Protein AF-A0A7X7DKX7-F1 (afdb_monomer_lite)

Secondary structure (DSSP, 8-state):
---SSSS--SS--------TT---SHHHHHHHHTS-HHHHHHHHHHHHHHHHHHHH--B-TTT-PBPPEEHHHHHHHHHHHHH---TTS----HHHHHHHHHHHHHHHHHHT---EEEEEEEEEEGGG-----HHHHHHHHTSSSSSHHHHTTT-SEEEEEEEEEE---HHHHHHHHHHHHHHHHHHHHHTTS-GGG-HHHHHHHHHHHHHTTSHHHHHS-----PPPPHHHHH-HHHHHHHHHHHHHHHHHHHHHHHHHHHHHHHHHHHHHHHHHHHHHTS-EEEB--EEEEETTTTEEEESS-EEEEEPPP-SS--EEEEEEEEETTTTEEEETTEEEEGGGB-TT--GGG--TT-EEEEEEEEETTEEEEEEEEEPEEEEEEEETTEEEEEETTEEEEEEEETTEEEEEETT-S-EEEEE--HHHHHHHHHHHHHHHHSS---PPP-TTS--SPEEEEEEEEETTSSS-EEE-TTS-EEE-SS--EEEEEE-TTS-EEEEE-SS-SEEE--TTEEEEEHHHHH-TT----HHHHHHHHHHHHHHHHHHEEEEEEEEEE-TT--TTTTHHHHHHHHHH-SEEEEEEHHHHHHHHHHTSHHHHHHT--TT-EEEEEEEETTEEEEEEEEEEE-HHHHHH-GGGTTEEEEEPPPEEE--THHHHHHHHHHHHTT-S-HHHHHHHHHHHHHHHTTTT-EEEETTEEEEPPTTHHHHHHTT-------HHHHHHHHHHTTS--TT--EEEEE--

Structure (mmCIF, N/CA/C/O backbone):
data_AF-A0A7X7DKX7-F1
#
_entry.id   AF-A0A7X7DKX7-F1
#
loop_
_atom_site.group_PDB
_atom_site.id
_atom_site.type_symbol
_atom_site.label_atom_id
_atom_site.label_alt_id
_atom_site.label_comp_id
_atom_site.label_asym_id
_atom_site.label_entity_id
_atom_site.label_seq_id
_atom_site.pdbx_PDB_ins_code
_atom_site.Cartn_x
_atom_site.Cartn_y
_atom_site.Cartn_z
_atom_site.occupancy
_atom_site.B_iso_or_equiv
_atom_site.auth_seq_id
_atom_site.auth_comp_id
_atom_site.auth_asym_id
_atom_site.auth_atom_id
_atom_site.pdbx_PDB_model_num
ATOM 1 N N . MET A 1 1 ? 2.188 21.486 -42.329 1.00 32.78 1 MET A N 1
ATOM 2 C CA . MET A 1 1 ? 3.111 22.263 -41.474 1.00 32.78 1 MET A CA 1
ATOM 3 C C . MET A 1 1 ? 4.471 21.566 -41.444 1.00 32.78 1 MET A C 1
ATOM 5 O O . MET A 1 1 ? 4.837 20.976 -40.443 1.00 32.78 1 MET A O 1
ATOM 9 N N . LEU A 1 2 ? 5.170 21.542 -42.582 1.00 26.44 2 LEU A N 1
ATOM 10 C CA . LEU A 1 2 ? 6.405 20.768 -42.803 1.00 26.44 2 LEU A CA 1
ATOM 11 C C . LEU A 1 2 ? 7.343 21.534 -43.766 1.00 26.44 2 LEU A C 1
ATOM 13 O O . LEU A 1 2 ? 7.926 20.946 -44.668 1.00 26.44 2 LEU A O 1
ATOM 17 N N . SER A 1 3 ? 7.443 22.864 -43.628 1.00 24.61 3 SER A N 1
ATOM 18 C CA . SER A 1 3 ? 8.273 23.705 -44.516 1.00 24.61 3 SER A CA 1
ATOM 19 C C . SER A 1 3 ? 9.332 24.566 -43.825 1.00 24.61 3 SER A C 1
ATOM 21 O O . SER A 1 3 ? 10.130 25.169 -44.530 1.00 24.61 3 SER A O 1
ATOM 23 N N . ASP A 1 4 ? 9.419 24.592 -42.493 1.00 26.20 4 ASP A N 1
ATOM 24 C CA . ASP A 1 4 ? 10.318 25.538 -41.802 1.00 26.20 4 ASP A CA 1
ATOM 25 C C . ASP A 1 4 ? 11.638 24.921 -41.310 1.00 26.20 4 ASP A C 1
ATOM 27 O O . ASP A 1 4 ? 12.429 25.580 -40.640 1.00 26.20 4 ASP A O 1
ATOM 31 N N . TYR A 1 5 ? 11.932 23.670 -41.678 1.00 27.64 5 TYR A N 1
ATOM 32 C CA . TYR A 1 5 ? 13.112 22.955 -41.172 1.00 27.64 5 TYR A CA 1
ATOM 33 C C . TYR A 1 5 ? 14.395 23.146 -42.009 1.00 27.64 5 TYR A C 1
ATOM 35 O O . TYR A 1 5 ? 15.466 22.713 -41.596 1.00 27.64 5 TYR A O 1
ATOM 43 N N . HIS A 1 6 ? 14.331 23.814 -43.170 1.00 26.86 6 HIS A N 1
ATOM 44 C CA . HIS A 1 6 ? 15.460 23.881 -44.118 1.00 26.86 6 HIS A CA 1
ATOM 45 C C . HIS A 1 6 ? 16.080 25.269 -44.351 1.00 26.86 6 HIS A C 1
ATOM 47 O O . HIS A 1 6 ? 16.912 25.413 -45.244 1.00 26.86 6 HIS A O 1
ATOM 53 N N . GLN A 1 7 ? 15.766 26.283 -43.537 1.00 26.30 7 GLN A N 1
ATOM 54 C CA . GLN A 1 7 ? 16.256 27.656 -43.763 1.00 26.30 7 GLN A CA 1
ATOM 55 C C . GLN A 1 7 ? 17.005 28.303 -42.584 1.00 26.30 7 GLN A C 1
ATOM 57 O O . GLN A 1 7 ? 16.943 29.514 -42.386 1.00 26.30 7 GLN A O 1
ATOM 62 N N . ARG A 1 8 ? 17.773 27.517 -41.815 1.00 26.75 8 ARG A N 1
ATOM 63 C CA . ARG A 1 8 ? 18.743 28.046 -40.828 1.00 26.75 8 ARG A CA 1
ATOM 64 C C . ARG A 1 8 ? 20.090 27.313 -40.818 1.00 26.75 8 ARG A C 1
ATOM 66 O O . ARG A 1 8 ? 20.709 27.154 -39.774 1.00 26.75 8 ARG A O 1
ATOM 73 N N . GLN A 1 9 ? 20.572 26.889 -41.983 1.00 28.56 9 GLN A N 1
ATOM 74 C CA . GLN A 1 9 ? 21.987 26.561 -42.169 1.00 28.56 9 GLN A CA 1
ATOM 75 C C . GLN A 1 9 ? 22.590 27.599 -43.118 1.00 28.56 9 GLN A C 1
ATOM 77 O O . GLN A 1 9 ? 22.037 27.836 -44.186 1.00 28.56 9 GLN A O 1
ATOM 82 N N . HIS A 1 10 ? 23.705 28.201 -42.695 1.00 30.00 10 HIS A N 1
ATOM 83 C CA . HIS A 1 10 ? 24.468 29.295 -43.321 1.00 30.00 10 HIS A CA 1
ATOM 84 C C . HIS A 1 10 ? 24.160 30.720 -42.837 1.00 30.00 10 HIS A C 1
ATOM 86 O O . HIS A 1 10 ? 23.677 31.558 -43.588 1.00 30.00 10 HIS A O 1
ATOM 92 N N . ALA A 1 11 ? 24.580 31.029 -41.607 1.00 25.31 11 ALA A N 1
ATOM 93 C CA . ALA A 1 11 ? 25.280 32.280 -41.309 1.00 25.31 11 ALA A CA 1
ATOM 94 C C . ALA A 1 11 ? 26.064 32.149 -39.990 1.00 25.31 11 ALA A C 1
ATOM 96 O O . ALA A 1 1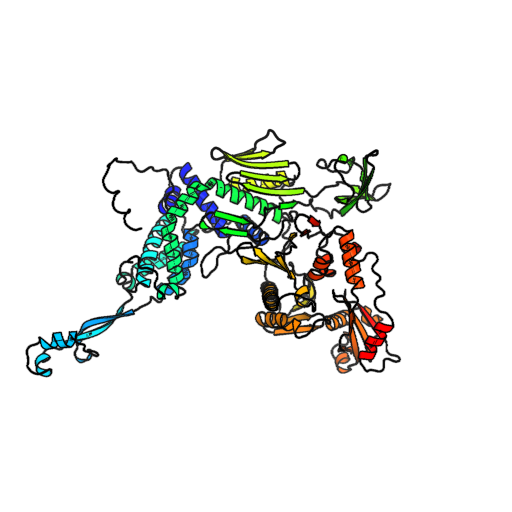1 ? 25.578 31.560 -39.030 1.00 25.31 11 ALA A O 1
ATOM 97 N N . THR A 1 12 ? 27.269 32.726 -39.981 1.00 25.97 12 THR A N 1
ATOM 98 C CA . THR A 1 12 ? 28.205 32.927 -38.854 1.00 25.97 12 THR A CA 1
ATOM 99 C C . THR A 1 12 ? 28.878 31.692 -38.249 1.00 25.97 12 THR A C 1
ATOM 101 O O . THR A 1 12 ? 28.465 31.141 -37.237 1.00 25.97 12 THR A O 1
ATOM 104 N N . ALA A 1 13 ? 30.024 31.346 -38.840 1.00 33.38 13 ALA A N 1
ATOM 105 C CA . ALA A 1 13 ? 31.126 30.716 -38.131 1.00 33.38 13 ALA A CA 1
ATOM 106 C C . ALA A 1 13 ? 31.691 31.713 -37.101 1.00 33.38 13 ALA A C 1
ATOM 108 O O . ALA A 1 13 ? 32.424 32.637 -37.450 1.00 33.38 13 ALA A O 1
ATOM 109 N N . GLN A 1 14 ? 31.326 31.529 -35.837 1.00 26.77 14 GLN A N 1
ATOM 110 C CA . GLN A 1 14 ? 32.131 31.944 -34.695 1.00 26.77 14 GLN A CA 1
ATOM 111 C C . GLN A 1 14 ? 32.554 30.660 -33.990 1.00 26.77 14 GLN A C 1
ATOM 113 O O . GLN A 1 14 ? 31.719 29.863 -33.573 1.00 26.77 14 GLN A O 1
ATOM 118 N N . THR A 1 15 ? 33.861 30.435 -33.922 1.00 28.42 15 THR A N 1
ATOM 119 C CA . THR A 1 15 ? 34.487 29.440 -33.054 1.00 28.42 15 THR A CA 1
ATOM 120 C C . THR A 1 15 ? 34.109 29.752 -31.610 1.00 28.42 15 THR A C 1
ATOM 122 O O . THR A 1 15 ? 34.718 30.608 -30.975 1.00 28.42 15 THR A O 1
ATOM 125 N N . VAL A 1 16 ? 33.064 29.089 -31.125 1.00 28.52 16 VAL A N 1
ATOM 126 C CA . VAL A 1 16 ? 32.713 29.018 -29.709 1.00 28.52 16 VAL A CA 1
ATOM 127 C C . VAL A 1 16 ? 33.502 27.835 -29.158 1.00 28.52 16 VAL A C 1
ATOM 129 O O . VAL A 1 16 ? 33.263 26.690 -29.542 1.00 28.52 16 VAL A O 1
ATOM 132 N N . GLU A 1 17 ? 34.498 28.119 -28.324 1.00 26.78 17 GLU A N 1
ATOM 133 C CA . GLU A 1 17 ? 35.121 27.105 -27.472 1.00 26.78 17 GLU A CA 1
ATOM 134 C C . GLU A 1 17 ? 34.019 26.373 -26.683 1.00 26.78 17 GLU A C 1
ATOM 136 O O . GLU A 1 17 ? 33.108 27.029 -26.169 1.00 26.78 17 GLU A O 1
ATOM 141 N N . PRO A 1 18 ? 34.050 25.033 -26.581 1.00 32.12 18 PRO A N 1
ATOM 142 C CA . PRO A 1 18 ? 33.020 24.296 -25.864 1.00 32.12 18 PRO A CA 1
ATOM 143 C C . PRO A 1 18 ? 33.065 24.690 -24.385 1.00 32.12 18 PRO A C 1
ATOM 145 O O . PRO A 1 18 ? 34.096 24.572 -23.724 1.00 32.12 18 PRO A O 1
ATOM 148 N N . SER A 1 19 ? 31.945 25.170 -23.852 1.00 31.89 19 SER A N 1
ATOM 149 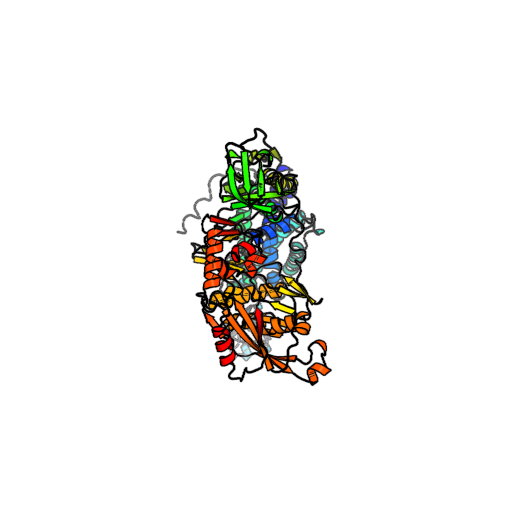C CA . SER A 1 19 ? 31.784 25.456 -22.429 1.00 31.89 19 SER A CA 1
ATOM 150 C C . SER A 1 19 ? 31.888 24.157 -21.622 1.00 31.89 19 SER A C 1
ATOM 152 O O . SER A 1 19 ? 30.937 23.384 -21.556 1.00 31.89 19 SER A O 1
ATOM 154 N N . ILE A 1 20 ? 33.036 23.924 -20.986 1.00 39.56 20 ILE A N 1
ATOM 155 C CA . ILE A 1 20 ? 33.364 22.756 -20.138 1.00 39.56 20 ILE A CA 1
ATOM 156 C C . ILE A 1 20 ? 32.593 22.780 -18.783 1.00 39.56 20 ILE A C 1
ATOM 158 O O . ILE A 1 20 ? 33.110 22.363 -17.752 1.00 39.56 20 ILE A O 1
ATOM 162 N N . SER A 1 21 ? 31.354 23.287 -18.722 1.00 53.28 21 SER A N 1
ATOM 163 C CA . SER A 1 21 ? 30.638 23.500 -17.443 1.00 53.28 21 SER A CA 1
ATOM 164 C C . SER A 1 21 ? 29.177 23.039 -17.362 1.00 53.28 21 SER A C 1
ATOM 166 O O . SER A 1 21 ? 28.609 23.099 -16.272 1.00 53.28 21 SER A O 1
ATOM 168 N N . ALA A 1 22 ? 28.555 22.558 -18.442 1.00 74.38 22 ALA A N 1
ATOM 169 C CA . ALA A 1 22 ? 27.157 22.118 -18.417 1.00 74.38 22 ALA A CA 1
ATOM 170 C C . ALA A 1 22 ? 27.040 20.583 -18.446 1.00 74.38 22 ALA A C 1
ATOM 172 O O . ALA A 1 22 ? 27.670 19.931 -19.270 1.00 74.38 22 ALA A O 1
ATOM 173 N N . ILE A 1 23 ? 26.232 20.017 -17.539 1.00 86.19 23 ILE A N 1
ATOM 174 C CA . ILE A 1 23 ? 25.766 18.622 -17.612 1.00 86.19 23 ILE A CA 1
ATOM 175 C C . ILE A 1 23 ? 24.491 18.638 -18.461 1.00 86.19 23 ILE A C 1
ATOM 177 O O . ILE A 1 23 ? 23.448 19.088 -17.974 1.00 86.19 23 ILE A O 1
ATOM 181 N N . ASP A 1 24 ? 24.607 18.227 -19.721 1.00 90.88 24 ASP A N 1
ATOM 182 C CA . ASP A 1 24 ? 23.582 18.346 -20.772 1.00 90.88 24 ASP A CA 1
ATOM 183 C C . ASP A 1 24 ? 23.261 17.023 -21.494 1.00 90.88 24 ASP A C 1
ATOM 185 O O . ASP A 1 24 ? 22.337 16.951 -22.298 1.00 90.88 24 ASP A O 1
ATOM 189 N N . SER A 1 25 ? 24.015 15.969 -21.191 1.00 92.50 25 SER A N 1
ATOM 190 C CA . SER A 1 25 ? 23.929 14.652 -21.827 1.00 92.50 25 SER A CA 1
ATOM 191 C C . SER A 1 25 ? 24.316 13.528 -20.869 1.00 92.50 25 SER A C 1
ATOM 193 O O . SER A 1 25 ? 24.997 13.759 -19.859 1.00 92.50 25 SER A O 1
ATOM 195 N N . VAL A 1 26 ? 23.930 12.295 -21.195 1.00 92.00 26 VAL A N 1
ATOM 196 C CA . VAL A 1 26 ? 24.275 11.112 -20.388 1.00 92.00 26 VAL A CA 1
ATOM 197 C C . VAL A 1 26 ? 25.779 10.840 -20.334 1.00 92.00 26 VAL A C 1
ATOM 199 O O . VAL A 1 26 ? 26.318 10.450 -19.301 1.00 92.00 26 VAL A O 1
ATOM 202 N N . GLU A 1 27 ? 26.516 11.139 -21.396 1.00 91.94 27 GLU A N 1
ATOM 203 C CA . GLU A 1 27 ? 27.973 11.047 -21.355 1.00 91.94 27 GLU A CA 1
ATOM 204 C C . GLU A 1 27 ? 28.582 12.164 -20.500 1.00 91.94 27 GLU A C 1
ATOM 206 O O . GLU A 1 27 ? 29.563 11.932 -19.791 1.00 91.94 27 GLU A O 1
ATOM 211 N N . SER A 1 28 ? 28.012 13.377 -20.531 1.00 91.06 28 SER A N 1
ATOM 212 C CA . SER A 1 28 ? 28.520 14.494 -19.724 1.00 91.06 28 SER A CA 1
ATOM 213 C C . SER A 1 28 ? 28.375 14.248 -18.219 1.00 91.06 28 SER A C 1
ATOM 215 O O . SER A 1 28 ? 29.280 14.620 -17.474 1.00 91.06 28 SER A O 1
ATOM 217 N N . ILE A 1 29 ? 27.298 13.586 -17.764 1.00 91.44 29 ILE A N 1
ATOM 218 C CA . ILE A 1 29 ? 27.099 13.289 -16.336 1.00 91.44 29 ILE A CA 1
ATOM 219 C C . ILE A 1 29 ? 28.137 12.284 -15.827 1.00 91.44 29 ILE A C 1
ATOM 221 O O . ILE A 1 29 ? 28.719 12.514 -14.769 1.00 91.44 29 ILE A O 1
ATOM 225 N N . TYR A 1 30 ? 28.454 11.232 -16.592 1.00 91.31 30 TYR A N 1
ATOM 226 C CA . TYR A 1 30 ? 29.495 10.276 -16.197 1.00 91.31 30 TYR A CA 1
ATOM 227 C C . TYR A 1 30 ? 30.896 10.890 -16.300 1.00 91.31 30 TYR A C 1
ATOM 229 O O . TYR A 1 30 ? 31.694 10.767 -15.372 1.00 91.31 30 TYR A O 1
ATOM 237 N N . LYS A 1 31 ? 31.188 11.663 -17.353 1.00 89.19 31 LYS A N 1
ATOM 238 C CA . LYS A 1 31 ? 32.468 12.390 -17.471 1.00 89.19 31 LYS A CA 1
ATOM 239 C C . LYS A 1 31 ? 32.671 13.408 -16.348 1.00 89.19 31 LYS A C 1
ATOM 241 O O . LYS A 1 31 ? 33.793 13.569 -15.867 1.00 89.19 31 LYS A O 1
ATOM 246 N N . ALA A 1 32 ? 31.601 14.064 -15.898 1.00 89.12 32 ALA A N 1
ATOM 247 C CA . ALA A 1 32 ? 31.630 15.026 -14.800 1.00 89.12 32 ALA A CA 1
ATOM 248 C C . ALA A 1 32 ? 32.101 14.419 -13.469 1.00 89.12 32 ALA A C 1
ATOM 250 O O . ALA A 1 32 ? 32.711 15.127 -12.667 1.00 89.12 32 ALA A O 1
ATOM 251 N N . LEU A 1 33 ? 31.896 13.119 -13.242 1.00 87.44 33 LEU A N 1
ATOM 252 C CA . LEU A 1 33 ? 32.353 12.432 -12.028 1.00 87.44 33 LEU A CA 1
ATOM 253 C C . LEU A 1 33 ? 33.888 12.348 -11.916 1.00 87.44 33 LEU A C 1
ATOM 255 O O . LEU A 1 33 ? 34.421 12.309 -10.804 1.00 87.44 33 LEU A O 1
ATOM 259 N N . ASN A 1 34 ? 34.592 12.402 -13.051 1.00 84.88 34 ASN A N 1
ATOM 260 C CA . ASN A 1 34 ? 36.054 12.505 -13.134 1.00 84.88 34 ASN A CA 1
ATOM 261 C C . ASN A 1 34 ? 36.553 13.967 -13.200 1.00 84.88 34 ASN A C 1
ATOM 263 O O . ASN A 1 34 ? 37.751 14.209 -13.346 1.00 84.88 34 ASN A O 1
ATOM 267 N N . GLY A 1 35 ? 35.641 14.944 -13.136 1.00 74.88 35 GLY A N 1
ATOM 268 C CA . GLY A 1 35 ? 35.919 16.372 -13.294 1.00 74.88 35 GLY A CA 1
ATOM 269 C C . GLY A 1 35 ? 36.347 17.100 -12.011 1.00 74.88 35 GLY A C 1
ATOM 270 O O . GLY A 1 35 ? 36.774 16.500 -11.028 1.00 74.88 35 GLY A O 1
ATOM 271 N N . ARG A 1 36 ? 36.232 18.438 -12.033 1.00 73.38 36 ARG A N 1
ATOM 272 C CA . ARG A 1 36 ? 36.520 19.338 -10.893 1.00 73.38 36 ARG A CA 1
ATOM 273 C C . ARG A 1 36 ? 35.498 19.164 -9.763 1.00 73.38 36 ARG A C 1
ATOM 275 O O . ARG A 1 36 ? 34.353 18.814 -10.040 1.00 73.38 36 ARG A O 1
ATOM 282 N N . ASP A 1 37 ? 35.873 19.528 -8.534 1.00 74.69 37 ASP A N 1
ATOM 283 C CA . ASP A 1 37 ? 35.063 19.315 -7.320 1.00 74.69 37 ASP A CA 1
ATOM 284 C C . ASP A 1 37 ? 33.607 19.807 -7.421 1.00 74.69 37 ASP A C 1
ATOM 286 O O . ASP A 1 37 ? 32.701 19.095 -6.999 1.00 74.69 37 ASP A O 1
ATOM 290 N N . GLU A 1 38 ? 33.344 20.978 -8.010 1.00 79.94 38 GLU A N 1
ATOM 291 C CA . GLU A 1 38 ? 31.980 21.535 -8.090 1.00 79.94 38 GLU A CA 1
ATOM 292 C C . GLU A 1 38 ? 31.078 20.795 -9.091 1.00 79.94 38 GLU A C 1
ATOM 294 O O . GLU A 1 38 ? 29.957 20.410 -8.759 1.00 79.94 38 GLU A O 1
ATOM 299 N N . ILE A 1 39 ? 31.568 20.553 -10.312 1.00 84.38 39 ILE A N 1
ATOM 300 C CA . ILE A 1 39 ? 30.805 19.847 -11.357 1.00 84.38 39 ILE A CA 1
ATOM 301 C C . ILE A 1 39 ? 30.612 18.380 -10.953 1.00 84.38 39 ILE A C 1
ATOM 303 O O . ILE A 1 39 ? 29.524 17.826 -11.117 1.00 84.38 39 ILE A O 1
ATOM 307 N N . LYS A 1 40 ? 31.641 17.780 -10.344 1.00 88.44 40 LYS A N 1
ATOM 308 C CA . LYS A 1 40 ? 31.577 16.444 -9.756 1.00 88.44 40 LYS A CA 1
ATOM 309 C C . LYS A 1 40 ? 30.525 16.365 -8.652 1.00 88.44 40 LYS A C 1
ATOM 311 O O . LYS A 1 40 ? 29.714 15.443 -8.661 1.00 88.44 40 LYS A O 1
ATOM 316 N N . ALA A 1 41 ? 30.498 17.331 -7.730 1.00 85.56 41 ALA A N 1
ATOM 317 C CA . ALA A 1 41 ? 29.492 17.379 -6.671 1.00 85.56 41 ALA A CA 1
ATOM 318 C C . ALA A 1 41 ? 28.072 17.476 -7.247 1.00 85.56 41 ALA A C 1
ATOM 320 O O . ALA A 1 41 ? 27.191 16.737 -6.812 1.00 85.56 41 ALA A O 1
ATOM 321 N N . LYS A 1 42 ? 27.859 18.314 -8.271 1.00 88.19 42 LYS A N 1
ATOM 322 C CA . LYS A 1 42 ? 26.561 18.417 -8.951 1.00 88.19 42 LYS A CA 1
ATOM 323 C C . LYS A 1 42 ? 26.143 17.097 -9.612 1.00 88.19 42 LYS A C 1
ATOM 325 O O . LYS A 1 42 ? 25.007 16.669 -9.423 1.00 88.19 42 LYS A O 1
ATOM 330 N N . ALA A 1 43 ? 27.044 16.436 -10.341 1.00 90.88 43 ALA A N 1
ATOM 331 C CA . ALA A 1 43 ? 26.765 15.145 -10.977 1.00 90.88 43 ALA A CA 1
ATOM 332 C C . ALA A 1 43 ? 26.422 14.053 -9.948 1.00 90.88 43 ALA A C 1
ATOM 334 O O . ALA A 1 43 ? 25.437 13.336 -10.118 1.00 90.88 43 ALA A O 1
ATOM 335 N N . LEU A 1 44 ? 27.175 13.978 -8.842 1.00 89.69 44 LEU A N 1
ATOM 336 C CA . LEU A 1 44 ? 26.896 13.052 -7.738 1.00 89.69 44 LEU A CA 1
ATOM 337 C C . LEU A 1 44 ? 25.518 13.301 -7.115 1.00 89.69 44 LEU A C 1
ATOM 339 O O . LEU A 1 44 ? 24.789 12.347 -6.851 1.00 89.69 44 LEU A O 1
ATOM 343 N N . LEU A 1 45 ? 25.137 14.567 -6.914 1.00 89.62 45 LEU A N 1
ATOM 344 C CA . LEU A 1 45 ? 23.807 14.917 -6.412 1.00 89.62 45 LEU A CA 1
ATOM 345 C C . LEU A 1 45 ? 22.710 14.475 -7.385 1.00 89.62 45 LEU A C 1
ATOM 347 O O . LEU A 1 45 ? 21.750 13.848 -6.954 1.00 89.62 45 LEU A O 1
ATOM 351 N N . MET A 1 46 ? 22.863 14.732 -8.687 1.00 93.12 46 MET A N 1
ATOM 352 C CA . MET A 1 46 ? 21.886 14.306 -9.699 1.00 93.12 46 MET A CA 1
ATOM 353 C C . MET A 1 46 ? 21.687 12.782 -9.711 1.00 93.12 46 MET A C 1
ATOM 355 O O . MET A 1 46 ? 20.546 12.317 -9.729 1.00 93.12 46 MET A O 1
ATOM 359 N N . LEU A 1 47 ? 22.776 12.006 -9.652 1.00 92.19 47 LEU A N 1
ATOM 360 C CA . LEU A 1 47 ? 22.703 10.542 -9.591 1.00 92.19 47 LEU A CA 1
ATOM 361 C C . LEU A 1 47 ? 22.054 10.053 -8.295 1.00 92.19 47 LEU A C 1
ATOM 363 O O . LEU A 1 47 ? 21.198 9.175 -8.338 1.00 92.19 47 LEU A O 1
ATOM 367 N N . MET A 1 48 ? 22.405 10.652 -7.157 1.00 91.00 48 MET A N 1
ATOM 368 C CA . MET A 1 48 ? 21.840 10.292 -5.856 1.00 91.00 48 MET A CA 1
ATOM 369 C C . MET A 1 48 ? 20.334 10.585 -5.775 1.00 91.00 48 MET A C 1
ATOM 371 O O . MET A 1 48 ? 19.582 9.747 -5.281 1.00 91.00 48 MET A O 1
ATOM 375 N N . LEU A 1 49 ? 19.879 11.738 -6.279 1.00 93.62 49 LEU A N 1
ATOM 376 C CA . LEU A 1 49 ? 18.450 12.074 -6.337 1.00 93.62 49 LEU A CA 1
ATOM 377 C C . LEU A 1 49 ? 17.692 11.060 -7.195 1.00 93.62 49 LEU A C 1
ATOM 379 O O . LEU A 1 49 ? 16.629 10.579 -6.806 1.00 93.62 49 LEU A O 1
ATOM 383 N N . ARG A 1 50 ? 18.253 10.709 -8.358 1.00 94.19 50 ARG A N 1
ATOM 384 C CA . ARG A 1 50 ? 17.624 9.754 -9.267 1.00 94.19 50 ARG A CA 1
ATOM 385 C C . ARG A 1 50 ? 17.605 8.339 -8.693 1.00 94.19 50 ARG A C 1
ATOM 387 O O . ARG A 1 50 ? 16.583 7.676 -8.826 1.00 94.19 50 ARG A O 1
ATOM 394 N N . ASN A 1 51 ? 18.679 7.922 -8.022 1.00 93.31 51 ASN A N 1
ATOM 395 C CA . ASN A 1 51 ? 18.734 6.668 -7.274 1.00 93.31 51 ASN A CA 1
ATOM 396 C C . ASN A 1 51 ? 17.616 6.600 -6.232 1.00 93.31 51 ASN A C 1
ATOM 398 O O . ASN A 1 51 ? 16.833 5.655 -6.244 1.00 93.31 51 ASN A O 1
ATOM 402 N N . TRP A 1 52 ? 17.499 7.639 -5.398 1.00 93.56 52 TRP A N 1
ATOM 403 C CA . TRP A 1 52 ? 16.447 7.727 -4.386 1.00 93.56 52 TRP A CA 1
ATOM 404 C C . TRP A 1 52 ? 15.058 7.592 -5.015 1.00 93.56 52 TRP A C 1
ATOM 406 O O . TRP A 1 52 ? 14.273 6.767 -4.563 1.00 93.56 52 TRP A O 1
ATOM 416 N N . LEU A 1 53 ? 14.771 8.315 -6.108 1.00 95.31 53 LEU A N 1
ATOM 417 C CA . LEU A 1 53 ? 13.459 8.225 -6.756 1.00 95.31 53 LEU A CA 1
ATOM 418 C C . LEU A 1 53 ? 13.177 6.816 -7.295 1.00 95.31 53 LEU A C 1
ATOM 420 O O . LEU A 1 53 ? 12.053 6.336 -7.172 1.00 95.31 53 LEU A O 1
ATOM 424 N N . THR A 1 54 ? 14.170 6.152 -7.891 1.00 94.25 54 THR A N 1
ATOM 425 C CA . THR A 1 54 ? 14.010 4.780 -8.394 1.00 94.25 54 THR A CA 1
ATOM 426 C C . THR A 1 54 ? 13.773 3.779 -7.262 1.00 94.25 54 THR A C 1
ATOM 428 O O . THR A 1 54 ? 12.974 2.868 -7.440 1.00 94.25 54 THR A O 1
ATOM 431 N N . GLU A 1 55 ? 14.423 3.941 -6.105 1.00 92.12 55 GLU A N 1
ATOM 432 C CA . GLU A 1 55 ? 14.242 3.057 -4.943 1.00 92.12 55 GLU A CA 1
ATOM 433 C C . GLU A 1 55 ? 12.856 3.169 -4.304 1.00 92.12 55 GLU A C 1
ATOM 435 O O . GLU A 1 55 ? 12.315 2.164 -3.851 1.00 92.12 55 GLU A O 1
ATOM 440 N N . VAL A 1 56 ? 12.282 4.374 -4.273 1.00 93.31 56 VAL A N 1
ATOM 441 C CA . VAL A 1 56 ? 10.978 4.625 -3.633 1.00 93.31 56 VAL A CA 1
ATOM 442 C C . VAL A 1 56 ? 9.791 4.472 -4.592 1.00 93.31 56 VAL A C 1
ATOM 444 O O . VAL A 1 56 ? 8.644 4.628 -4.180 1.00 93.31 56 VAL A O 1
ATOM 447 N N . SER A 1 57 ? 10.048 4.179 -5.871 1.00 93.94 57 SER A N 1
ATOM 448 C CA . SER A 1 57 ? 9.019 4.038 -6.908 1.00 93.94 57 SER A CA 1
ATOM 449 C C . SER A 1 57 ? 8.788 2.578 -7.293 1.00 93.94 57 SER A C 1
ATOM 451 O O . SER A 1 57 ? 9.732 1.822 -7.510 1.00 93.94 57 SER A O 1
ATOM 453 N N . ASN A 1 58 ? 7.522 2.217 -7.503 1.00 91.75 58 ASN A N 1
ATOM 454 C CA . ASN A 1 58 ? 7.138 0.957 -8.140 1.00 91.75 58 ASN A CA 1
ATOM 455 C C . ASN A 1 58 ? 6.847 1.187 -9.625 1.00 91.75 58 ASN A C 1
ATOM 457 O O . ASN A 1 58 ? 6.250 2.198 -9.994 1.00 91.75 58 ASN A O 1
ATOM 461 N N . PHE A 1 59 ? 7.231 0.239 -10.478 1.00 92.56 59 PHE A N 1
ATOM 462 C CA . PHE A 1 59 ? 7.049 0.338 -11.926 1.00 92.56 59 PHE A CA 1
ATOM 463 C C . PHE A 1 59 ? 6.210 -0.820 -12.454 1.00 92.56 59 PHE A C 1
ATOM 465 O O . PHE A 1 59 ? 6.364 -1.960 -12.016 1.00 92.56 59 PHE A O 1
ATOM 472 N N . ASP A 1 60 ? 5.351 -0.538 -13.432 1.00 90.94 60 ASP A N 1
ATOM 473 C CA . ASP A 1 60 ? 4.614 -1.577 -14.143 1.00 90.94 60 ASP A CA 1
ATOM 474 C C . ASP A 1 60 ? 5.599 -2.483 -14.912 1.00 90.94 60 ASP A C 1
ATOM 476 O O . ASP A 1 60 ? 6.343 -1.988 -15.764 1.00 90.94 60 ASP A O 1
ATOM 480 N N . PRO A 1 61 ? 5.622 -3.809 -14.679 1.00 88.56 61 PRO A N 1
ATOM 481 C CA . PRO A 1 61 ? 6.530 -4.715 -15.381 1.00 88.56 61 PRO A CA 1
ATOM 482 C C . PRO A 1 61 ? 6.306 -4.762 -16.900 1.00 88.56 61 PRO A C 1
ATOM 484 O O . PRO A 1 61 ? 7.211 -5.196 -17.627 1.00 88.56 61 PRO A O 1
ATOM 487 N N . VAL A 1 62 ? 5.123 -4.357 -17.384 1.00 88.19 62 VAL A N 1
ATOM 488 C CA . VAL A 1 62 ? 4.784 -4.353 -18.814 1.00 88.19 62 VAL A CA 1
ATOM 489 C C . VAL A 1 62 ? 5.198 -3.045 -19.479 1.00 88.19 62 VAL A C 1
ATOM 491 O O . VAL A 1 62 ? 6.005 -3.089 -20.403 1.00 88.19 62 VAL A O 1
ATOM 494 N N . SER A 1 63 ? 4.672 -1.905 -19.025 1.00 87.19 63 SER A N 1
ATOM 495 C CA . SER A 1 63 ? 4.932 -0.595 -19.645 1.00 87.19 63 SER A CA 1
ATOM 496 C C . SER A 1 63 ? 6.168 0.129 -19.103 1.00 87.19 63 SER A C 1
ATOM 498 O O . SER A 1 63 ? 6.678 1.048 -19.736 1.00 87.19 63 SER A O 1
ATOM 500 N N . GLY A 1 64 ? 6.647 -0.252 -17.917 1.00 86.94 64 GLY A N 1
ATOM 501 C CA . GLY A 1 64 ? 7.745 0.410 -17.217 1.00 86.94 64 GLY A CA 1
ATOM 502 C C . GLY A 1 64 ? 7.401 1.783 -16.639 1.00 86.94 64 GLY A C 1
ATOM 503 O O . GLY A 1 64 ? 8.294 2.433 -16.095 1.00 86.94 64 GLY A O 1
ATOM 504 N N . HIS A 1 65 ? 6.151 2.249 -16.732 1.00 89.56 65 HIS A N 1
ATOM 505 C CA . HIS A 1 65 ? 5.720 3.505 -16.115 1.00 89.56 65 HIS A CA 1
ATOM 506 C C . HIS A 1 65 ? 5.630 3.385 -14.590 1.00 89.56 65 HIS A C 1
ATOM 508 O O . HIS A 1 65 ? 5.369 2.306 -14.058 1.00 89.56 65 HIS A O 1
ATOM 514 N N . ALA A 1 66 ? 5.867 4.498 -13.894 1.00 91.44 66 ALA A N 1
ATOM 515 C CA . ALA A 1 66 ? 5.717 4.557 -12.445 1.00 91.44 66 ALA A CA 1
ATOM 516 C C . ALA A 1 66 ? 4.240 4.377 -12.063 1.00 91.44 66 ALA A C 1
ATOM 518 O O . ALA A 1 66 ? 3.349 4.958 -12.686 1.00 91.44 66 ALA A O 1
ATOM 519 N N . LEU A 1 67 ? 3.991 3.540 -11.061 1.00 90.50 67 LEU A N 1
ATOM 520 C CA . LEU A 1 67 ? 2.657 3.249 -10.556 1.00 90.50 67 LEU A CA 1
ATOM 521 C C . LEU A 1 67 ? 2.250 4.275 -9.499 1.00 90.50 67 LEU A C 1
ATOM 523 O O . LEU A 1 67 ? 3.075 4.742 -8.718 1.00 90.50 67 LEU A O 1
ATOM 527 N N . HIS A 1 68 ? 0.957 4.586 -9.456 1.00 89.31 68 HIS A N 1
ATOM 528 C CA . HIS A 1 68 ? 0.383 5.318 -8.330 1.00 89.31 68 HIS A CA 1
ATOM 529 C C . HIS A 1 68 ? 0.411 4.425 -7.089 1.00 89.31 68 HIS A C 1
ATOM 531 O O . HIS A 1 68 ? 0.295 3.202 -7.195 1.00 89.31 68 HIS A O 1
ATOM 537 N N . THR A 1 69 ? 0.545 5.037 -5.920 1.00 92.44 69 THR A N 1
ATOM 538 C CA . THR A 1 69 ? 0.629 4.323 -4.642 1.00 92.44 69 THR A CA 1
ATOM 539 C C . THR A 1 69 ? -0.130 5.078 -3.554 1.00 92.44 69 THR A C 1
ATOM 541 O O . THR A 1 69 ? -0.437 6.258 -3.723 1.00 92.44 69 THR A O 1
ATOM 544 N N . GLY A 1 70 ? -0.439 4.421 -2.435 1.00 94.56 70 GLY A N 1
ATOM 545 C CA . GLY A 1 70 ? -0.906 5.110 -1.235 1.00 94.56 70 GLY A CA 1
ATOM 546 C C . GLY A 1 70 ? 0.216 5.920 -0.588 1.00 94.56 70 GLY A C 1
ATOM 547 O O . GLY A 1 70 ? 1.380 5.517 -0.641 1.00 94.56 70 GLY A O 1
ATOM 548 N N . ILE A 1 71 ? -0.121 7.051 0.040 1.00 96.12 71 ILE A N 1
ATOM 549 C CA . ILE A 1 71 ? 0.865 7.887 0.739 1.00 96.12 71 ILE A CA 1
ATOM 550 C C . ILE A 1 71 ? 1.603 7.099 1.825 1.00 96.12 71 ILE A C 1
ATOM 552 O O . ILE A 1 71 ? 2.817 7.220 1.919 1.00 96.12 71 ILE A O 1
ATOM 556 N N . ILE A 1 72 ? 0.919 6.245 2.597 1.00 93.88 72 ILE A N 1
ATOM 557 C CA . ILE A 1 72 ? 1.575 5.432 3.631 1.00 93.88 72 ILE A CA 1
ATOM 558 C C . ILE A 1 72 ? 2.551 4.426 3.006 1.00 93.88 72 ILE A C 1
ATOM 560 O O . ILE A 1 72 ? 3.702 4.372 3.428 1.00 93.88 72 ILE A O 1
ATOM 564 N N . ASP A 1 73 ? 2.151 3.723 1.942 1.00 92.75 73 ASP A N 1
ATOM 565 C CA . ASP A 1 73 ? 3.031 2.784 1.230 1.00 92.75 73 ASP A CA 1
ATOM 566 C C . ASP A 1 73 ? 4.261 3.493 0.637 1.00 92.75 73 ASP A C 1
ATOM 568 O O . ASP A 1 73 ? 5.376 2.968 0.672 1.00 92.75 73 ASP A O 1
ATOM 572 N N . PHE A 1 74 ? 4.076 4.718 0.129 1.00 95.44 74 PHE A N 1
ATOM 573 C CA . PHE A 1 74 ? 5.170 5.551 -0.365 1.00 95.44 74 PHE A CA 1
ATOM 574 C C . PHE A 1 74 ? 6.132 5.948 0.761 1.00 95.44 74 PHE A C 1
ATOM 576 O O . PHE A 1 74 ? 7.345 5.812 0.616 1.00 95.44 74 PHE A O 1
ATOM 583 N N . LEU A 1 75 ? 5.611 6.401 1.906 1.00 94.75 75 LEU A N 1
ATOM 584 C CA . LEU A 1 75 ? 6.427 6.758 3.069 1.00 94.75 75 LEU A CA 1
ATOM 585 C C . LEU A 1 75 ? 7.173 5.546 3.644 1.00 94.75 75 LEU A C 1
ATOM 587 O O . LEU A 1 75 ? 8.313 5.690 4.092 1.00 94.75 75 LEU A O 1
ATOM 591 N N . ASP A 1 76 ? 6.580 4.355 3.593 1.00 91.44 76 ASP A N 1
ATOM 592 C CA . ASP A 1 76 ? 7.240 3.108 3.980 1.00 91.44 76 ASP A CA 1
ATOM 593 C C . ASP A 1 76 ? 8.373 2.750 3.003 1.00 91.44 76 ASP A C 1
ATOM 595 O O . ASP A 1 76 ? 9.460 2.364 3.440 1.00 91.44 76 ASP A O 1
ATOM 599 N N . ALA A 1 77 ? 8.178 2.945 1.692 1.00 92.31 77 ALA A N 1
ATOM 600 C CA . ALA A 1 77 ? 9.235 2.775 0.690 1.00 92.31 77 ALA A CA 1
ATOM 601 C C . ALA A 1 77 ? 10.397 3.769 0.895 1.00 92.31 77 ALA A C 1
ATOM 603 O O . ALA A 1 77 ? 11.564 3.372 0.862 1.00 92.31 77 ALA A O 1
ATOM 604 N N . VAL A 1 78 ? 10.092 5.038 1.199 1.00 93.69 78 VAL A N 1
ATOM 605 C CA . VAL A 1 78 ? 11.093 6.057 1.574 1.00 93.69 78 VAL A CA 1
ATOM 606 C C . VAL A 1 78 ? 11.851 5.638 2.836 1.00 93.69 78 VAL A C 1
ATOM 608 O O . VAL A 1 78 ? 13.078 5.725 2.879 1.00 93.69 78 VAL A O 1
ATOM 611 N N . THR A 1 79 ? 11.145 5.124 3.845 1.00 90.31 79 THR A N 1
ATOM 612 C CA . THR A 1 79 ? 11.756 4.654 5.099 1.00 90.31 79 THR A CA 1
ATOM 613 C C . THR A 1 79 ? 12.732 3.506 4.846 1.00 90.31 79 THR A C 1
ATOM 615 O O . THR A 1 79 ? 13.854 3.541 5.353 1.00 90.31 79 THR A O 1
ATOM 618 N N . LYS A 1 80 ? 12.343 2.523 4.022 1.00 87.62 80 LYS A N 1
ATOM 619 C CA . LYS A 1 80 ? 13.215 1.407 3.623 1.00 87.62 80 LYS A CA 1
ATOM 620 C C . LYS A 1 80 ? 14.462 1.900 2.892 1.00 87.62 80 LYS A C 1
ATOM 622 O O . LYS A 1 80 ? 15.559 1.537 3.290 1.00 87.62 80 LYS A O 1
ATOM 627 N N . SER A 1 81 ? 14.327 2.814 1.926 1.00 87.06 81 SER A N 1
ATOM 628 C CA . SER A 1 81 ? 15.481 3.436 1.241 1.00 87.06 81 SER A CA 1
ATOM 629 C C . SER A 1 81 ? 16.431 4.164 2.213 1.00 87.06 81 SER A C 1
ATOM 631 O O . SER A 1 81 ? 17.647 4.179 2.019 1.00 87.06 81 SER A O 1
ATOM 633 N N . LEU A 1 82 ? 15.914 4.748 3.303 1.00 82.56 82 LEU A N 1
ATOM 634 C CA . LEU A 1 82 ? 16.744 5.387 4.331 1.00 82.56 82 LEU A CA 1
ATOM 635 C C . LEU A 1 82 ? 17.467 4.390 5.253 1.00 82.56 82 LEU A C 1
ATOM 637 O O . LEU A 1 82 ? 18.563 4.712 5.721 1.00 82.56 82 LEU A O 1
ATOM 641 N N . GLN A 1 83 ? 16.868 3.226 5.523 1.00 78.12 83 GLN A N 1
ATOM 642 C CA . GLN A 1 83 ? 17.409 2.181 6.403 1.00 78.12 83 GLN A CA 1
ATOM 643 C C . GLN A 1 83 ? 18.360 1.226 5.669 1.00 78.12 83 GLN A C 1
ATOM 645 O O . GLN A 1 83 ? 19.454 0.958 6.162 1.00 78.12 83 GLN A O 1
ATOM 650 N N . ASP A 1 84 ? 17.990 0.792 4.465 1.00 67.00 84 ASP A N 1
ATOM 651 C CA . ASP A 1 84 ? 18.710 -0.189 3.644 1.00 67.00 84 ASP A CA 1
ATOM 652 C C . ASP A 1 84 ? 19.887 0.427 2.869 1.00 67.00 84 ASP A C 1
ATOM 654 O O . ASP A 1 84 ? 20.333 -0.120 1.859 1.00 67.00 84 ASP A O 1
ATOM 658 N N . LYS A 1 85 ? 20.428 1.565 3.335 1.00 62.22 85 LYS A N 1
ATOM 659 C CA . LYS A 1 85 ? 21.595 2.215 2.725 1.00 62.22 85 LYS A CA 1
ATOM 660 C C . LYS A 1 85 ? 22.834 1.345 2.886 1.00 62.22 85 LYS A C 1
ATOM 662 O O . LYS A 1 85 ? 23.666 1.577 3.760 1.00 62.22 85 LYS A O 1
ATOM 667 N N . SER A 1 86 ? 22.983 0.372 1.998 1.00 52.75 86 SER A N 1
ATOM 668 C CA . SER A 1 86 ? 24.272 -0.230 1.710 1.00 52.75 86 SER A CA 1
ATOM 669 C C . SER A 1 86 ? 25.080 0.799 0.918 1.00 52.75 86 SER A C 1
ATOM 671 O O . SER A 1 86 ? 24.702 1.125 -0.207 1.00 52.75 86 SER A O 1
ATOM 673 N N . PRO A 1 87 ? 26.182 1.337 1.471 1.00 51.50 87 PRO A N 1
ATOM 674 C CA . PRO A 1 87 ? 27.033 2.290 0.758 1.00 51.50 87 PRO A CA 1
ATOM 675 C C . PRO A 1 87 ? 27.693 1.688 -0.501 1.00 51.50 87 PRO A C 1
ATOM 677 O O . PRO A 1 87 ? 28.316 2.420 -1.261 1.00 51.50 87 PRO A O 1
ATOM 680 N N . GLU A 1 88 ? 27.541 0.378 -0.718 1.00 55.03 88 GLU A N 1
ATOM 681 C CA . GLU A 1 88 ? 28.098 -0.418 -1.819 1.00 55.03 88 GLU A CA 1
ATOM 682 C C . GLU A 1 88 ? 27.027 -0.896 -2.825 1.00 55.03 88 GLU A C 1
ATOM 684 O O . GLU A 1 88 ? 27.315 -1.733 -3.675 1.00 55.03 88 GLU A O 1
ATOM 689 N N . GLY A 1 89 ? 25.786 -0.403 -2.728 1.00 67.19 89 GLY A N 1
ATOM 690 C CA . GLY A 1 89 ? 24.711 -0.769 -3.656 1.00 67.19 89 GLY A CA 1
ATOM 691 C C . GLY A 1 89 ? 24.866 -0.158 -5.055 1.00 67.19 89 GLY A C 1
ATOM 692 O O . GLY A 1 89 ? 25.465 0.905 -5.222 1.00 67.19 89 GLY A O 1
ATOM 693 N N . GLU A 1 90 ? 24.272 -0.817 -6.053 1.00 83.12 90 GLU A N 1
ATOM 694 C CA . GLU A 1 90 ? 24.158 -0.311 -7.428 1.00 83.12 90 GLU A CA 1
ATOM 695 C C . GLU A 1 90 ? 23.509 1.076 -7.492 1.00 83.12 90 GLU A C 1
ATOM 697 O O . GLU A 1 90 ? 22.495 1.322 -6.835 1.00 83.12 90 GLU A O 1
ATOM 702 N N . ILE A 1 91 ? 24.025 1.967 -8.349 1.00 87.81 91 ILE A N 1
ATOM 703 C CA . ILE A 1 91 ? 23.404 3.282 -8.556 1.00 87.81 91 ILE A CA 1
ATOM 704 C C . ILE A 1 91 ? 22.195 3.135 -9.488 1.00 87.81 91 ILE A C 1
ATOM 706 O O . ILE A 1 91 ? 22.324 3.039 -10.707 1.00 87.81 91 ILE A O 1
ATOM 710 N N . LYS A 1 92 ? 20.983 3.211 -8.945 1.00 90.94 92 LYS A N 1
ATOM 711 C CA . LYS A 1 92 ? 19.720 3.051 -9.682 1.00 90.94 92 LYS A CA 1
ATOM 712 C C . LYS A 1 92 ? 19.278 4.326 -10.413 1.00 90.94 92 LYS A C 1
ATOM 714 O O . LYS A 1 92 ? 18.192 4.860 -10.187 1.00 90.94 92 LYS A O 1
ATOM 719 N N . ASP A 1 93 ? 20.129 4.849 -11.289 1.00 92.31 93 ASP A N 1
ATOM 720 C CA . ASP A 1 93 ? 19.825 6.017 -12.124 1.00 92.31 93 ASP A CA 1
ATOM 721 C C . ASP A 1 93 ? 18.907 5.690 -13.332 1.00 92.31 93 ASP A C 1
ATOM 723 O O . ASP A 1 93 ? 18.336 4.603 -13.449 1.00 92.31 93 ASP A O 1
ATOM 727 N N . ARG A 1 94 ? 18.746 6.647 -14.263 1.00 93.25 94 ARG A N 1
ATOM 728 C CA . ARG A 1 94 ? 17.913 6.465 -15.469 1.00 93.25 94 ARG A CA 1
ATOM 729 C C . ARG A 1 94 ? 18.395 5.301 -16.340 1.00 93.25 94 ARG A C 1
ATOM 731 O O . ARG A 1 94 ? 17.562 4.576 -16.877 1.00 93.25 94 ARG A O 1
ATOM 738 N N . ILE A 1 95 ? 19.710 5.112 -16.477 1.00 95.06 95 ILE A N 1
ATOM 739 C CA . ILE A 1 95 ? 20.274 4.023 -17.285 1.00 95.06 95 ILE A CA 1
ATOM 740 C C . ILE A 1 95 ? 19.997 2.681 -16.629 1.00 95.06 95 ILE A C 1
ATOM 742 O O . ILE A 1 95 ? 19.513 1.779 -17.312 1.00 95.06 95 ILE A O 1
ATOM 746 N N . TYR A 1 96 ? 20.189 2.580 -15.313 1.00 94.12 96 TYR A N 1
ATOM 747 C CA . TYR A 1 96 ? 19.810 1.383 -14.569 1.00 94.12 96 TYR A CA 1
ATOM 748 C C . TYR A 1 96 ? 18.335 1.021 -14.795 1.00 94.12 96 TYR A C 1
ATOM 750 O O . TYR A 1 96 ? 18.024 -0.134 -15.067 1.00 94.12 96 TYR A O 1
ATOM 758 N N . ARG A 1 97 ? 17.414 1.996 -14.771 1.00 93.75 97 ARG A N 1
ATOM 759 C CA . ARG A 1 97 ? 15.985 1.743 -15.035 1.00 93.75 97 ARG A CA 1
ATOM 760 C C . ARG A 1 97 ? 15.732 1.205 -16.449 1.00 93.75 97 ARG A C 1
ATOM 762 O O . ARG A 1 97 ? 14.964 0.256 -16.608 1.00 93.75 97 ARG A O 1
ATOM 769 N N . ILE A 1 98 ? 16.374 1.784 -17.468 1.00 95.19 98 ILE A N 1
ATOM 770 C CA . ILE A 1 98 ? 16.261 1.303 -18.857 1.00 95.19 98 ILE A CA 1
ATOM 771 C C . ILE A 1 98 ? 16.772 -0.141 -18.952 1.00 95.19 98 ILE A C 1
ATOM 773 O O . ILE A 1 98 ? 16.107 -0.994 -19.545 1.00 95.19 98 ILE A O 1
ATOM 777 N N . VAL A 1 99 ? 17.918 -0.431 -18.332 1.00 95.12 99 VAL A N 1
ATOM 778 C CA . VAL A 1 99 ? 18.501 -1.777 -18.275 1.00 95.12 99 VAL A CA 1
ATOM 779 C C . VAL A 1 99 ? 17.567 -2.741 -17.546 1.00 95.12 99 VAL A C 1
ATOM 781 O O . VAL A 1 99 ? 17.193 -3.755 -18.121 1.00 95.12 99 VAL A O 1
ATOM 784 N N . SER A 1 100 ? 17.114 -2.409 -16.339 1.00 93.62 100 SER A N 1
ATOM 785 C CA . SER A 1 100 ? 16.217 -3.236 -15.522 1.00 93.62 100 SER A CA 1
ATOM 786 C C . SER A 1 100 ? 14.924 -3.599 -16.265 1.00 93.62 100 SER A C 1
ATOM 788 O O . SER A 1 100 ? 14.502 -4.755 -16.261 1.00 93.62 100 SER A O 1
ATOM 790 N N . HIS A 1 101 ? 14.331 -2.648 -16.996 1.00 94.62 101 HIS A N 1
ATOM 791 C CA . HIS A 1 101 ? 13.125 -2.903 -17.784 1.00 94.62 101 HIS A CA 1
ATOM 792 C C . HIS A 1 101 ? 13.373 -3.814 -19.000 1.00 94.62 101 HIS A C 1
ATOM 794 O O . HIS A 1 101 ? 12.512 -4.631 -19.348 1.00 94.62 101 HIS A O 1
ATOM 800 N N . THR A 1 102 ? 14.526 -3.668 -19.663 1.00 95.56 102 THR A N 1
ATOM 801 C CA . THR A 1 102 ? 14.800 -4.292 -20.971 1.00 95.56 102 THR A CA 1
ATOM 802 C C . THR A 1 102 ? 15.636 -5.567 -20.909 1.00 95.56 102 THR A C 1
ATOM 804 O O . THR A 1 102 ? 15.515 -6.380 -21.824 1.00 95.56 102 THR A O 1
ATOM 807 N N . LYS A 1 103 ? 16.430 -5.782 -19.852 1.00 94.62 103 LYS A N 1
ATOM 808 C CA . LYS A 1 103 ? 17.429 -6.860 -19.722 1.00 94.62 103 LYS A CA 1
ATOM 809 C C . LYS A 1 103 ? 16.870 -8.228 -20.107 1.00 94.62 103 LYS A C 1
ATOM 811 O O . LYS A 1 103 ? 17.338 -8.816 -21.077 1.00 94.62 103 LYS A O 1
ATOM 816 N N . GLU A 1 104 ? 15.819 -8.686 -19.431 1.00 94.38 104 GLU A N 1
ATOM 817 C CA . GLU A 1 104 ? 15.218 -10.007 -19.683 1.00 94.38 104 GLU A CA 1
ATOM 818 C C . GLU A 1 104 ? 14.693 -10.156 -21.117 1.00 94.38 104 GLU A C 1
ATOM 820 O O . GLU A 1 104 ? 14.866 -11.189 -21.765 1.00 94.38 104 GLU A O 1
ATOM 825 N N . ALA A 1 105 ? 14.074 -9.101 -21.656 1.00 93.81 105 ALA A N 1
ATOM 826 C CA . ALA A 1 105 ? 13.571 -9.115 -23.024 1.00 93.81 105 ALA A CA 1
ATOM 827 C C . ALA A 1 105 ? 14.713 -9.166 -24.045 1.00 93.81 105 ALA A C 1
ATOM 829 O O . ALA A 1 105 ? 14.626 -9.914 -25.016 1.00 93.81 105 ALA A O 1
ATOM 830 N N . VAL A 1 106 ? 15.780 -8.398 -23.814 1.00 95.19 106 VAL A N 1
ATOM 831 C CA . VAL A 1 106 ? 16.972 -8.364 -24.664 1.00 95.19 106 VAL A CA 1
ATOM 832 C C . VAL A 1 106 ? 17.670 -9.717 -24.659 1.00 95.19 106 VAL A C 1
ATOM 834 O O . VAL A 1 106 ? 17.911 -10.251 -25.737 1.00 95.19 106 VAL A O 1
ATOM 837 N N . LEU A 1 107 ? 17.932 -10.300 -23.486 1.00 94.81 107 LEU A N 1
ATOM 838 C CA . LEU A 1 107 ? 18.578 -11.611 -23.369 1.00 94.81 107 LEU A CA 1
ATOM 839 C C . LEU A 1 107 ? 17.767 -12.694 -24.097 1.00 94.81 107 LEU A C 1
ATOM 841 O O . LEU A 1 107 ? 18.315 -13.430 -24.917 1.00 94.81 107 LEU A O 1
ATOM 845 N N . ALA A 1 108 ? 16.444 -12.710 -23.909 1.00 93.69 108 ALA A N 1
ATOM 846 C CA . ALA A 1 108 ? 15.562 -13.657 -24.590 1.00 93.69 108 ALA A CA 1
ATOM 847 C C . ALA A 1 108 ? 15.491 -13.452 -26.117 1.00 93.69 108 ALA A C 1
ATOM 849 O O . ALA A 1 108 ? 15.248 -14.409 -26.855 1.00 93.69 108 ALA A O 1
ATOM 850 N N . ILE A 1 109 ? 15.648 -12.218 -26.615 1.00 92.62 109 ILE A N 1
ATOM 851 C CA . ILE A 1 109 ? 15.727 -11.951 -28.061 1.00 92.62 109 ILE A CA 1
ATOM 852 C C . ILE A 1 109 ? 17.107 -12.344 -28.605 1.00 92.62 109 ILE A C 1
ATOM 854 O O . ILE A 1 109 ? 17.188 -12.890 -29.700 1.00 92.62 109 ILE A O 1
ATOM 858 N N . MET A 1 110 ? 18.187 -12.104 -27.859 1.00 92.00 110 MET A N 1
ATOM 859 C CA . MET A 1 110 ? 19.541 -12.493 -28.262 1.00 92.00 110 MET A CA 1
ATOM 860 C C . MET A 1 110 ? 19.683 -14.007 -28.405 1.00 92.00 110 MET A C 1
ATOM 862 O O . MET A 1 110 ? 20.273 -14.466 -29.380 1.00 92.00 110 MET A O 1
ATOM 866 N N . GLU A 1 111 ? 19.111 -14.772 -27.473 1.00 90.19 111 GLU A N 1
ATOM 867 C CA . GLU A 1 111 ? 19.109 -16.237 -27.522 1.00 90.19 111 GLU A CA 1
ATOM 868 C C . GLU A 1 111 ? 18.272 -16.775 -28.695 1.00 90.19 111 GLU A C 1
ATOM 870 O O . GLU A 1 111 ? 18.631 -17.761 -29.343 1.00 90.19 111 GLU A O 1
ATOM 875 N N . HIS A 1 112 ? 17.157 -16.106 -29.003 1.00 89.38 112 HIS A N 1
ATOM 876 C CA . HIS A 1 112 ? 16.211 -16.515 -30.039 1.00 89.38 112 HIS A CA 1
ATOM 877 C C . HIS A 1 112 ? 15.874 -15.346 -30.966 1.00 89.38 112 HIS A C 1
ATOM 879 O O . HIS A 1 112 ? 14.754 -14.821 -30.964 1.00 89.38 112 HIS A O 1
ATOM 885 N N . THR A 1 113 ? 16.864 -14.943 -31.768 1.00 88.75 113 THR A N 1
ATOM 886 C CA . THR A 1 113 ? 16.729 -13.805 -32.683 1.00 88.75 113 THR A CA 1
ATOM 887 C C . THR A 1 113 ? 15.697 -14.126 -33.755 1.00 88.75 113 THR A C 1
ATOM 889 O O . THR A 1 113 ? 15.766 -15.155 -34.427 1.00 88.75 113 THR A O 1
ATOM 892 N N . ARG A 1 114 ? 14.714 -13.237 -33.921 1.00 86.62 114 ARG A N 1
ATOM 893 C CA . ARG A 1 114 ? 13.652 -13.429 -34.908 1.00 86.62 114 ARG A CA 1
ATOM 894 C C . ARG A 1 114 ? 14.231 -13.475 -36.315 1.00 86.62 114 ARG A C 1
ATOM 896 O O . ARG A 1 114 ? 15.020 -12.613 -36.687 1.00 86.62 114 ARG A O 1
ATOM 903 N N . ASP A 1 115 ? 13.752 -14.399 -37.130 1.00 86.31 115 ASP A N 1
ATOM 904 C CA . ASP A 1 115 ? 14.119 -14.487 -38.530 1.00 86.31 115 ASP A CA 1
ATOM 905 C C . ASP A 1 115 ? 12.921 -14.254 -39.461 1.00 86.31 115 ASP A C 1
ATOM 907 O O . ASP A 1 115 ? 11.743 -14.296 -39.089 1.00 86.31 115 ASP A O 1
ATOM 911 N N . LYS A 1 116 ? 13.233 -13.935 -40.715 1.00 86.56 116 LYS A N 1
ATOM 912 C CA . LYS A 1 116 ? 12.274 -13.899 -41.816 1.00 86.56 116 LYS A CA 1
ATOM 913 C C . LYS A 1 116 ? 12.837 -14.673 -42.995 1.00 86.56 116 LYS A C 1
ATOM 915 O O . LYS A 1 116 ? 14.028 -14.631 -43.291 1.00 86.56 116 LYS A O 1
ATOM 920 N N . ILE A 1 117 ? 11.958 -15.340 -43.730 1.00 85.75 117 ILE A N 1
ATOM 921 C CA . ILE A 1 117 ? 12.357 -16.058 -44.938 1.00 85.75 117 ILE A CA 1
ATOM 922 C C . ILE A 1 117 ? 12.467 -15.052 -46.087 1.00 85.75 117 ILE A C 1
ATOM 924 O O . ILE A 1 117 ? 11.462 -14.529 -46.570 1.00 85.75 117 ILE A O 1
ATOM 928 N N . LEU A 1 118 ? 13.691 -14.800 -46.549 1.00 81.81 118 LEU A N 1
ATOM 929 C CA . LEU A 1 118 ? 13.959 -14.032 -47.758 1.00 81.81 118 LEU A CA 1
ATOM 930 C C . LEU A 1 118 ? 13.895 -14.927 -48.995 1.00 81.81 118 LEU A C 1
ATOM 932 O O . LEU A 1 118 ? 14.434 -16.037 -49.036 1.00 81.81 118 LEU A O 1
ATOM 936 N N . ARG A 1 119 ? 13.234 -14.404 -50.028 1.00 81.12 119 ARG A N 1
ATOM 937 C CA . ARG A 1 119 ? 13.177 -14.991 -51.364 1.00 81.12 119 ARG A CA 1
ATOM 938 C C . ARG A 1 119 ? 14.259 -14.342 -52.225 1.00 81.12 119 ARG A C 1
ATOM 940 O O . ARG A 1 119 ? 14.087 -13.206 -52.657 1.00 81.12 119 ARG A O 1
ATOM 947 N N . GLU A 1 120 ? 15.344 -15.061 -52.491 1.00 84.44 120 GLU A N 1
ATOM 948 C CA . GLU A 1 120 ? 16.441 -14.595 -53.349 1.00 84.44 120 GLU A CA 1
ATOM 949 C C . GLU A 1 120 ? 16.599 -15.483 -54.592 1.00 84.44 120 GLU A C 1
ATOM 951 O O . GLU A 1 120 ? 16.192 -16.645 -54.604 1.00 84.44 120 GLU A O 1
ATOM 956 N N . HIS A 1 121 ? 17.195 -14.954 -55.663 1.00 87.00 121 HIS A N 1
ATOM 957 C CA . HIS A 1 121 ? 17.500 -15.735 -56.867 1.00 87.00 121 HIS A CA 1
ATOM 958 C C . HIS A 1 121 ? 18.984 -16.079 -56.910 1.00 87.00 121 HIS A C 1
ATOM 960 O O . HIS A 1 121 ? 19.806 -15.230 -57.255 1.00 87.00 121 HIS A O 1
ATOM 966 N N . ALA A 1 122 ? 19.315 -17.337 -56.632 1.00 86.12 122 ALA A N 1
ATOM 967 C CA . ALA A 1 122 ? 20.688 -17.836 -56.626 1.00 86.12 122 ALA A CA 1
ATOM 968 C C . ALA A 1 122 ? 20.890 -18.931 -57.684 1.00 86.12 122 ALA A C 1
ATOM 970 O O . ALA A 1 122 ? 19.937 -19.550 -58.163 1.00 86.12 122 ALA A O 1
ATOM 971 N N . MET A 1 123 ? 22.146 -19.175 -58.061 1.00 87.50 123 MET A N 1
ATOM 972 C CA . MET A 1 123 ? 22.508 -20.338 -58.872 1.00 87.50 123 MET A CA 1
ATOM 973 C C . MET A 1 123 ? 22.503 -21.577 -57.975 1.00 87.50 123 MET A C 1
ATOM 975 O O . MET A 1 123 ? 23.367 -21.723 -57.116 1.00 87.50 123 MET A O 1
ATOM 979 N N . LEU A 1 124 ? 21.520 -22.455 -58.161 1.00 86.56 124 LEU A N 1
ATOM 980 C CA . LEU A 1 124 ? 21.362 -23.684 -57.389 1.00 86.56 124 LEU A CA 1
ATOM 981 C C . LEU A 1 124 ? 21.674 -24.899 -58.259 1.00 86.56 124 LEU A C 1
ATOM 983 O O . LEU A 1 124 ? 21.364 -24.875 -59.453 1.00 86.56 124 LEU A O 1
ATOM 987 N N . PRO A 1 125 ? 22.243 -25.977 -57.696 1.00 87.25 125 PRO A N 1
ATOM 988 C CA . PRO A 1 125 ? 22.284 -27.255 -58.385 1.00 87.25 125 PRO A CA 1
ATOM 989 C C . PRO A 1 125 ? 20.890 -27.641 -58.882 1.00 87.25 125 PRO A C 1
ATOM 991 O O . PRO A 1 125 ? 19.907 -27.409 -58.177 1.00 87.25 125 PRO A O 1
ATOM 994 N N . ILE A 1 126 ? 20.787 -28.254 -60.063 1.00 82.00 126 ILE A N 1
ATOM 995 C CA . ILE A 1 126 ? 19.480 -28.584 -60.671 1.00 82.00 126 ILE A CA 1
ATOM 996 C C . ILE A 1 126 ? 18.590 -29.399 -59.709 1.00 82.00 126 ILE A C 1
ATOM 998 O O . ILE A 1 126 ? 17.388 -29.168 -59.644 1.00 82.00 126 ILE A O 1
ATOM 1002 N N . HIS A 1 127 ? 19.172 -30.290 -58.901 1.00 82.56 127 HIS A N 1
ATOM 1003 C CA . HIS A 1 127 ? 18.439 -31.083 -57.904 1.00 82.56 127 HIS A CA 1
ATOM 1004 C C . HIS A 1 127 ? 17.938 -30.273 -56.689 1.00 82.56 127 HIS A C 1
ATOM 1006 O O . HIS A 1 127 ? 17.018 -30.704 -56.000 1.00 82.56 127 HIS A O 1
ATOM 1012 N N . ALA A 1 128 ? 18.540 -29.116 -56.405 1.00 80.31 128 ALA A N 1
ATOM 1013 C CA . ALA A 1 128 ? 18.182 -28.237 -55.290 1.00 80.31 128 ALA A CA 1
ATOM 1014 C C . ALA A 1 128 ? 17.206 -27.115 -55.704 1.00 80.31 128 ALA A C 1
ATOM 1016 O O . ALA A 1 128 ? 16.651 -26.425 -54.846 1.00 80.31 128 ALA A O 1
ATOM 1017 N N . ALA A 1 129 ? 16.970 -26.932 -57.007 1.00 82.12 129 ALA A N 1
ATOM 1018 C CA . ALA A 1 129 ? 16.049 -25.945 -57.558 1.00 82.12 129 ALA A CA 1
ATOM 1019 C C . ALA A 1 129 ? 14.581 -26.397 -57.402 1.00 82.12 129 ALA A C 1
ATOM 1021 O O . ALA A 1 129 ? 14.014 -27.028 -58.290 1.00 82.12 129 ALA A O 1
ATOM 1022 N N . ARG A 1 130 ? 13.962 -26.073 -56.259 1.00 79.81 130 ARG A N 1
ATOM 1023 C CA . ARG A 1 130 ? 12.573 -26.469 -55.937 1.00 79.81 130 ARG A CA 1
ATOM 1024 C C . ARG A 1 130 ? 11.496 -25.546 -56.510 1.00 79.81 130 ARG A C 1
ATOM 1026 O O . ARG A 1 130 ? 10.378 -25.991 -56.732 1.00 79.81 130 ARG A O 1
ATOM 1033 N N . GLU A 1 131 ? 11.811 -24.271 -56.723 1.00 82.56 131 GLU A N 1
ATOM 1034 C CA . GLU A 1 131 ? 10.868 -23.274 -57.235 1.00 82.56 131 GLU A CA 1
ATOM 1035 C C . GLU A 1 131 ? 11.515 -22.458 -58.360 1.00 82.56 131 GLU A C 1
ATOM 1037 O O . GLU A 1 131 ? 12.629 -21.941 -58.228 1.00 82.56 131 GLU A O 1
ATOM 1042 N N . VAL A 1 132 ? 10.797 -22.358 -59.479 1.00 80.56 132 VAL A N 1
ATOM 1043 C CA . VAL A 1 132 ? 11.210 -21.661 -60.699 1.00 80.56 132 VAL A CA 1
ATOM 1044 C C . VAL A 1 132 ? 10.140 -20.624 -61.012 1.00 80.56 132 VAL A C 1
ATOM 1046 O O . VAL A 1 132 ? 8.992 -20.981 -61.259 1.00 80.56 132 VAL A O 1
ATOM 1049 N N . ASP A 1 133 ? 10.505 -19.346 -60.990 1.00 84.81 133 ASP A N 1
ATOM 1050 C CA . ASP A 1 133 ? 9.589 -18.242 -61.278 1.00 84.81 133 ASP A CA 1
ATOM 1051 C C . ASP A 1 133 ? 9.918 -17.535 -62.597 1.00 84.81 133 ASP A C 1
ATOM 1053 O O . ASP A 1 133 ? 10.818 -17.935 -63.339 1.00 84.81 133 ASP A O 1
ATOM 1057 N N . SER A 1 134 ? 9.193 -16.458 -62.894 1.00 82.81 134 SER A N 1
ATOM 1058 C CA . SER A 1 134 ? 9.363 -15.673 -64.116 1.00 82.81 134 SER A CA 1
ATOM 1059 C C . SER A 1 134 ? 10.804 -15.187 -64.329 1.00 82.81 134 SER A C 1
ATOM 1061 O O . SER A 1 134 ? 11.279 -15.191 -65.464 1.00 82.81 134 SER A O 1
ATOM 1063 N N . ASN A 1 135 ? 11.541 -14.839 -63.265 1.00 81.62 135 ASN A N 1
ATOM 1064 C CA . ASN A 1 135 ? 12.940 -14.403 -63.364 1.00 81.62 135 ASN A CA 1
ATOM 1065 C C . ASN A 1 135 ? 13.880 -15.574 -63.671 1.00 81.62 135 ASN A C 1
ATOM 1067 O O . ASN A 1 135 ? 14.814 -15.435 -64.469 1.00 81.62 135 ASN A O 1
ATOM 1071 N N . SER A 1 136 ? 13.629 -16.739 -63.071 1.00 85.12 136 SER A N 1
ATOM 1072 C CA . SER A 1 136 ? 14.343 -17.978 -63.393 1.00 85.12 136 SER A CA 1
ATOM 1073 C C . SER A 1 136 ? 14.111 -18.416 -64.840 1.00 85.12 136 SER A C 1
ATOM 1075 O O . SER A 1 136 ? 15.067 -18.759 -65.542 1.00 85.12 136 SER A O 1
ATOM 1077 N N . VAL A 1 137 ? 12.867 -18.332 -65.323 1.00 85.19 137 VAL A N 1
ATOM 1078 C CA . VAL A 1 137 ? 12.508 -18.628 -66.719 1.00 85.19 137 VAL A CA 1
ATOM 1079 C C . VAL A 1 137 ? 13.140 -17.617 -67.674 1.00 85.19 137 VAL A C 1
ATOM 1081 O O . VAL A 1 137 ? 13.688 -18.008 -68.704 1.00 85.19 137 VAL A O 1
ATOM 1084 N N . GLN A 1 138 ? 13.143 -16.326 -67.332 1.00 86.00 138 GLN A N 1
ATOM 1085 C CA . GLN A 1 138 ? 13.776 -15.294 -68.153 1.00 86.00 138 GLN A CA 1
ATOM 1086 C C . GLN A 1 138 ? 15.292 -15.514 -68.262 1.00 86.00 138 GLN A C 1
ATOM 1088 O O . GLN A 1 138 ? 15.850 -15.416 -69.356 1.00 86.00 138 GLN A O 1
ATOM 1093 N N . TRP A 1 139 ? 15.963 -15.873 -67.165 1.00 88.38 139 TRP A N 1
ATOM 1094 C CA . TRP A 1 139 ? 17.381 -16.241 -67.192 1.00 88.38 139 TRP A CA 1
ATOM 1095 C C . TRP A 1 139 ? 17.644 -17.479 -68.059 1.00 88.38 139 TRP A C 1
ATOM 1097 O O . TRP A 1 139 ? 18.570 -17.477 -68.875 1.00 88.38 139 TRP A O 1
ATOM 1107 N N . LEU A 1 140 ? 16.800 -18.506 -67.928 1.00 85.56 140 LEU A N 1
ATOM 1108 C CA . LEU A 1 140 ? 16.880 -19.737 -68.709 1.00 85.56 140 LEU A CA 1
ATOM 1109 C C . LEU A 1 140 ? 16.633 -19.474 -70.205 1.00 85.56 140 LEU A C 1
ATOM 1111 O O . LEU A 1 140 ? 17.299 -20.054 -71.058 1.00 85.56 140 LEU A O 1
ATOM 1115 N N . SER A 1 141 ? 15.714 -18.563 -70.544 1.00 83.94 141 SER A N 1
ATOM 1116 C CA . SER A 1 141 ? 15.385 -18.213 -71.931 1.00 83.94 141 SER A CA 1
ATOM 1117 C C . SER A 1 141 ? 16.598 -17.688 -72.705 1.00 83.94 141 SER A C 1
ATOM 1119 O O . SER A 1 141 ? 16.748 -18.031 -73.877 1.00 83.94 141 SER A O 1
ATOM 1121 N N . ARG A 1 142 ? 17.493 -16.963 -72.016 1.00 85.75 142 ARG A N 1
ATOM 1122 C CA . ARG A 1 142 ? 18.731 -16.372 -72.547 1.00 85.75 142 ARG A CA 1
ATOM 1123 C C . ARG A 1 142 ? 19.874 -17.382 -72.732 1.00 85.75 142 ARG A C 1
ATOM 1125 O O . ARG A 1 142 ? 20.916 -17.004 -73.255 1.00 85.75 142 ARG A O 1
ATOM 1132 N N . GLN A 1 143 ? 19.716 -18.637 -72.298 1.00 85.69 143 GLN A N 1
ATOM 1133 C CA . GLN A 1 143 ? 20.739 -19.672 -72.484 1.00 85.69 143 GLN A CA 1
ATOM 1134 C C . GLN A 1 143 ? 20.685 -20.274 -73.903 1.00 85.69 143 GLN A C 1
ATOM 1136 O O . GLN A 1 143 ? 19.586 -20.468 -74.436 1.00 85.69 143 GLN A O 1
ATOM 1141 N N . PRO A 1 144 ? 21.845 -20.591 -74.513 1.00 79.38 144 PRO A N 1
ATOM 1142 C CA . PRO A 1 144 ? 21.914 -21.203 -75.839 1.00 79.38 144 PRO A CA 1
ATOM 1143 C C . PRO A 1 144 ? 21.331 -22.626 -75.829 1.00 79.38 144 PRO A C 1
ATOM 1145 O O . PRO A 1 144 ? 21.563 -23.383 -74.892 1.00 79.38 144 PRO A O 1
ATOM 1148 N N . GLY A 1 145 ? 20.574 -22.986 -76.871 1.00 81.25 145 GLY A N 1
ATOM 1149 C CA . GLY A 1 145 ? 19.881 -24.278 -77.002 1.00 81.25 145 GLY A CA 1
ATOM 1150 C C . GLY A 1 145 ? 18.396 -24.112 -77.349 1.00 81.25 145 GLY A C 1
ATOM 1151 O O . GLY A 1 145 ? 17.795 -23.077 -77.056 1.00 81.25 145 GLY A O 1
ATOM 1152 N N . ARG A 1 146 ? 17.789 -25.113 -77.996 1.00 77.12 146 ARG A N 1
ATOM 1153 C CA . ARG A 1 146 ? 16.365 -25.104 -78.389 1.00 77.12 146 ARG A CA 1
ATOM 1154 C C . ARG A 1 146 ? 15.478 -25.773 -77.343 1.00 77.12 146 ARG A C 1
ATOM 1156 O O . ARG A 1 146 ? 14.356 -25.325 -77.126 1.00 77.12 146 ARG A O 1
ATOM 1163 N N . THR A 1 147 ? 15.984 -26.799 -76.664 1.00 81.31 147 THR A N 1
ATOM 1164 C CA . THR A 1 147 ? 15.243 -27.543 -75.630 1.00 81.31 147 THR A CA 1
ATOM 1165 C C . THR A 1 147 ? 15.740 -27.217 -74.216 1.00 81.31 147 THR A C 1
ATOM 1167 O O . THR A 1 147 ? 16.884 -26.807 -74.031 1.00 81.31 147 THR A O 1
ATOM 1170 N N . LEU A 1 148 ? 14.901 -27.415 -73.186 1.00 73.62 148 LEU A N 1
ATOM 1171 C CA . LEU A 1 148 ? 15.289 -27.236 -71.771 1.00 73.62 148 LEU A CA 1
ATOM 1172 C C . LEU A 1 148 ? 16.541 -28.058 -71.419 1.00 73.62 148 LEU A C 1
ATOM 1174 O O . LEU A 1 148 ? 17.433 -27.583 -70.719 1.00 73.62 148 LEU A O 1
ATOM 1178 N N . ARG A 1 149 ? 16.610 -29.281 -71.959 1.00 76.31 149 ARG A N 1
ATOM 1179 C CA . ARG A 1 149 ? 17.727 -30.210 -71.781 1.00 76.31 149 ARG A CA 1
ATOM 1180 C C . ARG A 1 149 ? 19.010 -29.693 -72.427 1.00 76.31 149 ARG A C 1
ATOM 1182 O O . ARG A 1 149 ? 20.057 -29.792 -71.807 1.00 76.31 149 ARG A O 1
ATOM 1189 N N . GLU A 1 150 ? 18.927 -29.110 -73.624 1.00 79.94 150 GLU A N 1
ATOM 1190 C CA . GLU A 1 150 ? 20.069 -28.466 -74.289 1.00 79.94 150 GLU A CA 1
ATOM 1191 C C . GLU A 1 150 ? 20.534 -27.215 -73.540 1.00 79.94 150 GLU A C 1
ATOM 1193 O O . GLU A 1 150 ? 21.731 -27.047 -73.329 1.00 79.94 150 GLU A O 1
ATOM 1198 N N . LYS A 1 151 ? 19.595 -26.378 -73.078 1.00 81.50 151 LYS A N 1
ATOM 1199 C CA . LYS A 1 151 ? 19.893 -25.133 -72.349 1.00 81.50 151 LYS A CA 1
ATOM 1200 C C . LYS A 1 151 ? 20.580 -25.357 -71.000 1.00 81.50 151 LYS A C 1
ATOM 1202 O O . LYS A 1 151 ? 21.316 -24.486 -70.538 1.00 81.50 151 LYS A O 1
ATOM 1207 N N . LEU A 1 152 ? 20.332 -26.506 -70.372 1.00 78.94 152 LEU A N 1
ATOM 1208 C CA . LEU A 1 152 ? 20.945 -26.927 -69.107 1.00 78.94 152 LEU A CA 1
ATOM 1209 C C . LEU A 1 152 ? 22.063 -27.972 -69.302 1.00 78.94 152 LEU A C 1
ATOM 1211 O O . LEU A 1 152 ? 22.672 -28.411 -68.327 1.00 78.94 152 LEU A O 1
ATOM 1215 N N . SER A 1 153 ? 22.363 -28.367 -70.544 1.00 72.62 153 SER A N 1
ATOM 1216 C CA . SER A 1 153 ? 23.383 -29.375 -70.849 1.00 72.62 153 SER A CA 1
ATOM 1217 C C . SER A 1 153 ? 24.778 -28.857 -70.497 1.00 72.62 153 SER A C 1
ATOM 1219 O O . SER A 1 153 ? 25.182 -27.777 -70.926 1.00 72.62 153 SER A O 1
ATOM 1221 N N . GLY A 1 154 ? 25.518 -29.615 -69.685 1.00 72.62 154 GLY A N 1
ATOM 1222 C CA . GLY A 1 154 ? 26.872 -29.258 -69.247 1.00 72.62 154 GLY A CA 1
ATOM 1223 C C . GLY A 1 154 ? 26.946 -28.196 -68.142 1.00 72.62 154 GLY A C 1
ATOM 1224 O O . GLY A 1 154 ? 28.046 -27.864 -67.708 1.00 72.62 154 GLY A O 1
ATOM 1225 N N . LYS A 1 155 ? 25.809 -27.682 -67.646 1.00 75.19 155 LYS A N 1
ATOM 1226 C CA . LYS A 1 155 ? 25.767 -26.739 -66.517 1.00 75.19 155 LYS A CA 1
ATOM 1227 C C . LYS A 1 155 ? 25.083 -27.392 -65.312 1.00 75.19 155 LYS A C 1
ATOM 1229 O O . LYS A 1 155 ? 23.867 -27.554 -65.330 1.00 75.19 155 LYS A O 1
ATOM 1234 N N . PRO A 1 156 ? 25.817 -27.728 -64.236 1.00 78.62 156 PRO A N 1
ATOM 1235 C CA . PRO A 1 156 ? 25.224 -28.364 -63.058 1.00 78.62 156 PRO A CA 1
ATOM 1236 C C . PRO A 1 156 ? 24.309 -27.437 -62.235 1.00 78.62 156 PRO A C 1
ATOM 1238 O O . PRO A 1 156 ? 23.632 -27.916 -61.327 1.00 78.62 156 PRO A O 1
ATOM 1241 N N . TYR A 1 157 ? 24.250 -26.138 -62.562 1.00 86.50 157 TYR A N 1
ATOM 1242 C CA . TYR A 1 157 ? 23.525 -25.109 -61.814 1.00 86.50 157 TYR A CA 1
ATOM 1243 C C . TYR A 1 157 ? 22.514 -24.344 -62.686 1.00 86.50 157 TYR A C 1
ATOM 1245 O O . TYR A 1 157 ? 22.788 -24.029 -63.846 1.00 86.50 157 TYR A O 1
ATOM 1253 N N . MET A 1 158 ? 21.383 -23.962 -62.095 1.00 86.31 158 MET A N 1
ATOM 1254 C CA . MET A 1 158 ? 20.321 -23.144 -62.687 1.00 86.31 158 MET A CA 1
ATOM 1255 C C . MET A 1 158 ? 19.951 -21.990 -61.745 1.00 86.31 158 MET A C 1
ATOM 1257 O O . MET A 1 158 ? 19.944 -22.161 -60.527 1.00 86.31 158 MET A O 1
ATOM 1261 N N . LYS A 1 159 ? 19.604 -20.816 -62.293 1.00 86.38 159 LYS A N 1
ATOM 1262 C CA . LYS A 1 159 ? 19.069 -19.707 -61.488 1.00 86.38 159 LYS A CA 1
ATOM 1263 C C . LYS A 1 159 ? 17.665 -20.060 -60.996 1.00 86.38 159 LYS A C 1
ATOM 1265 O O . LYS A 1 159 ? 16.731 -20.120 -61.793 1.00 86.38 159 LYS A O 1
ATOM 1270 N N . ALA A 1 160 ? 17.507 -20.264 -59.698 1.00 86.88 160 ALA A N 1
ATOM 1271 C CA . ALA A 1 160 ? 16.254 -20.673 -59.070 1.00 86.88 160 ALA A CA 1
ATOM 1272 C C . ALA A 1 160 ? 15.993 -19.861 -57.798 1.00 86.88 160 ALA A C 1
ATOM 1274 O O . ALA A 1 160 ? 16.878 -19.161 -57.296 1.00 86.88 160 ALA A O 1
ATOM 1275 N N . VAL A 1 161 ? 14.762 -19.934 -57.298 1.00 85.12 161 VAL A N 1
ATOM 1276 C CA . VAL A 1 161 ? 14.387 -19.270 -56.051 1.00 85.12 161 VAL A CA 1
ATOM 1277 C C . VAL A 1 161 ? 15.006 -20.034 -54.882 1.00 85.12 161 VAL A C 1
ATOM 1279 O O . VAL A 1 161 ? 14.693 -21.204 -54.653 1.00 85.12 161 VAL A O 1
ATOM 1282 N N . ARG A 1 162 ? 15.873 -19.364 -54.125 1.00 85.06 162 ARG A N 1
ATOM 1283 C CA . ARG A 1 162 ? 16.410 -19.834 -52.850 1.00 85.06 162 ARG A CA 1
ATOM 1284 C C . ARG A 1 162 ? 15.663 -19.122 -51.726 1.00 85.06 162 ARG A C 1
ATOM 1286 O O . ARG A 1 162 ? 15.581 -17.898 -51.694 1.00 85.06 162 ARG A O 1
ATOM 1293 N N . ARG A 1 163 ? 15.100 -19.906 -50.807 1.00 82.25 163 ARG A N 1
ATOM 1294 C CA . ARG A 1 163 ? 14.586 -19.406 -49.529 1.00 82.25 163 ARG A CA 1
ATOM 1295 C C . ARG A 1 163 ? 15.735 -19.448 -48.531 1.00 82.25 163 ARG A C 1
ATOM 1297 O O . ARG A 1 163 ? 16.219 -20.535 -48.222 1.00 82.25 163 ARG A O 1
ATOM 1304 N N . ARG A 1 164 ? 16.188 -18.286 -48.077 1.00 84.38 164 ARG A N 1
ATOM 1305 C CA . ARG A 1 164 ? 17.193 -18.151 -47.018 1.00 84.38 164 ARG A CA 1
ATOM 1306 C C . ARG A 1 164 ? 16.511 -17.532 -45.803 1.00 84.38 164 ARG A C 1
ATOM 1308 O O . ARG A 1 164 ? 15.774 -16.563 -45.955 1.00 84.38 164 ARG A O 1
ATOM 1315 N N . SER A 1 165 ? 16.737 -18.097 -44.622 1.00 84.94 165 SER A N 1
ATOM 1316 C CA . SER A 1 165 ? 16.388 -17.407 -43.381 1.00 84.94 165 SER A CA 1
ATOM 1317 C C . SER A 1 165 ? 17.358 -16.240 -43.181 1.00 84.94 165 SER A C 1
ATOM 1319 O O . SER A 1 165 ? 18.563 -16.399 -43.385 1.00 84.94 165 SER A O 1
ATOM 1321 N N . SER A 1 166 ? 16.817 -15.065 -42.884 1.00 88.81 166 SER A N 1
ATOM 1322 C CA . SER A 1 166 ? 17.578 -13.852 -42.619 1.00 88.81 166 SER A CA 1
ATOM 1323 C C . SER A 1 166 ? 17.073 -13.202 -41.346 1.00 88.81 166 SER A C 1
ATOM 1325 O O . SER A 1 166 ? 15.867 -13.017 -41.166 1.00 88.81 166 SER A O 1
ATOM 1327 N N . VAL A 1 167 ? 18.013 -12.801 -40.501 1.00 89.31 167 VAL A N 1
ATOM 1328 C CA . VAL A 1 167 ? 17.751 -12.079 -39.252 1.00 89.31 167 VAL A CA 1
ATOM 1329 C C . VAL A 1 167 ? 17.548 -10.577 -39.474 1.00 89.31 167 VAL A C 1
ATOM 1331 O O . VAL A 1 167 ? 17.224 -9.850 -38.542 1.00 89.31 167 VAL A O 1
ATOM 1334 N N . ASP A 1 168 ? 17.682 -10.075 -40.705 1.00 89.06 168 ASP A N 1
ATOM 1335 C CA . ASP A 1 168 ? 17.557 -8.650 -41.024 1.00 89.06 168 ASP A CA 1
ATOM 1336 C C . ASP A 1 168 ? 16.087 -8.174 -41.068 1.00 89.06 168 ASP A C 1
ATOM 1338 O O . ASP A 1 168 ? 15.536 -7.805 -42.114 1.00 89.06 168 ASP A O 1
ATOM 1342 N N . THR A 1 169 ? 15.396 -8.221 -39.932 1.00 88.75 169 THR A N 1
ATOM 1343 C CA . THR A 1 169 ? 14.029 -7.705 -39.767 1.00 88.75 169 THR A CA 1
ATOM 1344 C C . THR A 1 169 ? 14.036 -6.255 -39.271 1.00 88.75 169 THR A C 1
ATOM 1346 O O . THR A 1 169 ? 15.044 -5.760 -38.773 1.00 88.75 169 THR A O 1
ATOM 1349 N N . ALA A 1 170 ? 12.914 -5.538 -39.402 1.00 86.75 170 ALA A N 1
ATOM 1350 C CA . ALA A 1 170 ? 12.820 -4.166 -38.891 1.00 86.75 170 ALA A CA 1
ATOM 1351 C C . ALA A 1 170 ? 13.017 -4.125 -37.362 1.00 86.75 170 ALA A C 1
ATOM 1353 O O . ALA A 1 170 ? 13.718 -3.258 -36.848 1.00 86.75 170 ALA A O 1
ATOM 1354 N N . GLU A 1 171 ? 12.464 -5.114 -36.663 1.00 90.25 171 GLU A N 1
ATOM 1355 C CA . GLU A 1 171 ? 12.565 -5.297 -35.217 1.00 90.25 171 GLU A CA 1
ATOM 1356 C C . GLU A 1 171 ? 14.018 -5.497 -34.771 1.00 90.25 171 GLU A C 1
ATOM 1358 O O . GLU A 1 171 ? 14.479 -4.859 -33.828 1.00 90.25 171 GLU A O 1
ATOM 1363 N N . ASN A 1 172 ? 14.768 -6.330 -35.495 1.00 92.12 172 ASN A N 1
ATOM 1364 C CA . ASN A 1 172 ? 16.171 -6.596 -35.191 1.00 92.12 172 ASN A CA 1
ATOM 1365 C C . ASN A 1 172 ? 17.084 -5.420 -35.535 1.00 92.12 172 ASN A C 1
ATOM 1367 O O . ASN A 1 172 ? 18.057 -5.177 -34.827 1.00 92.12 172 ASN A O 1
ATOM 1371 N N . ARG A 1 173 ? 16.761 -4.645 -36.577 1.00 91.88 173 ARG A N 1
ATOM 1372 C CA . ARG A 1 173 ? 17.468 -3.390 -36.872 1.00 91.88 173 ARG A CA 1
ATOM 1373 C C . ARG A 1 173 ? 17.312 -2.383 -35.732 1.00 91.88 173 ARG A C 1
ATOM 1375 O O . ARG A 1 173 ? 18.303 -1.772 -35.340 1.00 91.88 173 ARG A O 1
ATOM 1382 N N . LEU A 1 174 ? 16.097 -2.236 -35.189 1.00 92.31 174 LEU A N 1
ATOM 1383 C CA . LEU A 1 174 ? 15.841 -1.418 -33.998 1.00 92.31 174 LEU A CA 1
ATOM 1384 C C . LEU A 1 174 ? 16.629 -1.944 -32.796 1.00 92.31 174 LEU A C 1
ATOM 1386 O O . LEU A 1 174 ? 17.333 -1.165 -32.161 1.00 92.31 174 LEU A O 1
ATOM 1390 N N . LEU A 1 175 ? 16.544 -3.251 -32.516 1.00 93.44 175 LEU A N 1
ATOM 1391 C CA . LEU A 1 175 ? 17.306 -3.894 -31.445 1.00 93.44 175 LEU A CA 1
ATOM 1392 C C . LEU A 1 175 ? 18.794 -3.562 -31.579 1.00 93.44 175 LEU A C 1
ATOM 1394 O O . LEU A 1 175 ? 19.382 -3.028 -30.650 1.00 93.44 175 LEU A O 1
ATOM 1398 N N . ARG A 1 176 ? 19.397 -3.789 -32.749 1.00 93.62 176 ARG A N 1
ATOM 1399 C CA . ARG A 1 176 ? 20.816 -3.501 -32.981 1.00 93.62 176 ARG A CA 1
ATOM 1400 C C . ARG A 1 176 ? 21.160 -2.031 -32.716 1.00 93.62 176 ARG A C 1
ATOM 1402 O O . ARG A 1 176 ? 22.174 -1.764 -32.079 1.00 93.62 176 ARG A O 1
ATOM 1409 N N . ALA A 1 177 ? 20.333 -1.090 -33.176 1.00 93.00 177 ALA A N 1
ATOM 1410 C CA . ALA A 1 177 ? 20.547 0.338 -32.926 1.00 93.00 177 ALA A CA 1
ATOM 1411 C C . ALA A 1 177 ? 20.456 0.689 -31.430 1.00 93.00 177 ALA A C 1
ATOM 1413 O O . ALA A 1 177 ? 21.311 1.412 -30.916 1.00 93.00 177 ALA A O 1
ATOM 1414 N N . PHE A 1 178 ? 19.462 0.134 -30.732 1.00 95.19 178 PHE A N 1
ATOM 1415 C CA . PHE A 1 178 ? 19.293 0.278 -29.288 1.00 95.19 178 PHE A CA 1
ATOM 1416 C C . PHE A 1 178 ? 20.499 -0.261 -28.516 1.00 95.19 178 PHE A C 1
ATOM 1418 O O . PHE A 1 178 ? 21.088 0.471 -27.724 1.00 95.19 178 PHE A O 1
ATOM 1425 N N . LEU A 1 179 ? 20.915 -1.499 -28.793 1.00 95.12 179 LEU A N 1
ATOM 1426 C CA . LEU A 1 179 ? 22.023 -2.144 -28.089 1.00 95.12 179 LEU A CA 1
ATOM 1427 C C . LEU A 1 179 ? 23.354 -1.433 -28.334 1.00 95.12 179 LEU A C 1
ATOM 1429 O O . LEU A 1 179 ? 24.141 -1.306 -27.405 1.00 95.12 179 LEU A O 1
ATOM 1433 N N . PHE A 1 180 ? 23.594 -0.928 -29.548 1.00 93.88 180 PHE A N 1
ATOM 1434 C CA . PHE A 1 180 ? 24.819 -0.189 -29.859 1.00 93.88 180 PHE A CA 1
ATOM 1435 C C . PHE A 1 180 ? 24.899 1.142 -29.099 1.00 93.88 180 PHE A C 1
ATOM 1437 O O . PHE A 1 180 ? 25.944 1.482 -28.549 1.00 93.88 180 PHE A O 1
ATOM 1444 N N . ARG A 1 181 ? 23.788 1.891 -29.017 1.00 94.75 181 ARG A N 1
ATOM 1445 C CA . ARG A 1 181 ? 23.735 3.121 -28.208 1.00 94.75 181 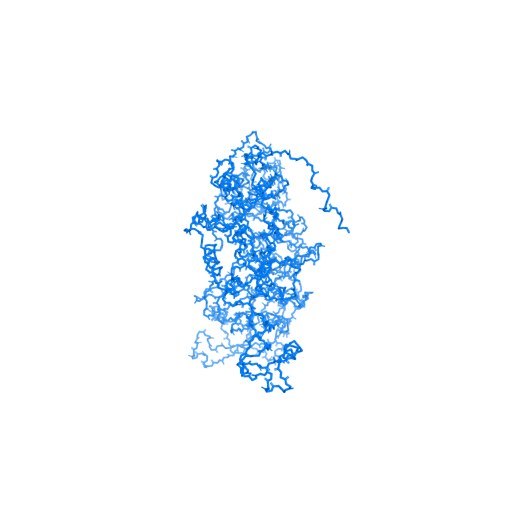ARG A CA 1
ATOM 1446 C C . ARG A 1 181 ? 23.870 2.811 -26.716 1.00 94.75 181 ARG A C 1
ATOM 1448 O O . ARG A 1 181 ? 24.589 3.517 -26.016 1.00 94.75 181 ARG A O 1
ATOM 1455 N N . LEU A 1 182 ? 23.200 1.763 -26.236 1.00 95.44 182 LEU A N 1
ATOM 1456 C CA . LEU A 1 182 ? 23.261 1.356 -24.835 1.00 95.44 182 LEU A CA 1
ATOM 1457 C C . LEU A 1 182 ? 24.675 0.907 -24.436 1.00 95.44 182 LEU A C 1
ATOM 1459 O O . LEU A 1 182 ? 25.156 1.319 -23.387 1.00 95.44 182 LEU A O 1
ATOM 1463 N N . GLU A 1 183 ? 25.366 0.137 -25.283 1.00 95.31 183 GLU A N 1
ATOM 1464 C CA . GLU A 1 183 ? 26.757 -0.285 -25.068 1.00 95.31 183 GLU A CA 1
ATOM 1465 C C . GLU A 1 183 ? 27.682 0.918 -24.845 1.00 95.31 183 GLU A C 1
ATOM 1467 O O . GLU A 1 183 ? 28.441 0.932 -23.878 1.00 95.31 183 GLU A O 1
ATOM 1472 N N . GLN A 1 184 ? 27.591 1.949 -25.692 1.00 94.00 184 GLN A N 1
ATOM 1473 C CA . GLN A 1 184 ? 28.410 3.159 -25.556 1.00 94.00 184 GLN A CA 1
ATOM 1474 C C . GLN A 1 184 ? 28.225 3.825 -24.188 1.00 94.00 184 GLN A C 1
ATOM 1476 O O . GLN A 1 184 ? 29.203 4.186 -23.538 1.00 94.00 184 GLN A O 1
ATOM 1481 N N . ILE A 1 185 ? 26.977 3.946 -23.733 1.00 94.19 185 ILE A N 1
ATOM 1482 C CA . ILE A 1 185 ? 26.657 4.571 -22.447 1.00 94.19 185 ILE A CA 1
ATOM 1483 C C . ILE A 1 185 ? 27.126 3.695 -21.276 1.00 94.19 185 ILE A C 1
ATOM 1485 O O . ILE A 1 185 ? 27.692 4.207 -20.310 1.00 94.19 185 ILE A O 1
ATOM 1489 N N . LEU A 1 186 ? 26.926 2.377 -21.362 1.00 93.19 186 LEU A N 1
ATOM 1490 C CA . LEU A 1 186 ? 27.349 1.433 -20.325 1.00 93.19 186 LEU A CA 1
ATOM 1491 C C . LEU A 1 186 ? 28.876 1.371 -20.180 1.00 93.19 186 LEU A C 1
ATOM 1493 O O . LEU A 1 186 ? 29.363 1.226 -19.063 1.00 93.19 186 LEU A O 1
ATOM 1497 N N . ILE A 1 187 ? 29.636 1.548 -21.266 1.00 92.56 187 ILE A N 1
ATOM 1498 C CA . ILE A 1 187 ? 31.101 1.676 -21.205 1.00 92.56 187 ILE A CA 1
ATOM 1499 C C . ILE A 1 187 ? 31.505 2.947 -20.446 1.00 92.56 187 ILE A C 1
ATOM 1501 O O . ILE A 1 187 ? 32.360 2.891 -19.564 1.00 92.56 187 ILE A O 1
ATOM 1505 N N . GLU A 1 188 ? 30.886 4.093 -20.749 1.00 91.12 188 GLU A N 1
ATOM 1506 C CA . GLU A 1 188 ? 31.159 5.346 -20.025 1.00 91.12 188 GLU A CA 1
ATOM 1507 C C . GLU A 1 188 ? 30.817 5.222 -18.532 1.00 91.12 188 GLU A C 1
ATOM 1509 O O . GLU A 1 188 ? 31.571 5.705 -17.688 1.00 91.12 188 GLU A O 1
ATOM 1514 N N . ARG A 1 189 ? 29.730 4.516 -18.199 1.00 91.19 189 ARG A N 1
ATOM 1515 C CA . ARG A 1 189 ? 29.350 4.195 -16.819 1.00 91.19 189 ARG A CA 1
ATOM 1516 C C . ARG A 1 189 ? 30.396 3.312 -16.125 1.00 91.19 189 ARG A C 1
ATOM 1518 O O . ARG A 1 189 ? 30.849 3.660 -15.036 1.00 91.19 189 ARG A O 1
ATOM 1525 N N . GLN A 1 190 ? 30.810 2.212 -16.759 1.00 90.25 190 GLN A N 1
ATOM 1526 C CA . GLN A 1 190 ? 31.800 1.267 -16.220 1.00 90.25 190 GLN A CA 1
ATOM 1527 C C . GLN A 1 190 ? 33.170 1.919 -15.977 1.00 90.25 190 GLN A C 1
ATOM 1529 O O . GLN A 1 190 ? 33.880 1.561 -15.042 1.00 90.25 190 GLN A O 1
ATOM 1534 N N . ASN A 1 191 ? 33.551 2.908 -16.789 1.00 87.75 191 ASN A N 1
ATOM 1535 C CA . ASN A 1 191 ? 34.819 3.623 -16.615 1.00 87.75 191 ASN A CA 1
ATOM 1536 C C . ASN A 1 191 ? 34.891 4.444 -15.315 1.00 87.75 191 ASN A C 1
ATOM 1538 O O . ASN A 1 191 ? 35.972 4.902 -14.939 1.00 87.75 191 ASN A O 1
ATOM 1542 N N . VAL A 1 192 ? 33.751 4.688 -14.668 1.00 86.12 192 VAL A N 1
ATOM 1543 C CA . VAL A 1 192 ? 33.627 5.625 -13.548 1.00 86.12 192 VAL A CA 1
ATOM 1544 C C . VAL A 1 192 ? 33.085 4.951 -12.292 1.00 86.12 192 VAL A C 1
ATOM 1546 O O . VAL A 1 192 ? 33.511 5.291 -11.187 1.00 86.12 192 VAL A O 1
ATOM 1549 N N . LEU A 1 193 ? 32.153 4.011 -12.447 1.00 83.38 193 LEU A N 1
ATOM 1550 C CA . LEU A 1 193 ? 31.570 3.255 -11.345 1.00 83.38 193 LEU A CA 1
ATOM 1551 C C . LEU A 1 193 ? 32.285 1.902 -11.189 1.00 83.38 193 LEU A C 1
ATOM 1553 O O . LEU A 1 193 ? 32.560 1.251 -12.196 1.00 83.38 193 LEU A O 1
ATOM 1557 N N . PRO A 1 194 ? 32.608 1.461 -9.959 1.00 72.94 194 PRO A N 1
ATOM 1558 C CA . PRO A 1 194 ? 33.307 0.197 -9.749 1.00 72.94 194 PRO A CA 1
ATOM 1559 C C . PRO A 1 194 ? 32.483 -1.015 -10.199 1.00 72.94 194 PRO A C 1
ATOM 1561 O O . PRO A 1 194 ? 31.321 -1.162 -9.827 1.00 72.94 194 PRO A O 1
ATOM 1564 N N . ALA A 1 195 ? 33.137 -1.951 -10.887 1.00 64.69 195 ALA A N 1
ATOM 1565 C CA . ALA A 1 195 ? 32.550 -3.230 -11.291 1.00 64.69 195 ALA A CA 1
ATOM 1566 C C . ALA A 1 195 ? 32.020 -4.066 -10.116 1.00 64.69 195 ALA A C 1
ATOM 1568 O O . ALA A 1 195 ? 31.021 -4.766 -10.214 1.00 64.69 195 ALA A O 1
ATOM 1569 N N . THR A 1 196 ? 32.668 -3.959 -8.954 1.00 64.94 196 THR A N 1
ATOM 1570 C CA . THR A 1 196 ? 32.289 -4.703 -7.744 1.00 64.94 196 THR A CA 1
ATOM 1571 C C . THR A 1 196 ? 30.920 -4.316 -7.193 1.00 64.94 196 THR A C 1
ATOM 1573 O O . THR A 1 196 ? 30.367 -5.073 -6.406 1.00 64.94 196 THR A O 1
ATOM 1576 N N . THR A 1 197 ? 30.406 -3.142 -7.567 1.00 69.38 197 THR A N 1
ATOM 1577 C CA . THR A 1 197 ? 29.114 -2.626 -7.104 1.00 69.38 197 THR A CA 1
ATOM 1578 C C . THR A 1 197 ? 28.030 -2.680 -8.176 1.00 69.38 197 THR A C 1
ATOM 1580 O O . THR A 1 197 ? 26.891 -2.425 -7.832 1.00 69.38 197 THR A O 1
ATOM 1583 N N . GLU A 1 198 ? 28.351 -2.971 -9.445 1.00 77.62 198 GLU A N 1
ATOM 1584 C CA . GLU A 1 198 ? 27.454 -2.844 -10.612 1.00 77.62 198 GLU A CA 1
ATOM 1585 C C . GLU A 1 198 ? 27.139 -4.200 -11.270 1.00 77.62 198 GLU A C 1
ATOM 1587 O O . GLU A 1 198 ? 27.611 -4.487 -12.361 1.00 77.62 198 GLU A O 1
ATOM 1592 N N . GLU A 1 199 ? 26.315 -5.050 -10.654 1.00 83.88 199 GLU A N 1
ATOM 1593 C CA . GLU A 1 199 ? 26.002 -6.385 -11.195 1.00 83.88 199 GLU A CA 1
ATOM 1594 C C . GLU A 1 199 ? 25.081 -6.316 -12.430 1.00 83.88 199 GLU A C 1
ATOM 1596 O O . GLU A 1 199 ? 25.391 -6.860 -13.495 1.00 83.88 199 GLU A O 1
ATOM 1601 N N . THR A 1 200 ? 23.956 -5.604 -12.326 1.00 86.94 200 THR A N 1
ATOM 1602 C CA . THR A 1 200 ? 22.885 -5.633 -13.335 1.00 86.94 200 THR A CA 1
ATOM 1603 C C . THR A 1 200 ? 23.329 -5.043 -14.674 1.00 86.94 200 THR A C 1
ATOM 1605 O O . THR A 1 200 ? 23.074 -5.624 -15.737 1.00 86.94 200 THR A O 1
ATOM 1608 N N . CYS A 1 201 ? 23.978 -3.876 -14.633 1.00 89.75 201 CYS A N 1
ATOM 1609 C CA . CYS A 1 201 ? 24.457 -3.172 -15.821 1.00 89.75 201 CYS A CA 1
ATOM 1610 C C . CYS A 1 201 ? 25.643 -3.891 -16.478 1.00 89.75 201 CYS A C 1
ATOM 1612 O O . CYS A 1 201 ? 25.704 -3.957 -17.710 1.00 89.75 201 CYS A O 1
ATOM 1614 N N . GLU A 1 202 ? 26.562 -4.455 -15.687 1.00 88.44 202 GLU A N 1
ATOM 1615 C CA . GLU A 1 202 ? 27.723 -5.167 -16.225 1.00 88.44 202 GLU A CA 1
ATOM 1616 C C . GLU A 1 202 ? 27.355 -6.500 -16.867 1.00 88.44 202 GLU A C 1
ATOM 1618 O O . GLU A 1 202 ? 27.849 -6.809 -17.955 1.00 88.44 202 GLU A O 1
ATOM 1623 N N . GLU A 1 203 ? 26.454 -7.270 -16.254 1.00 90.44 203 GLU A N 1
ATOM 1624 C CA . GLU A 1 203 ? 25.990 -8.535 -16.824 1.00 90.44 203 GLU A CA 1
ATOM 1625 C C . GLU A 1 203 ? 25.375 -8.323 -18.216 1.00 90.44 203 GLU A C 1
ATOM 1627 O O . GLU A 1 203 ? 25.675 -9.060 -19.170 1.00 90.44 203 GLU A O 1
ATOM 1632 N N . LEU A 1 204 ? 24.557 -7.270 -18.358 1.00 92.31 204 LEU A N 1
ATOM 1633 C CA . LEU A 1 204 ? 24.009 -6.908 -19.656 1.00 92.31 204 LEU A CA 1
ATOM 1634 C C . LEU A 1 204 ? 25.130 -6.481 -20.609 1.00 92.31 204 LEU A C 1
ATOM 1636 O O . LEU A 1 204 ? 25.202 -7.036 -21.702 1.00 92.31 204 LEU A O 1
ATOM 1640 N N . LEU A 1 205 ? 26.031 -5.573 -20.209 1.00 93.31 205 LEU A N 1
ATOM 1641 C CA . LEU A 1 205 ? 27.133 -5.093 -21.056 1.00 93.31 205 LEU A CA 1
ATOM 1642 C C . LEU A 1 205 ? 27.986 -6.242 -21.622 1.00 93.31 205 LEU A C 1
ATOM 1644 O O . LEU A 1 205 ? 28.267 -6.269 -22.823 1.00 93.31 205 LEU A O 1
ATOM 1648 N N . VAL A 1 206 ? 28.352 -7.220 -20.789 1.00 92.69 206 VAL A N 1
ATOM 1649 C CA . VAL A 1 206 ? 29.112 -8.406 -21.220 1.00 92.69 206 VAL A CA 1
ATOM 1650 C C . VAL A 1 206 ? 28.334 -9.204 -22.267 1.00 92.69 206 VAL A C 1
ATOM 1652 O O . VAL A 1 206 ? 28.906 -9.646 -23.270 1.00 92.69 206 VAL A O 1
ATOM 1655 N N . SER A 1 207 ? 27.028 -9.374 -22.063 1.00 92.69 207 SER A N 1
ATOM 1656 C CA . SER A 1 207 ? 26.146 -10.064 -23.009 1.00 92.69 207 SER A CA 1
ATOM 1657 C C . SER A 1 207 ? 26.015 -9.295 -24.331 1.00 92.69 207 SER A C 1
ATOM 1659 O O . SER A 1 207 ? 26.121 -9.903 -25.399 1.00 92.69 207 SER A O 1
ATOM 1661 N N . LEU A 1 208 ? 25.905 -7.959 -24.276 1.00 93.06 208 LEU A N 1
ATOM 1662 C CA . LEU A 1 208 ? 25.875 -7.081 -25.453 1.00 93.06 208 LEU A CA 1
ATOM 1663 C C . LEU A 1 208 ? 27.140 -7.227 -26.297 1.00 93.06 208 LEU A C 1
ATOM 1665 O O . LEU A 1 208 ? 27.061 -7.513 -27.493 1.00 93.06 208 LEU A O 1
ATOM 1669 N N . GLN A 1 209 ? 28.306 -7.096 -25.665 1.00 92.94 209 GLN A N 1
ATOM 1670 C CA . GLN A 1 209 ? 29.602 -7.173 -26.338 1.00 92.94 209 GLN A CA 1
ATOM 1671 C C . GLN A 1 209 ? 29.845 -8.537 -26.991 1.00 92.94 209 GLN A C 1
ATOM 1673 O O . GLN A 1 209 ? 30.491 -8.623 -28.038 1.00 92.94 209 GLN A O 1
ATOM 1678 N N . ARG A 1 210 ? 29.343 -9.621 -26.382 1.00 93.06 210 ARG A N 1
ATOM 1679 C CA . ARG A 1 210 ? 29.406 -10.969 -26.966 1.00 93.06 210 ARG A CA 1
ATOM 1680 C C . ARG A 1 210 ? 28.494 -11.087 -28.181 1.00 93.06 210 ARG A C 1
ATOM 1682 O O . ARG A 1 210 ? 28.952 -11.541 -29.227 1.00 93.06 210 ARG A O 1
ATOM 1689 N N . TRP A 1 211 ? 27.240 -10.657 -28.061 1.00 93.19 211 TRP A N 1
ATOM 1690 C CA . TRP A 1 211 ? 26.263 -10.764 -29.144 1.00 93.19 211 TRP A CA 1
ATOM 1691 C C . TRP A 1 211 ? 26.638 -9.899 -30.355 1.00 93.19 211 TRP A C 1
ATOM 1693 O O . TRP A 1 211 ? 26.568 -10.374 -31.486 1.00 93.19 211 TRP A O 1
ATOM 1703 N N . LEU A 1 212 ? 27.141 -8.677 -30.144 1.00 90.31 212 LEU A N 1
ATOM 1704 C CA . LEU A 1 212 ? 27.562 -7.772 -31.225 1.00 90.31 212 LEU A CA 1
ATOM 1705 C C . LEU A 1 212 ? 28.725 -8.311 -32.082 1.00 90.31 212 LEU A C 1
ATOM 1707 O O . LEU A 1 212 ? 28.950 -7.808 -33.182 1.00 90.31 212 LEU A O 1
ATOM 1711 N N . ARG A 1 213 ? 29.448 -9.338 -31.612 1.00 91.12 213 ARG A N 1
ATOM 1712 C CA . ARG A 1 213 ? 30.525 -10.024 -32.354 1.00 91.12 213 ARG A CA 1
ATOM 1713 C C . ARG A 1 213 ? 30.040 -11.215 -33.189 1.00 91.12 213 ARG A C 1
ATOM 1715 O O . ARG A 1 213 ? 30.858 -11.839 -33.859 1.00 91.12 213 ARG A O 1
ATOM 1722 N N . THR A 1 214 ? 28.757 -11.566 -33.120 1.00 91.56 214 THR A N 1
ATOM 1723 C CA . THR A 1 214 ? 28.184 -12.704 -33.855 1.00 91.56 214 THR A CA 1
ATOM 1724 C C . THR A 1 214 ? 27.918 -12.371 -35.326 1.00 91.56 214 THR A C 1
ATOM 1726 O O . THR A 1 214 ? 27.689 -11.213 -35.684 1.00 91.56 214 THR A O 1
ATOM 1729 N N . ASP A 1 215 ? 27.902 -13.400 -36.180 1.00 84.75 215 ASP A N 1
ATOM 1730 C CA . ASP A 1 215 ? 27.571 -13.256 -37.605 1.00 84.75 215 ASP A CA 1
ATOM 1731 C C . ASP A 1 215 ? 26.124 -12.768 -37.813 1.00 84.75 215 ASP A C 1
ATOM 1733 O O . ASP A 1 215 ? 25.862 -11.972 -38.717 1.00 84.75 215 ASP A O 1
ATOM 1737 N N . ASP A 1 216 ? 25.201 -13.168 -36.932 1.00 84.19 216 ASP A N 1
ATOM 1738 C CA . ASP A 1 216 ? 23.806 -12.715 -36.944 1.00 84.19 216 ASP A CA 1
ATOM 1739 C C . ASP A 1 216 ? 23.713 -11.198 -36.724 1.00 84.19 216 ASP A C 1
ATOM 1741 O O . ASP A 1 216 ? 23.039 -10.490 -37.477 1.00 84.19 216 ASP A O 1
ATOM 1745 N N . ALA A 1 217 ? 24.447 -10.665 -35.740 1.00 85.69 217 ALA A N 1
ATOM 1746 C CA . ALA A 1 217 ? 24.501 -9.226 -35.482 1.00 85.69 217 ALA A CA 1
ATOM 1747 C C . ALA A 1 217 ? 25.116 -8.438 -36.653 1.00 85.69 217 ALA A C 1
ATOM 1749 O O . ALA A 1 217 ? 24.715 -7.297 -36.914 1.00 85.69 217 ALA A O 1
ATOM 1750 N N . ALA A 1 218 ? 26.067 -9.042 -37.373 1.00 87.81 218 ALA A N 1
ATOM 1751 C CA . ALA A 1 218 ? 26.690 -8.450 -38.554 1.00 87.81 218 ALA A CA 1
ATOM 1752 C C . ALA A 1 218 ? 25.760 -8.437 -39.784 1.00 87.81 218 ALA A C 1
ATOM 1754 O O . ALA A 1 218 ? 25.858 -7.519 -40.602 1.00 87.81 218 ALA A O 1
ATOM 1755 N N . GLU A 1 219 ? 24.851 -9.414 -39.912 1.00 88.25 219 GLU A N 1
ATOM 1756 C CA . GLU A 1 219 ? 23.866 -9.484 -41.004 1.00 88.25 219 GLU A CA 1
ATOM 1757 C C . GLU A 1 219 ? 22.769 -8.407 -40.889 1.00 88.25 219 GLU A C 1
ATOM 1759 O O . GLU A 1 219 ? 22.280 -7.912 -41.909 1.00 88.25 219 GLU A O 1
ATOM 1764 N N . ILE A 1 220 ? 22.381 -8.023 -39.668 1.00 89.75 220 ILE A N 1
ATOM 1765 C CA . ILE A 1 220 ? 21.304 -7.049 -39.421 1.00 89.75 220 ILE A CA 1
ATOM 1766 C C . ILE A 1 220 ? 21.676 -5.668 -39.981 1.00 89.75 220 ILE A C 1
ATOM 1768 O O . ILE A 1 220 ? 22.725 -5.121 -39.662 1.00 89.75 220 ILE A O 1
ATOM 1772 N N . GLY A 1 221 ? 20.801 -5.045 -40.771 1.00 86.25 221 GLY A N 1
ATOM 1773 C CA . GLY A 1 221 ? 21.033 -3.727 -41.369 1.00 86.25 221 GLY A CA 1
ATOM 1774 C C . GLY A 1 221 ? 20.938 -2.540 -40.395 1.00 86.25 221 GLY A C 1
ATOM 1775 O O . GLY A 1 221 ? 20.723 -2.687 -39.193 1.00 86.25 221 GLY A O 1
ATOM 1776 N N . ALA A 1 222 ? 21.068 -1.323 -40.928 1.00 86.75 222 ALA A N 1
ATOM 1777 C CA . ALA A 1 222 ? 20.872 -0.096 -40.155 1.00 86.75 222 ALA A CA 1
ATOM 1778 C C . ALA A 1 222 ? 19.382 0.173 -39.879 1.00 86.75 222 ALA A C 1
ATOM 1780 O O . ALA A 1 222 ? 18.520 -0.066 -40.733 1.00 86.75 222 ALA A O 1
ATOM 1781 N N . TRP A 1 223 ? 19.081 0.718 -38.699 1.00 86.69 223 TRP A N 1
ATOM 1782 C CA . TRP A 1 223 ? 17.739 1.191 -38.369 1.00 86.69 223 TRP A CA 1
ATOM 1783 C C . TRP A 1 223 ? 17.393 2.457 -39.157 1.00 86.69 223 TRP A C 1
ATOM 1785 O O . TRP A 1 223 ? 18.149 3.423 -39.168 1.00 86.69 223 TRP A O 1
ATOM 1795 N N . GLY A 1 224 ? 16.245 2.442 -39.837 1.00 78.75 224 GLY A N 1
ATOM 1796 C CA . GLY A 1 224 ? 15.818 3.513 -40.743 1.00 78.75 224 GLY A CA 1
ATOM 1797 C C . GLY A 1 224 ? 14.816 4.504 -40.149 1.00 78.75 224 GLY A C 1
ATOM 1798 O O . GLY A 1 224 ? 14.168 5.195 -40.927 1.00 78.75 224 GLY A O 1
ATOM 1799 N N . ASN A 1 225 ? 14.631 4.538 -38.820 1.00 74.75 225 ASN A N 1
ATOM 1800 C CA . ASN A 1 225 ? 13.616 5.363 -38.139 1.00 74.75 225 ASN A CA 1
ATOM 1801 C C . ASN A 1 225 ? 12.198 5.180 -38.709 1.00 74.75 225 ASN A C 1
ATOM 1803 O O . ASN A 1 225 ? 11.454 6.137 -38.916 1.00 74.75 225 ASN A O 1
ATOM 1807 N N . LEU A 1 226 ? 11.834 3.928 -38.997 1.00 70.12 226 LEU A N 1
ATOM 1808 C CA . LEU A 1 226 ? 10.500 3.584 -39.479 1.00 70.12 226 LEU A CA 1
ATOM 1809 C C . LEU A 1 226 ? 9.480 3.722 -38.334 1.00 70.12 226 LEU A C 1
ATOM 1811 O O . LEU A 1 226 ? 9.834 3.458 -37.182 1.00 70.12 226 LEU A O 1
ATOM 1815 N N . PRO A 1 227 ? 8.219 4.099 -38.620 1.00 68.50 227 PRO A N 1
ATOM 1816 C CA . PRO A 1 227 ? 7.169 4.082 -37.607 1.00 68.50 227 PRO A CA 1
ATOM 1817 C C . PRO A 1 227 ? 7.006 2.663 -37.033 1.00 68.50 227 PRO A C 1
ATOM 1819 O O . PRO A 1 227 ? 7.264 1.685 -37.748 1.00 68.50 227 PRO A O 1
ATOM 1822 N N . PRO A 1 228 ? 6.574 2.527 -35.765 1.00 71.62 228 PRO A N 1
ATOM 1823 C CA . PRO A 1 228 ? 6.409 1.220 -35.148 1.00 71.62 228 PRO A CA 1
ATOM 1824 C C . PRO A 1 228 ? 5.397 0.398 -35.953 1.00 71.62 228 PRO A C 1
ATOM 1826 O O . PRO A 1 228 ? 4.276 0.839 -36.208 1.00 71.62 228 PRO A O 1
ATOM 1829 N N . ASN A 1 229 ? 5.802 -0.793 -36.391 1.00 79.06 229 ASN A N 1
ATOM 1830 C CA . ASN A 1 229 ? 4.909 -1.722 -37.071 1.00 79.06 229 ASN A CA 1
ATOM 1831 C C . ASN A 1 229 ? 4.092 -2.525 -36.035 1.00 79.06 229 ASN A C 1
ATOM 1833 O O . ASN A 1 229 ? 4.452 -2.608 -34.861 1.00 79.06 229 ASN A O 1
ATOM 1837 N N . ASN A 1 230 ? 2.993 -3.153 -36.462 1.00 77.00 230 ASN A N 1
ATOM 1838 C CA . ASN A 1 230 ? 2.150 -3.947 -35.553 1.00 77.00 230 ASN A CA 1
ATOM 1839 C C . ASN A 1 230 ? 2.930 -5.078 -34.866 1.00 77.00 230 ASN A C 1
ATOM 1841 O O . ASN A 1 230 ? 2.637 -5.435 -33.731 1.00 77.00 230 ASN A O 1
ATOM 1845 N N . THR A 1 231 ? 3.950 -5.606 -35.538 1.00 74.75 231 THR A N 1
ATOM 1846 C CA . THR A 1 231 ? 4.828 -6.656 -35.025 1.00 74.75 231 THR A CA 1
ATOM 1847 C C . THR A 1 231 ? 5.640 -6.206 -33.805 1.00 74.75 231 THR A C 1
ATOM 1849 O O . THR A 1 231 ? 5.720 -6.948 -32.831 1.00 74.75 231 THR A O 1
ATOM 1852 N N . LEU A 1 232 ? 6.195 -4.991 -33.831 1.00 76.50 232 LEU A N 1
ATOM 1853 C CA . LEU A 1 232 ? 6.908 -4.360 -32.716 1.00 76.50 232 LEU A CA 1
ATOM 1854 C C . LEU A 1 232 ? 5.979 -4.090 -31.531 1.00 76.50 232 LEU A C 1
ATOM 1856 O O . LEU A 1 232 ? 6.383 -4.243 -30.384 1.00 76.50 232 LEU A O 1
ATOM 1860 N N . LEU A 1 233 ? 4.742 -3.672 -31.810 1.00 75.75 233 LEU A N 1
ATOM 1861 C CA . LEU A 1 233 ? 3.781 -3.275 -30.779 1.00 75.75 233 LEU A CA 1
ATOM 1862 C C . LEU A 1 233 ? 3.111 -4.467 -30.083 1.00 75.75 233 LEU A C 1
ATOM 1864 O O . LEU A 1 233 ? 2.744 -4.351 -28.918 1.00 75.75 233 LEU A O 1
ATOM 1868 N N . GLN A 1 234 ? 2.935 -5.590 -30.783 1.00 83.19 234 GLN A N 1
ATOM 1869 C CA . GLN A 1 234 ? 2.265 -6.780 -30.246 1.00 83.19 234 GLN A CA 1
ATOM 1870 C C . GLN A 1 234 ? 3.221 -7.763 -29.561 1.00 83.19 234 GLN A C 1
ATOM 1872 O O . GLN A 1 234 ? 2.792 -8.531 -28.698 1.00 83.19 234 GLN A O 1
ATOM 1877 N N . ASP A 1 235 ? 4.502 -7.775 -29.936 1.00 87.12 235 ASP A N 1
ATOM 1878 C CA . ASP A 1 235 ? 5.477 -8.663 -29.308 1.00 87.12 235 ASP A CA 1
ATOM 1879 C C . ASP A 1 235 ? 5.907 -8.113 -27.941 1.00 87.12 235 ASP A C 1
ATOM 1881 O O . ASP A 1 235 ? 6.518 -7.049 -27.842 1.00 87.12 235 ASP A O 1
ATOM 1885 N N . LYS A 1 236 ? 5.622 -8.876 -26.880 1.00 88.81 236 LYS A N 1
ATOM 1886 C CA . LYS A 1 236 ? 5.916 -8.503 -25.487 1.00 88.81 236 LYS A CA 1
ATOM 1887 C C . LYS A 1 236 ? 7.391 -8.161 -25.241 1.00 88.81 236 LYS A C 1
ATOM 1889 O O . LYS A 1 236 ? 7.675 -7.373 -24.345 1.00 88.81 236 LYS A O 1
ATOM 1894 N N . ARG A 1 237 ? 8.328 -8.755 -25.991 1.00 92.19 237 ARG A N 1
ATOM 1895 C CA . ARG A 1 237 ? 9.774 -8.542 -25.808 1.00 92.19 237 ARG A CA 1
ATOM 1896 C C . ARG A 1 237 ? 10.261 -7.343 -26.613 1.00 92.19 237 ARG A C 1
ATOM 1898 O O . ARG A 1 237 ? 10.904 -6.458 -26.056 1.00 92.19 237 ARG A O 1
ATOM 1905 N N . TYR A 1 238 ? 9.908 -7.266 -27.897 1.00 91.81 238 TYR A N 1
ATOM 1906 C CA . TYR A 1 238 ? 10.307 -6.120 -28.726 1.00 91.81 238 TYR A CA 1
ATOM 1907 C C . TYR A 1 238 ? 9.624 -4.819 -28.305 1.00 91.81 238 TYR A C 1
ATOM 1909 O O . TYR A 1 238 ? 10.210 -3.753 -28.491 1.00 91.81 238 TYR A O 1
ATOM 1917 N N . ARG A 1 239 ? 8.440 -4.889 -27.685 1.00 91.00 239 ARG A N 1
ATOM 1918 C CA . ARG A 1 239 ? 7.786 -3.714 -27.110 1.00 91.00 239 ARG A CA 1
ATOM 1919 C C . ARG A 1 239 ? 8.659 -3.043 -26.046 1.00 91.00 239 ARG A C 1
ATOM 1921 O O . ARG A 1 239 ? 8.868 -1.839 -26.127 1.00 91.00 239 ARG A O 1
ATOM 1928 N N . LYS A 1 240 ? 9.259 -3.822 -25.139 1.00 93.00 240 LYS A N 1
ATOM 1929 C CA . LYS A 1 240 ? 10.188 -3.306 -24.118 1.00 93.00 240 LYS A CA 1
ATOM 1930 C C . LYS A 1 240 ? 11.430 -2.658 -24.731 1.00 93.00 240 LYS A C 1
ATOM 1932 O O . LYS A 1 240 ? 11.880 -1.617 -24.268 1.00 93.00 240 LYS A O 1
ATOM 1937 N N . VAL A 1 241 ? 11.967 -3.242 -25.807 1.00 93.56 241 VAL A N 1
ATOM 1938 C CA . VAL A 1 241 ? 13.101 -2.666 -26.558 1.00 93.56 241 VAL A CA 1
ATOM 1939 C C . VAL A 1 241 ? 12.710 -1.341 -27.215 1.00 93.56 241 VAL A C 1
ATOM 1941 O O . VAL A 1 241 ? 13.491 -0.393 -27.202 1.00 93.56 241 VAL A O 1
ATOM 1944 N N . TRP A 1 242 ? 11.501 -1.255 -27.772 1.00 92.06 242 TRP A N 1
ATOM 1945 C CA . TRP A 1 242 ? 10.967 -0.016 -28.333 1.00 92.06 242 TRP A CA 1
ATOM 1946 C C . TRP A 1 242 ? 10.805 1.076 -27.270 1.00 92.06 242 TRP A C 1
ATOM 1948 O O . TRP A 1 242 ? 11.258 2.199 -27.490 1.00 92.06 242 TRP A O 1
ATOM 1958 N N . ASP A 1 243 ? 10.225 0.746 -26.116 1.00 91.94 243 ASP A N 1
ATOM 1959 C CA . ASP A 1 243 ? 10.065 1.687 -25.003 1.00 91.94 243 ASP A CA 1
ATOM 1960 C C . ASP A 1 243 ? 11.439 2.161 -24.485 1.00 91.94 243 ASP A C 1
ATOM 1962 O O . ASP A 1 243 ? 11.685 3.365 -24.381 1.00 91.94 243 ASP A O 1
ATOM 1966 N N . GLY A 1 244 ? 12.394 1.238 -24.309 1.00 94.25 244 GLY A N 1
ATOM 1967 C CA . GLY A 1 244 ? 13.781 1.560 -23.959 1.00 94.25 244 GLY A CA 1
ATOM 1968 C C . GLY A 1 244 ? 14.492 2.444 -24.990 1.00 94.25 244 GLY A C 1
ATOM 1969 O O . GLY A 1 244 ? 15.221 3.363 -24.616 1.00 94.25 244 GLY A O 1
ATOM 1970 N N . TRP A 1 245 ? 14.259 2.221 -26.288 1.00 94.12 245 TRP A N 1
ATOM 1971 C CA . TRP A 1 245 ? 14.792 3.076 -27.351 1.00 94.12 245 TRP A CA 1
ATOM 1972 C C . TRP A 1 245 ? 14.243 4.499 -27.269 1.00 94.12 245 TRP A C 1
ATOM 1974 O O . TRP A 1 245 ? 15.021 5.447 -27.360 1.00 94.12 245 TRP A O 1
ATOM 1984 N N . LEU A 1 246 ? 12.935 4.664 -27.050 1.00 93.06 246 LEU A N 1
ATOM 1985 C CA . LEU A 1 246 ? 12.330 5.986 -26.868 1.00 93.06 246 LEU A CA 1
ATOM 1986 C C . LEU A 1 246 ? 12.914 6.714 -25.650 1.00 93.06 246 LEU A C 1
ATOM 1988 O O . LEU A 1 246 ? 13.243 7.896 -25.753 1.00 93.06 246 LEU A O 1
ATOM 1992 N N . TRP A 1 247 ? 13.110 6.012 -24.530 1.00 95.00 247 TRP A N 1
ATOM 1993 C CA . TRP A 1 247 ? 13.741 6.593 -23.341 1.00 95.00 247 TRP A CA 1
ATOM 1994 C C . TRP A 1 247 ? 15.194 7.007 -23.593 1.00 95.00 247 TRP A C 1
ATOM 1996 O O . TRP A 1 247 ? 15.590 8.093 -23.178 1.00 95.00 247 TRP A O 1
ATOM 2006 N N . LEU A 1 248 ? 15.974 6.206 -24.331 1.00 95.00 248 LEU A N 1
ATOM 2007 C CA . LEU A 1 248 ? 17.340 6.582 -24.716 1.00 95.00 248 LEU A CA 1
ATOM 2008 C C . LEU A 1 248 ? 17.388 7.797 -25.648 1.00 95.00 248 LEU A C 1
ATOM 2010 O O . LEU A 1 248 ? 18.333 8.571 -25.564 1.00 95.00 248 LEU A O 1
ATOM 2014 N N . GLN A 1 249 ? 16.399 7.985 -26.527 1.00 93.12 249 GLN A N 1
ATOM 2015 C CA . GLN A 1 249 ? 16.347 9.173 -27.389 1.00 93.12 249 GLN A CA 1
ATOM 2016 C C . GLN A 1 249 ? 16.051 10.455 -26.599 1.00 93.12 249 GLN A C 1
ATOM 2018 O O . GLN A 1 249 ? 16.560 11.517 -26.947 1.00 93.12 249 GLN A O 1
ATOM 2023 N N . ALA A 1 250 ? 15.254 10.364 -25.533 1.00 94.00 250 ALA A N 1
ATOM 2024 C CA . ALA A 1 250 ? 14.901 11.505 -24.688 1.00 94.00 250 ALA A CA 1
ATOM 2025 C C . ALA A 1 250 ? 15.917 11.784 -23.562 1.00 94.00 250 ALA A C 1
ATOM 2027 O O . ALA A 1 250 ? 15.795 12.790 -22.864 1.00 94.00 250 ALA A O 1
ATOM 2028 N N . ILE A 1 251 ? 16.908 10.911 -23.348 1.00 94.88 251 ILE A N 1
ATOM 2029 C CA . ILE A 1 251 ? 17.715 10.920 -22.120 1.00 94.88 251 ILE A CA 1
ATOM 2030 C C . ILE A 1 251 ? 18.519 12.209 -21.913 1.00 94.88 251 ILE A C 1
ATOM 2032 O O . ILE A 1 251 ? 18.600 12.703 -20.791 1.00 94.88 251 ILE A O 1
ATOM 2036 N N . ASP A 1 252 ? 19.070 12.788 -22.978 1.00 94.62 252 ASP A N 1
ATOM 2037 C CA . ASP A 1 252 ? 19.884 14.005 -22.882 1.00 94.62 252 ASP A CA 1
ATOM 2038 C C . ASP A 1 252 ? 19.017 15.224 -22.522 1.00 94.62 252 ASP A C 1
ATOM 2040 O O . ASP A 1 252 ? 19.378 16.040 -21.666 1.00 94.62 252 ASP A O 1
ATOM 2044 N N . GLU A 1 253 ? 17.805 15.303 -23.085 1.00 94.62 253 GLU A N 1
ATOM 2045 C CA . GLU A 1 253 ? 16.810 16.312 -22.706 1.00 94.62 253 GLU A CA 1
ATOM 2046 C C . GLU A 1 253 ? 16.391 16.146 -21.238 1.00 94.62 253 GLU A C 1
ATOM 2048 O O . GLU A 1 253 ? 16.335 17.125 -20.486 1.00 94.62 253 GLU A O 1
ATOM 2053 N N . GLN A 1 254 ? 16.168 14.904 -20.801 1.00 94.31 254 GLN A N 1
ATOM 2054 C CA . GLN A 1 254 ? 15.822 14.592 -19.416 1.00 94.31 254 GLN A CA 1
ATOM 2055 C C . GLN A 1 254 ? 16.941 14.976 -18.435 1.00 94.31 254 GLN A C 1
ATOM 2057 O O . GLN A 1 254 ? 16.661 15.593 -17.407 1.00 94.31 254 GLN A O 1
ATOM 2062 N N . ILE A 1 255 ? 18.204 14.684 -18.757 1.00 94.50 255 ILE A N 1
ATOM 2063 C CA . ILE A 1 255 ? 19.367 15.043 -17.928 1.00 94.50 255 ILE A CA 1
ATOM 2064 C C . ILE A 1 255 ? 19.553 16.557 -17.865 1.00 94.50 255 ILE A C 1
ATOM 2066 O O . ILE A 1 255 ? 19.810 17.107 -16.791 1.00 94.50 255 ILE A O 1
ATOM 2070 N N . THR A 1 256 ? 19.357 17.249 -18.986 1.00 94.69 256 THR A N 1
ATOM 2071 C CA . THR A 1 256 ? 19.347 18.715 -19.014 1.00 94.69 256 THR A CA 1
ATOM 2072 C C . THR A 1 256 ? 18.241 19.276 -18.113 1.00 94.69 256 THR A C 1
ATOM 2074 O O . THR A 1 256 ? 18.464 20.249 -17.387 1.00 94.69 256 THR A O 1
ATOM 2077 N N . GLY A 1 257 ? 17.052 18.666 -18.132 1.00 93.38 257 GLY A N 1
ATOM 2078 C CA . GLY A 1 257 ? 15.945 19.004 -17.237 1.00 93.38 257 GLY A CA 1
ATOM 2079 C C . GLY A 1 257 ? 16.300 18.806 -15.762 1.00 93.38 257 GLY A C 1
ATOM 2080 O O . GLY A 1 257 ? 16.115 19.719 -14.960 1.00 93.38 257 GLY A O 1
ATOM 2081 N N . ASP A 1 258 ? 16.877 17.657 -15.417 1.00 93.19 258 ASP A N 1
ATOM 2082 C CA . ASP A 1 258 ? 17.310 17.321 -14.054 1.00 93.19 258 ASP A CA 1
ATOM 2083 C C . ASP A 1 258 ? 18.393 18.295 -13.551 1.00 93.19 258 ASP A C 1
ATOM 2085 O O . ASP A 1 258 ? 18.319 18.817 -12.440 1.00 93.19 258 ASP A O 1
ATOM 2089 N N . SER A 1 259 ? 19.354 18.645 -14.410 1.00 92.00 259 SER A N 1
ATOM 2090 C CA . SER A 1 259 ? 20.425 19.607 -14.113 1.00 92.00 259 SER A CA 1
ATOM 2091 C C . SER A 1 259 ? 19.897 21.010 -13.783 1.00 92.00 259 SER A C 1
ATOM 2093 O O . SER A 1 259 ? 20.518 21.727 -12.990 1.00 92.00 259 SER A O 1
ATOM 2095 N N . LYS A 1 260 ? 18.756 21.405 -14.370 1.00 92.19 260 LYS A N 1
ATOM 2096 C CA . LYS A 1 260 ? 18.071 22.681 -14.095 1.00 92.19 260 LYS A CA 1
ATOM 2097 C C . LYS A 1 260 ? 17.210 22.637 -12.832 1.00 92.19 260 LYS A C 1
ATOM 2099 O O . LYS A 1 260 ? 17.009 23.677 -12.220 1.00 92.19 260 LYS A O 1
ATOM 2104 N N . ARG A 1 261 ? 16.694 21.463 -12.457 1.00 92.00 261 ARG A N 1
ATOM 2105 C CA . ARG A 1 261 ? 15.733 21.287 -11.351 1.00 92.00 261 ARG A CA 1
ATOM 2106 C C . ARG A 1 261 ? 16.359 20.727 -10.077 1.00 92.00 261 ARG A C 1
ATOM 2108 O O . ARG A 1 261 ? 15.647 20.537 -9.099 1.00 92.00 261 ARG A O 1
ATOM 2115 N N . VAL A 1 262 ? 17.678 20.530 -10.059 1.00 91.38 262 VAL A N 1
ATOM 2116 C CA . VAL A 1 262 ? 18.416 19.908 -8.950 1.00 91.38 262 VAL A CA 1
ATOM 2117 C C . VAL A 1 262 ? 18.040 20.461 -7.568 1.00 91.38 262 VAL A C 1
ATOM 2119 O O . VAL A 1 262 ? 17.855 19.683 -6.641 1.00 91.38 262 VAL A O 1
ATOM 2122 N N . HIS A 1 263 ? 17.860 21.778 -7.413 1.00 91.69 263 HIS A N 1
ATOM 2123 C CA . HIS A 1 263 ? 17.476 22.385 -6.129 1.00 91.69 263 HIS A CA 1
ATOM 2124 C C . HIS A 1 263 ? 16.047 22.026 -5.712 1.00 91.69 263 HIS A C 1
ATOM 2126 O O . HIS A 1 263 ? 15.819 21.630 -4.570 1.00 91.69 263 HIS A O 1
ATOM 2132 N N . ARG A 1 264 ? 15.093 22.097 -6.641 1.00 93.31 264 ARG A N 1
ATOM 2133 C CA . ARG A 1 264 ? 13.708 21.670 -6.410 1.00 93.31 264 ARG A CA 1
ATOM 2134 C C . ARG A 1 264 ? 13.633 20.178 -6.074 1.00 93.31 264 ARG A C 1
ATOM 2136 O O . ARG A 1 264 ? 12.923 19.792 -5.150 1.00 93.31 264 ARG A O 1
ATOM 2143 N N . ASP A 1 265 ? 14.389 19.352 -6.788 1.00 94.12 265 ASP A N 1
ATOM 2144 C CA . ASP A 1 265 ? 14.401 17.901 -6.595 1.00 94.12 265 ASP A CA 1
ATOM 2145 C C . ASP A 1 265 ? 15.035 17.540 -5.231 1.00 94.12 265 ASP A C 1
ATOM 2147 O O . ASP A 1 265 ? 14.503 16.694 -4.514 1.00 94.12 265 ASP A O 1
ATOM 2151 N N . ILE A 1 266 ? 16.079 18.264 -4.790 1.00 94.06 266 ILE A N 1
ATOM 2152 C CA . ILE A 1 266 ? 16.621 18.180 -3.417 1.00 94.06 266 ILE A CA 1
ATOM 2153 C C . ILE A 1 266 ? 15.545 18.483 -2.370 1.00 94.06 266 ILE A C 1
ATOM 2155 O O . ILE A 1 266 ? 15.412 17.747 -1.392 1.00 94.06 266 ILE A O 1
ATOM 2159 N N . LEU A 1 267 ? 14.783 19.563 -2.553 1.00 94.94 267 LEU A N 1
ATOM 2160 C CA . LEU A 1 267 ? 13.723 19.932 -1.615 1.00 94.94 267 LEU A CA 1
ATOM 2161 C C . LEU A 1 267 ? 12.608 18.884 -1.587 1.00 94.94 267 LEU A C 1
ATOM 2163 O O . LEU A 1 267 ? 12.109 18.572 -0.511 1.00 94.94 267 LEU A O 1
ATOM 2167 N N . SER A 1 268 ? 12.272 18.281 -2.728 1.00 95.38 268 SER A N 1
ATOM 2168 C CA . SER A 1 268 ? 11.321 17.168 -2.778 1.00 95.38 268 SER A CA 1
ATOM 2169 C C . SER A 1 268 ? 11.809 15.961 -1.963 1.00 95.38 268 SER A C 1
ATOM 2171 O O . SER A 1 268 ? 11.052 15.423 -1.157 1.00 95.38 268 SER A O 1
ATOM 2173 N N . VAL A 1 269 ? 13.092 15.593 -2.070 1.00 95.19 269 VAL A N 1
ATOM 2174 C CA . VAL A 1 269 ? 13.678 14.520 -1.244 1.00 95.19 269 VAL A CA 1
ATOM 2175 C C . VAL A 1 269 ? 13.641 14.867 0.244 1.00 95.19 269 VAL A C 1
ATOM 2177 O O . VAL A 1 269 ? 13.254 14.032 1.059 1.00 95.19 269 VAL A O 1
ATOM 2180 N N . ILE A 1 270 ? 14.004 16.098 0.621 1.00 94.81 270 ILE A N 1
ATOM 2181 C CA . ILE A 1 270 ? 13.942 16.547 2.023 1.00 94.81 270 ILE A CA 1
ATOM 2182 C C . ILE A 1 270 ? 12.503 16.476 2.544 1.00 94.81 270 ILE A C 1
ATOM 2184 O O . ILE A 1 270 ? 12.282 15.948 3.631 1.00 94.81 270 ILE A O 1
ATOM 2188 N N . TYR A 1 271 ? 11.538 16.961 1.762 1.00 95.69 271 TYR A N 1
ATOM 2189 C CA . TYR A 1 271 ? 10.114 16.956 2.092 1.00 95.69 271 TYR A CA 1
ATOM 2190 C C . TYR A 1 271 ? 9.610 15.542 2.411 1.00 95.69 271 TYR A C 1
ATOM 2192 O O . TYR A 1 271 ? 9.085 15.298 3.500 1.00 95.69 271 TYR A O 1
ATOM 2200 N N . TRP A 1 272 ? 9.833 14.592 1.499 1.00 96.12 272 TRP A N 1
ATOM 2201 C CA . TRP A 1 272 ? 9.353 13.218 1.657 1.00 96.12 272 TRP A CA 1
ATOM 2202 C C . TRP A 1 272 ? 10.119 12.439 2.728 1.00 96.12 272 TRP A C 1
ATOM 2204 O O . TRP A 1 272 ? 9.501 11.690 3.483 1.00 96.12 272 TRP A O 1
ATOM 2214 N N . ASN A 1 273 ? 11.426 12.671 2.880 1.00 94.94 273 ASN A N 1
ATOM 2215 C CA . ASN A 1 273 ? 12.197 12.085 3.978 1.00 94.94 273 ASN A CA 1
ATOM 2216 C C . ASN A 1 273 ? 11.714 12.601 5.343 1.00 94.94 273 ASN A C 1
ATOM 2218 O O . ASN A 1 273 ? 11.596 11.818 6.282 1.00 94.94 273 ASN A O 1
ATOM 2222 N N . THR A 1 274 ? 11.396 13.895 5.478 1.00 93.69 274 THR A N 1
ATOM 2223 C CA . THR A 1 274 ? 10.836 14.447 6.724 1.00 93.69 274 THR A CA 1
ATOM 2224 C C . THR A 1 274 ? 9.477 13.829 7.047 1.00 93.69 274 THR A C 1
ATOM 2226 O O . THR A 1 274 ? 9.259 13.420 8.189 1.00 93.69 274 THR A O 1
ATOM 2229 N N . LEU A 1 275 ? 8.583 13.721 6.060 1.00 94.62 275 LEU A N 1
ATOM 2230 C CA . LEU A 1 275 ? 7.284 13.064 6.238 1.00 94.62 275 LEU A CA 1
ATOM 2231 C C . LEU A 1 275 ? 7.428 11.587 6.621 1.00 94.62 275 LEU A C 1
ATOM 2233 O O . LEU A 1 275 ? 6.707 11.113 7.496 1.00 94.62 275 LEU A O 1
ATOM 2237 N N . SER A 1 276 ? 8.383 10.875 6.017 1.00 93.94 276 SER A N 1
ATOM 2238 C CA . SER A 1 276 ? 8.673 9.469 6.326 1.00 93.94 276 SER A CA 1
ATOM 2239 C C . SER A 1 276 ? 9.137 9.301 7.775 1.00 93.94 276 SER A C 1
ATOM 2241 O O . SER A 1 276 ? 8.600 8.450 8.484 1.00 93.94 276 SER A O 1
ATOM 2243 N N . LEU A 1 277 ? 10.040 10.160 8.265 1.00 91.25 277 LEU A N 1
ATOM 2244 C CA . LEU A 1 277 ? 10.451 10.146 9.674 1.00 91.25 277 LEU A CA 1
ATOM 2245 C C . LEU A 1 277 ? 9.272 10.433 10.615 1.00 91.25 277 LEU A C 1
ATOM 2247 O O . LEU A 1 277 ? 9.097 9.741 11.616 1.00 91.25 277 LEU A O 1
ATOM 2251 N N . LEU A 1 278 ? 8.423 11.411 10.289 1.00 90.19 278 LEU A N 1
ATOM 2252 C CA . LEU A 1 278 ? 7.229 11.706 11.087 1.00 90.19 278 LEU A CA 1
ATOM 2253 C C . LEU A 1 278 ? 6.259 10.522 11.130 1.00 90.19 278 LEU A C 1
ATOM 2255 O O . LEU A 1 278 ? 5.796 10.165 12.212 1.00 90.19 278 LEU A O 1
ATOM 2259 N N . ASN A 1 279 ? 5.993 9.876 9.995 1.00 90.31 279 ASN A N 1
ATOM 2260 C CA . ASN A 1 279 ? 5.138 8.691 9.934 1.00 90.31 279 ASN A CA 1
ATOM 2261 C C . ASN A 1 279 ? 5.721 7.525 10.754 1.00 90.31 279 ASN A C 1
ATOM 2263 O O . ASN A 1 279 ? 5.028 6.931 11.582 1.00 90.31 279 ASN A O 1
ATOM 2267 N N . ASN A 1 280 ? 7.021 7.262 10.599 1.00 87.25 280 ASN A N 1
ATOM 2268 C CA . ASN A 1 280 ? 7.719 6.167 11.272 1.00 87.25 280 ASN A CA 1
ATOM 2269 C C . ASN A 1 280 ? 7.918 6.394 12.784 1.00 87.25 280 ASN A C 1
ATOM 2271 O O . ASN A 1 280 ? 8.136 5.446 13.537 1.00 87.25 280 ASN A O 1
ATOM 2275 N N . SER A 1 281 ? 7.781 7.636 13.264 1.00 84.56 281 SER A N 1
ATOM 2276 C CA . SER A 1 281 ? 7.691 7.910 14.708 1.00 84.56 281 SER A CA 1
ATOM 2277 C C . SER A 1 281 ? 6.458 7.268 15.356 1.00 84.56 281 SER A C 1
ATOM 2279 O O . SER A 1 281 ? 6.362 7.190 16.574 1.00 84.56 281 SER A O 1
ATOM 2281 N N . GLY A 1 282 ? 5.477 6.851 14.551 1.00 83.81 282 GLY A N 1
ATOM 2282 C CA . GLY A 1 282 ? 4.219 6.291 15.019 1.00 83.81 282 GLY A CA 1
ATOM 2283 C C . GLY A 1 282 ? 3.184 7.342 15.436 1.00 83.81 282 GLY A C 1
ATOM 2284 O O . GLY A 1 282 ? 1.999 7.021 15.508 1.00 83.81 282 GLY A O 1
ATOM 2285 N N . ARG A 1 283 ? 3.616 8.592 15.637 1.00 85.19 283 ARG A N 1
ATOM 2286 C CA . ARG A 1 283 ? 2.833 9.683 16.230 1.00 85.19 283 ARG A CA 1
ATOM 2287 C C . ARG A 1 283 ? 2.096 10.542 15.211 1.00 85.19 283 ARG A C 1
ATOM 2289 O O . ARG A 1 283 ? 1.134 11.212 15.566 1.00 85.19 283 ARG A O 1
ATOM 2296 N N . PHE A 1 284 ? 2.558 10.587 13.964 1.00 90.94 284 PHE A N 1
ATOM 2297 C CA . PHE A 1 284 ? 1.944 11.421 12.936 1.00 90.94 284 PHE A CA 1
ATOM 2298 C C . PHE A 1 284 ? 0.821 10.669 12.219 1.00 90.94 284 PHE A C 1
ATOM 2300 O O . PHE A 1 284 ? 1.029 9.569 11.707 1.00 90.94 284 PHE A O 1
ATOM 2307 N N . ARG A 1 285 ? -0.369 11.274 12.166 1.00 92.81 285 ARG A N 1
ATOM 2308 C CA . ARG A 1 285 ? -1.525 10.759 11.423 1.00 92.81 285 ARG A CA 1
ATOM 2309 C C . ARG A 1 285 ? -1.823 11.686 10.259 1.00 92.81 285 ARG A C 1
ATOM 2311 O O . ARG A 1 285 ? -2.268 12.814 10.467 1.00 92.81 285 ARG A O 1
ATOM 2318 N N . THR A 1 286 ? -1.599 11.198 9.045 1.00 95.06 286 THR A N 1
ATOM 2319 C CA . THR A 1 286 ? -1.985 11.869 7.800 1.00 95.06 286 THR A CA 1
ATOM 2320 C C . THR A 1 286 ? -2.996 11.021 7.039 1.00 95.06 286 THR A C 1
ATOM 2322 O O . THR A 1 286 ? -3.011 9.796 7.182 1.00 95.06 286 THR A O 1
ATOM 2325 N N . VAL A 1 287 ? -3.872 11.683 6.283 1.00 95.56 287 VAL A N 1
ATOM 2326 C CA . VAL A 1 287 ? -4.934 11.031 5.509 1.00 95.56 287 VAL A CA 1
ATOM 2327 C C . VAL A 1 287 ? -4.316 10.110 4.467 1.00 95.56 287 VAL A C 1
ATOM 2329 O O . VAL A 1 287 ? -3.508 10.561 3.654 1.00 95.56 287 VAL A O 1
ATOM 2332 N N . GLN A 1 288 ? -4.730 8.841 4.473 1.00 95.50 288 GLN A N 1
ATOM 2333 C CA . GLN A 1 288 ? -4.385 7.899 3.415 1.00 95.50 288 GLN A CA 1
ATOM 2334 C C . GLN A 1 288 ? -5.018 8.355 2.100 1.00 95.50 288 GLN A C 1
ATOM 2336 O O . GLN A 1 288 ? -6.221 8.578 2.039 1.00 95.50 288 GLN A O 1
ATOM 2341 N N . GLN A 1 289 ? -4.197 8.517 1.065 1.00 95.19 289 GLN A N 1
ATOM 2342 C CA . GLN A 1 289 ? -4.593 9.096 -0.219 1.00 95.19 289 GLN A CA 1
ATOM 2343 C C . GLN A 1 289 ? -3.654 8.635 -1.347 1.00 95.19 289 GLN A C 1
ATOM 2345 O O . GLN A 1 289 ? -2.523 8.226 -1.050 1.00 95.19 289 GLN A O 1
ATOM 2350 N N . PRO A 1 290 ? -4.075 8.723 -2.622 1.00 94.81 290 PRO A N 1
ATOM 2351 C CA . PRO A 1 290 ? -3.204 8.477 -3.763 1.00 94.81 290 PRO A CA 1
ATOM 2352 C C . PRO A 1 290 ? -2.046 9.477 -3.844 1.00 94.81 290 PRO A C 1
ATOM 2354 O O . PRO A 1 290 ? -2.210 10.678 -3.621 1.00 94.81 290 PRO A O 1
ATOM 2357 N N . VAL A 1 291 ? -0.881 8.966 -4.230 1.00 94.81 291 VAL A N 1
ATOM 2358 C CA . VAL A 1 291 ? 0.299 9.739 -4.612 1.00 94.81 291 VAL A CA 1
ATOM 2359 C C . VAL A 1 291 ? 0.674 9.355 -6.040 1.00 94.81 291 VAL A C 1
ATOM 2361 O O . VAL A 1 291 ? 1.016 8.203 -6.328 1.00 94.81 291 VAL A O 1
ATOM 2364 N N . GLY A 1 292 ? 0.572 10.329 -6.941 1.00 92.25 292 GLY A N 1
ATOM 2365 C CA . GLY A 1 292 ? 0.992 10.216 -8.330 1.00 92.25 292 GLY A CA 1
ATOM 2366 C C . GLY A 1 292 ? 2.491 10.436 -8.487 1.00 92.25 292 GLY A C 1
ATOM 2367 O O . GLY A 1 292 ? 3.079 11.305 -7.840 1.00 92.25 292 GLY A O 1
ATOM 2368 N N . LEU A 1 293 ? 3.104 9.646 -9.368 1.00 92.62 293 LEU A N 1
ATOM 2369 C CA . LEU A 1 293 ? 4.535 9.685 -9.654 1.00 92.62 293 LEU A CA 1
ATOM 2370 C C . LEU A 1 293 ? 4.770 9.970 -11.139 1.00 92.62 293 LEU A C 1
ATOM 2372 O O . LEU A 1 293 ? 4.542 9.115 -11.994 1.00 92.62 293 LEU A O 1
ATOM 2376 N N . ASP A 1 294 ? 5.295 11.155 -11.443 1.00 93.50 294 ASP A N 1
ATOM 2377 C CA . ASP A 1 294 ? 5.937 11.444 -12.724 1.00 93.50 294 ASP A CA 1
ATOM 2378 C C . ASP A 1 294 ? 7.450 11.307 -12.544 1.00 93.50 294 ASP A C 1
ATOM 2380 O O . ASP A 1 294 ? 8.158 12.219 -12.093 1.00 93.50 294 ASP A O 1
ATOM 2384 N N . TYR A 1 295 ? 7.940 10.121 -12.903 1.00 93.88 295 TYR A N 1
ATOM 2385 C CA . TYR A 1 295 ? 9.352 9.787 -12.800 1.00 93.88 295 TYR A CA 1
ATOM 2386 C C . TYR A 1 295 ? 10.227 10.739 -13.624 1.00 93.88 295 TYR A C 1
ATOM 2388 O O . TYR A 1 295 ? 11.280 11.178 -13.158 1.00 93.88 295 TYR A O 1
ATOM 2396 N N . ASP A 1 296 ? 9.809 11.094 -14.840 1.00 92.69 296 ASP A N 1
ATOM 2397 C CA . ASP A 1 296 ? 10.657 11.846 -15.761 1.00 92.69 296 ASP A CA 1
ATOM 2398 C C . ASP A 1 296 ? 10.823 13.302 -15.335 1.00 92.69 296 ASP A C 1
ATOM 2400 O O . ASP A 1 296 ? 11.930 13.842 -15.442 1.00 92.69 296 ASP A O 1
ATOM 2404 N N . ASN A 1 297 ? 9.777 13.904 -14.770 1.00 92.94 297 ASN A N 1
ATOM 2405 C CA . ASN A 1 297 ? 9.822 15.272 -14.264 1.00 92.94 297 ASN A CA 1
ATOM 2406 C C . ASN A 1 297 ? 10.196 15.389 -12.782 1.00 92.94 297 ASN A C 1
ATOM 2408 O O . ASN A 1 297 ? 10.216 16.516 -12.281 1.00 92.94 297 ASN A O 1
ATOM 2412 N N . PHE A 1 298 ? 10.518 14.280 -12.099 1.00 94.62 298 PHE A N 1
ATOM 2413 C CA . PHE A 1 298 ? 10.775 14.248 -10.649 1.00 94.62 298 PHE A CA 1
ATOM 2414 C C . PHE A 1 298 ? 9.614 14.900 -9.878 1.00 94.62 298 PHE A C 1
ATOM 2416 O O . PHE A 1 298 ? 9.803 15.795 -9.057 1.00 94.62 298 PHE A O 1
ATOM 2423 N N . SER A 1 299 ? 8.379 14.533 -10.226 1.00 93.06 299 SER A N 1
ATOM 2424 C CA . SER A 1 299 ? 7.188 15.079 -9.580 1.00 93.06 299 SER A CA 1
ATOM 2425 C C . SER A 1 299 ? 6.472 13.978 -8.819 1.00 93.06 299 SER A C 1
ATOM 2427 O O . SER A 1 299 ? 6.111 12.946 -9.379 1.00 93.06 299 SER A O 1
ATOM 2429 N N . ILE A 1 300 ? 6.304 14.216 -7.524 1.00 95.06 300 ILE A N 1
ATOM 2430 C CA . ILE A 1 300 ? 5.565 13.361 -6.605 1.00 95.06 300 ILE A CA 1
ATOM 2431 C C . ILE A 1 300 ? 4.404 14.217 -6.114 1.00 95.06 300 ILE A C 1
ATOM 2433 O O . ILE A 1 300 ? 4.626 15.206 -5.410 1.00 95.06 300 ILE A O 1
ATOM 2437 N N . ALA A 1 301 ? 3.194 13.883 -6.548 1.00 91.69 301 ALA A N 1
ATOM 2438 C CA . ALA A 1 301 ? 2.010 14.706 -6.358 1.00 91.69 301 ALA A CA 1
ATOM 2439 C C . ALA A 1 301 ? 0.975 13.942 -5.517 1.00 91.69 301 ALA A C 1
ATOM 2441 O O . ALA A 1 301 ? 0.377 12.989 -6.023 1.00 91.69 301 ALA A O 1
ATOM 2442 N N . PRO A 1 302 ? 0.773 14.306 -4.240 1.00 93.56 302 PRO A N 1
ATOM 2443 C CA . PRO A 1 302 ? -0.366 13.814 -3.476 1.00 93.56 302 PRO A CA 1
ATOM 2444 C C . PRO A 1 302 ? -1.656 14.443 -4.018 1.00 93.56 302 PRO A C 1
ATOM 2446 O O . PRO A 1 302 ? -1.638 15.583 -4.485 1.00 93.56 302 PRO A O 1
ATOM 2449 N N . GLU A 1 303 ? -2.767 13.710 -3.954 1.00 91.31 303 GLU A N 1
ATOM 2450 C CA . GLU A 1 303 ? -4.058 14.212 -4.447 1.00 91.31 303 GLU A CA 1
ATOM 2451 C C . GLU A 1 303 ? -4.569 15.417 -3.639 1.00 91.31 303 GLU A C 1
ATOM 2453 O O . GLU A 1 303 ? -5.096 16.384 -4.187 1.00 91.31 303 GLU A O 1
ATOM 2458 N N . LEU A 1 304 ? -4.391 15.371 -2.321 1.00 90.94 304 LEU A N 1
ATOM 2459 C CA . LEU A 1 304 ? -4.734 16.429 -1.382 1.00 90.94 304 LEU A CA 1
ATOM 2460 C C . LEU A 1 304 ? -3.454 17.017 -0.767 1.00 90.94 304 LEU A C 1
ATOM 2462 O O . LEU A 1 304 ? -2.448 16.317 -0.613 1.00 90.94 304 LEU A O 1
ATOM 2466 N N . PRO A 1 305 ? -3.480 18.287 -0.323 1.00 92.19 305 PRO A N 1
ATOM 2467 C CA . PRO A 1 305 ? -2.393 18.849 0.470 1.00 92.19 305 PRO A CA 1
ATOM 2468 C C . PRO A 1 305 ? -2.066 17.962 1.677 1.00 92.19 305 PRO A C 1
ATOM 2470 O O . PRO A 1 305 ? -2.965 17.546 2.417 1.00 92.19 305 PRO A O 1
ATOM 2473 N N . VAL A 1 306 ? -0.779 17.682 1.900 1.00 95.00 306 VAL A N 1
ATOM 2474 C CA . VAL A 1 306 ? -0.362 16.824 3.014 1.00 95.00 306 VAL A CA 1
ATOM 2475 C C . VAL A 1 306 ? -0.533 17.586 4.321 1.00 95.00 306 VAL A C 1
ATOM 2477 O O . VAL A 1 306 ? 0.159 18.561 4.621 1.00 95.00 306 VAL A O 1
ATOM 2480 N N . ARG A 1 307 ? -1.486 17.111 5.113 1.00 94.56 307 ARG A N 1
ATOM 2481 C CA . ARG A 1 307 ? -1.837 17.642 6.426 1.00 94.56 307 ARG A CA 1
ATOM 2482 C C . ARG A 1 307 ? -2.131 16.504 7.387 1.00 94.56 307 ARG A C 1
ATOM 2484 O O . ARG A 1 307 ? -2.418 15.378 6.966 1.00 94.56 307 ARG A O 1
ATOM 2491 N N . GLY A 1 308 ? -2.042 16.785 8.676 1.00 93.50 308 GLY A N 1
ATOM 2492 C CA . GLY A 1 308 ? -2.281 15.774 9.691 1.00 93.50 308 GLY A CA 1
ATOM 2493 C C . GLY A 1 308 ? -2.055 16.275 11.102 1.00 93.50 308 GLY A C 1
ATOM 2494 O O . GLY A 1 308 ? -1.775 17.450 11.321 1.00 93.50 308 GLY A O 1
ATOM 2495 N N . TYR A 1 309 ? -2.141 15.355 12.052 1.00 91.94 309 TYR A N 1
ATOM 2496 C CA . TYR A 1 309 ? -1.925 15.638 13.466 1.00 91.94 309 TYR A CA 1
ATOM 2497 C C . TYR A 1 309 ? -0.751 14.824 13.990 1.00 91.94 309 TYR A C 1
ATOM 2499 O O . TYR A 1 309 ? -0.669 13.614 13.773 1.00 91.94 309 TYR A O 1
ATOM 2507 N N . LEU A 1 310 ? 0.169 15.498 14.673 1.00 89.75 310 LEU A N 1
ATOM 2508 C CA . LEU A 1 310 ? 1.249 14.877 15.421 1.00 89.75 310 LEU A CA 1
ATOM 2509 C C . LEU A 1 310 ? 0.810 14.718 16.875 1.00 89.75 310 LEU A C 1
ATOM 2511 O O . LEU A 1 310 ? 0.542 15.702 17.569 1.00 89.75 310 LEU A O 1
ATOM 2515 N N . PHE A 1 311 ? 0.740 13.470 17.318 1.00 86.56 311 PHE A N 1
ATOM 2516 C CA . PHE A 1 311 ? 0.354 13.118 18.674 1.00 86.56 311 PHE A CA 1
ATOM 2517 C C . PHE A 1 311 ? 1.552 13.240 19.633 1.00 86.56 311 PHE A C 1
ATOM 2519 O O . PHE A 1 311 ? 2.705 13.095 19.210 1.00 86.56 311 PHE A O 1
ATOM 2526 N N . PRO A 1 312 ? 1.313 13.533 20.919 1.00 79.81 312 PRO A N 1
ATOM 2527 C CA . PRO A 1 312 ? 2.293 13.419 21.999 1.00 79.81 312 PRO A CA 1
ATOM 2528 C C . PRO A 1 312 ? 3.067 12.099 22.026 1.00 79.81 312 PRO A C 1
ATOM 2530 O O . PRO A 1 312 ? 2.626 11.087 21.486 1.00 79.81 312 PRO A O 1
ATOM 2533 N N . GLU A 1 313 ? 4.246 12.113 22.642 1.00 70.44 313 GLU A N 1
ATOM 2534 C CA . GLU A 1 313 ? 5.043 10.901 22.832 1.00 70.44 313 GLU A CA 1
ATOM 2535 C C . GLU A 1 313 ? 4.392 9.991 23.884 1.00 70.44 313 GLU A C 1
ATOM 2537 O O . GLU A 1 313 ? 4.056 10.435 24.982 1.00 70.44 313 GLU A O 1
ATOM 2542 N N . THR A 1 314 ? 4.205 8.717 23.533 1.00 55.50 314 THR A N 1
ATOM 2543 C CA . THR A 1 314 ? 3.501 7.697 24.330 1.00 55.50 314 THR A CA 1
ATOM 2544 C C . THR A 1 314 ? 4.463 6.809 25.127 1.00 55.50 314 THR A C 1
ATOM 2546 O O . THR A 1 314 ? 4.174 5.634 25.369 1.00 55.50 314 THR A O 1
ATOM 2549 N N . LEU A 1 315 ? 5.642 7.321 25.505 1.00 43.44 315 LEU A N 1
ATOM 2550 C CA . LEU A 1 315 ? 6.570 6.638 26.420 1.00 43.44 315 LEU A CA 1
ATOM 2551 C C . LEU A 1 315 ? 5.960 6.640 27.838 1.00 43.44 315 LEU A C 1
ATOM 2553 O O . LEU A 1 315 ? 6.348 7.400 28.718 1.00 43.44 315 LEU A O 1
ATOM 2557 N N . GLY A 1 316 ? 4.933 5.806 28.009 1.00 46.47 316 GLY A N 1
ATOM 2558 C CA . GLY A 1 316 ? 3.940 5.853 29.080 1.00 46.47 316 GLY A CA 1
ATOM 2559 C C . GLY A 1 316 ? 2.548 5.985 28.463 1.00 46.47 316 GLY A C 1
ATOM 2560 O O . GLY A 1 316 ? 2.353 6.789 27.554 1.00 46.47 316 GLY A O 1
ATOM 2561 N N . ALA A 1 317 ? 1.588 5.168 28.905 1.00 53.31 317 ALA A N 1
ATOM 2562 C CA . ALA A 1 317 ? 0.194 5.277 28.484 1.00 53.31 317 ALA A CA 1
ATOM 2563 C C . ALA A 1 317 ? -0.371 6.622 28.969 1.00 53.31 317 ALA A C 1
ATOM 2565 O O . ALA A 1 317 ? -0.944 6.704 30.054 1.00 53.31 317 ALA A O 1
ATOM 2566 N N . LYS A 1 318 ? -0.139 7.690 28.196 1.00 65.12 318 LYS A N 1
ATOM 2567 C CA . LYS A 1 318 ? -0.800 8.973 28.403 1.00 65.12 318 LYS A CA 1
ATOM 2568 C C . LYS A 1 318 ? -2.287 8.735 28.223 1.00 65.12 318 LYS A C 1
ATOM 2570 O O . LYS A 1 318 ? -2.711 8.213 27.195 1.00 65.12 318 LYS A O 1
ATOM 2575 N N . PHE A 1 319 ? -3.059 9.115 29.225 1.00 73.69 319 PHE A N 1
ATOM 2576 C CA . PHE A 1 319 ? -4.504 9.120 29.128 1.00 73.69 319 PHE A CA 1
ATOM 2577 C C . PHE A 1 319 ? -4.911 10.235 28.169 1.00 73.69 319 PHE A C 1
ATOM 2579 O O . PHE A 1 319 ? -4.316 11.316 28.163 1.00 73.69 319 PHE A O 1
ATOM 2586 N N . SER A 1 320 ? -5.920 9.970 27.349 1.00 79.31 320 SER A N 1
ATOM 2587 C CA . SER A 1 320 ? -6.576 10.985 26.538 1.00 79.31 320 SER A CA 1
ATOM 2588 C C . SER A 1 320 ? -7.929 11.337 27.154 1.00 79.31 320 SER A C 1
ATOM 2590 O O . SER A 1 320 ? -8.610 10.495 27.743 1.00 79.31 320 SER A O 1
ATOM 2592 N N . GLY A 1 321 ? -8.321 12.604 27.065 1.00 75.38 321 GLY A N 1
ATOM 2593 C CA . GLY A 1 321 ? -9.592 13.056 27.615 1.00 75.38 321 GLY A CA 1
ATOM 2594 C C . GLY A 1 321 ? -10.021 14.397 27.050 1.00 75.38 321 GLY A C 1
ATOM 2595 O O . GLY A 1 321 ? -9.201 15.215 26.634 1.00 75.38 321 GLY A O 1
ATOM 2596 N N . ILE A 1 322 ? -11.331 14.610 27.030 1.00 82.94 322 ILE A N 1
ATOM 2597 C CA . ILE A 1 322 ? -11.934 15.868 26.602 1.00 82.94 322 ILE A CA 1
ATOM 2598 C C . ILE A 1 322 ? -12.049 16.795 27.814 1.00 82.94 322 ILE A C 1
ATOM 2600 O O . ILE A 1 322 ? -12.335 16.339 28.920 1.00 82.94 322 ILE A O 1
ATOM 2604 N N . ILE A 1 323 ? -11.827 18.095 27.626 1.00 84.62 323 ILE A N 1
ATOM 2605 C CA . ILE A 1 323 ? -12.033 19.086 28.686 1.00 84.62 323 ILE A CA 1
ATOM 2606 C C . ILE A 1 323 ? -13.527 19.183 29.022 1.00 84.62 323 ILE A C 1
ATOM 2608 O O . ILE A 1 323 ? -14.315 19.720 28.241 1.00 84.62 323 ILE A O 1
ATOM 2612 N N . ASP A 1 324 ? -13.893 18.727 30.219 1.00 85.00 324 ASP A N 1
ATOM 2613 C CA . ASP A 1 324 ? -15.266 18.748 30.734 1.00 85.00 324 ASP A CA 1
ATOM 2614 C C . ASP A 1 324 ? -15.644 20.129 31.280 1.00 85.00 324 ASP A C 1
ATOM 2616 O O . ASP A 1 324 ? -16.797 20.564 31.219 1.00 85.00 324 ASP A O 1
ATOM 2620 N N . LYS A 1 325 ? -14.667 20.816 31.889 1.00 88.69 325 LYS A N 1
ATOM 2621 C CA . LYS A 1 325 ? -14.897 22.069 32.611 1.00 88.69 325 LYS A CA 1
ATOM 2622 C C . LYS A 1 325 ? -13.627 22.901 32.727 1.00 88.69 325 LYS A C 1
ATOM 2624 O O . LYS A 1 325 ? -12.571 22.379 33.067 1.00 88.69 325 LYS A O 1
ATOM 2629 N N . LEU A 1 326 ? -13.771 24.217 32.581 1.00 91.12 326 LEU A N 1
ATOM 2630 C CA . LEU A 1 326 ? -12.724 25.206 32.849 1.00 91.12 326 LEU A CA 1
ATOM 2631 C C . LEU A 1 326 ? -13.219 26.246 33.857 1.00 91.12 326 LEU A C 1
ATOM 2633 O O . LEU A 1 326 ? -14.355 26.716 33.778 1.00 91.12 326 LEU A O 1
ATOM 2637 N N . VAL A 1 327 ? -12.363 26.597 34.816 1.00 89.38 327 VAL A N 1
ATOM 2638 C CA . VAL A 1 327 ? -12.595 27.628 35.835 1.00 89.38 327 VAL A CA 1
ATOM 2639 C C . VAL A 1 327 ? -11.471 28.657 35.707 1.00 89.38 327 VAL A C 1
ATOM 2641 O O . VAL A 1 327 ? -10.434 28.568 36.366 1.00 89.38 327 VAL A O 1
ATOM 2644 N N . THR A 1 328 ? -11.658 29.598 34.780 1.00 83.88 328 THR A N 1
ATOM 2645 C CA . THR A 1 328 ? -10.629 30.553 34.331 1.00 83.88 328 THR A CA 1
ATOM 2646 C C . THR A 1 328 ? -10.190 31.532 35.415 1.00 83.88 328 THR A C 1
ATOM 2648 O O . THR A 1 328 ? -9.012 31.856 35.500 1.00 83.88 328 THR A O 1
ATOM 2651 N N . ASP A 1 329 ? -11.089 31.928 36.316 1.00 82.19 329 ASP A N 1
ATOM 2652 C CA . ASP A 1 329 ? -10.797 32.813 37.451 1.00 82.19 329 ASP A CA 1
ATOM 2653 C C . ASP A 1 329 ? -9.840 32.191 38.482 1.00 82.19 329 ASP A C 1
ATOM 2655 O O . ASP A 1 329 ? -9.161 32.912 39.215 1.00 82.19 329 ASP A O 1
ATOM 2659 N N . LYS A 1 330 ? -9.775 30.856 38.542 1.00 83.31 330 LYS A N 1
ATOM 2660 C CA . LYS A 1 330 ? -8.927 30.105 39.483 1.00 83.31 330 LYS A CA 1
ATOM 2661 C C . LYS A 1 330 ? -7.841 29.272 38.803 1.00 83.31 330 LYS A C 1
ATOM 2663 O O . LYS A 1 330 ? -7.088 28.608 39.511 1.00 83.31 330 LYS A O 1
ATOM 2668 N N . GLY A 1 331 ? -7.767 29.292 37.472 1.00 87.75 331 GLY A N 1
ATOM 2669 C CA . GLY A 1 331 ? -6.736 28.606 36.693 1.00 87.75 331 GLY A CA 1
ATOM 2670 C C . GLY A 1 331 ? -6.742 27.082 36.837 1.00 87.75 331 GLY A C 1
ATOM 2671 O O . GLY A 1 331 ? -5.675 26.484 36.941 1.00 87.75 331 GLY A O 1
ATOM 2672 N N . PHE A 1 332 ? -7.912 26.438 36.892 1.00 90.56 332 PHE A N 1
ATOM 2673 C CA . PHE A 1 332 ? -8.004 24.970 36.911 1.00 90.56 332 PHE A CA 1
ATOM 2674 C C . PHE A 1 332 ? -9.151 24.444 36.045 1.00 90.56 332 PHE A C 1
ATOM 2676 O O . PHE A 1 332 ? -10.107 25.166 35.748 1.00 90.56 332 PHE A O 1
ATOM 2683 N N . GLY A 1 333 ? -9.081 23.169 35.674 1.00 91.62 333 GLY A N 1
ATOM 2684 C CA . GLY A 1 333 ? -10.099 22.494 34.879 1.00 91.62 333 GLY A CA 1
ATOM 2685 C C . GLY A 1 333 ? -10.239 21.011 35.206 1.00 91.62 333 GLY A C 1
ATOM 2686 O O . GLY A 1 333 ? -9.580 20.487 36.106 1.00 91.62 333 GLY A O 1
ATOM 2687 N N . PHE A 1 334 ? -11.135 20.357 34.472 1.00 89.56 334 PHE A N 1
ATOM 2688 C CA . PHE A 1 334 ? -11.311 18.909 34.466 1.00 89.56 334 PHE A CA 1
ATOM 2689 C C . PHE A 1 334 ? -11.205 18.384 33.037 1.00 89.56 334 PHE A C 1
ATOM 2691 O O . PHE A 1 334 ? -11.752 19.004 32.122 1.00 89.56 334 PHE A O 1
ATOM 2698 N N . VAL A 1 335 ? -10.495 17.273 32.864 1.00 86.44 335 VAL A N 1
ATOM 2699 C CA . VAL A 1 335 ? -10.285 16.592 31.585 1.00 86.44 335 VAL A CA 1
ATOM 2700 C C . VAL A 1 335 ? -10.545 15.098 31.756 1.00 86.44 335 VAL A C 1
ATOM 2702 O O . VAL A 1 335 ? -9.894 14.448 32.572 1.00 86.44 335 VAL A O 1
ATOM 2705 N N . GLY A 1 336 ? -11.527 14.551 31.038 1.00 78.75 336 GLY A N 1
ATOM 2706 C CA . GLY A 1 336 ? -11.934 13.148 31.179 1.00 78.75 336 GLY A CA 1
ATOM 2707 C C . GLY A 1 336 ? -12.241 12.739 32.627 1.00 78.75 336 GLY A C 1
ATOM 2708 O O . GLY A 1 336 ? -11.917 11.627 33.032 1.00 78.75 336 GLY A O 1
ATOM 2709 N N . GLY A 1 337 ? -12.787 13.653 33.435 1.00 83.69 337 GLY A N 1
ATOM 2710 C CA . GLY A 1 337 ? -13.043 13.460 34.866 1.00 83.69 337 GLY A CA 1
ATOM 2711 C C . GLY A 1 337 ? -11.863 13.753 35.807 1.00 83.69 337 GLY A C 1
ATOM 2712 O O . GLY A 1 337 ? -12.079 13.855 37.017 1.00 83.69 337 GLY A O 1
ATOM 2713 N N . TYR A 1 338 ? -10.647 13.966 35.295 1.00 87.88 338 TYR A N 1
ATOM 2714 C CA . TYR A 1 338 ? -9.449 14.249 36.095 1.00 87.88 338 TYR A CA 1
ATOM 2715 C C . TYR A 1 338 ? -9.234 15.746 36.316 1.00 87.88 338 TYR A C 1
ATOM 2717 O O . TYR A 1 338 ? -9.341 16.548 35.391 1.00 87.88 338 TYR A O 1
ATOM 2725 N N . PHE A 1 339 ? -8.879 16.139 37.540 1.00 90.56 339 PHE A N 1
ATOM 2726 C CA . PHE A 1 339 ? -8.559 17.532 37.875 1.00 90.56 339 PHE A CA 1
ATOM 2727 C C . PHE A 1 339 ? -7.171 17.937 37.352 1.00 90.56 339 PHE A C 1
ATOM 2729 O O . PHE A 1 339 ? -6.213 17.191 37.544 1.00 90.56 339 PHE A O 1
ATOM 2736 N N . PHE A 1 340 ? -7.031 19.149 36.804 1.00 91.56 340 PHE A N 1
ATOM 2737 C CA . PHE A 1 340 ? -5.729 19.758 36.497 1.00 91.56 340 PHE A CA 1
ATOM 2738 C C . PHE A 1 340 ? -5.683 21.251 36.838 1.00 91.56 340 PHE A C 1
ATOM 2740 O O . PHE A 1 340 ? -6.687 21.960 36.748 1.00 91.56 340 PHE A O 1
ATOM 2747 N N . HIS A 1 341 ? -4.499 21.749 37.197 1.00 90.38 341 HIS A N 1
ATOM 2748 C CA . HIS A 1 341 ? -4.228 23.175 37.395 1.00 90.38 341 HIS A CA 1
ATOM 2749 C C . HIS A 1 341 ? -3.437 23.758 36.209 1.00 90.38 341 HIS A C 1
ATOM 2751 O O . HIS A 1 341 ? -2.757 23.033 35.491 1.00 90.38 341 HIS A O 1
ATOM 2757 N N . ALA A 1 342 ? -3.455 25.078 36.014 1.00 87.19 342 ALA A N 1
ATOM 2758 C CA . ALA A 1 342 ? -2.720 25.758 34.940 1.00 87.19 342 ALA A CA 1
ATOM 2759 C C . ALA A 1 342 ? -1.201 25.494 34.961 1.00 87.19 342 ALA A C 1
ATOM 2761 O O . ALA A 1 342 ? -0.549 25.542 33.925 1.00 87.19 342 ALA A O 1
ATOM 2762 N N . SER A 1 343 ? -0.635 25.182 36.131 1.00 87.00 343 SER A N 1
ATOM 2763 C CA . SER A 1 343 ? 0.774 24.781 36.290 1.00 87.00 343 SER A CA 1
ATOM 2764 C C . SER A 1 343 ? 1.090 23.381 35.765 1.00 87.00 343 SER A C 1
ATOM 2766 O O . SER A 1 343 ? 2.258 23.016 35.693 1.00 87.00 343 SER A O 1
ATOM 2768 N N . ASP A 1 344 ? 0.062 22.586 35.479 1.00 86.38 344 ASP A N 1
ATOM 2769 C CA . ASP A 1 344 ? 0.192 21.196 35.048 1.00 86.38 344 ASP A CA 1
ATOM 2770 C C . ASP A 1 344 ? 0.248 21.070 33.517 1.00 86.38 344 ASP A C 1
ATOM 2772 O O . ASP A 1 344 ? 0.489 19.981 32.996 1.00 86.38 344 ASP A O 1
ATOM 2776 N N . LEU A 1 345 ? 0.055 22.184 32.801 1.00 83.44 345 LEU A N 1
ATOM 2777 C CA . LEU A 1 345 ? 0.220 22.299 31.354 1.00 83.44 345 LEU A CA 1
ATOM 2778 C C . LEU A 1 345 ? 1.708 22.285 30.978 1.00 83.44 345 LEU A C 1
ATOM 2780 O O . LEU A 1 345 ? 2.555 22.793 31.719 1.00 83.44 345 LEU A O 1
ATOM 2784 N N . THR A 1 346 ? 2.042 21.748 29.806 1.00 79.62 346 THR A N 1
ATOM 2785 C CA . THR A 1 346 ? 3.394 21.907 29.258 1.00 79.62 346 THR A CA 1
ATOM 2786 C C . THR A 1 346 ? 3.675 23.357 28.865 1.00 79.62 346 THR A C 1
ATOM 2788 O O . THR A 1 346 ? 2.776 24.165 28.645 1.00 79.62 346 THR A O 1
ATOM 2791 N N . THR A 1 347 ? 4.955 23.705 28.720 1.00 68.94 347 THR A N 1
ATOM 2792 C CA . THR A 1 347 ? 5.398 25.063 28.347 1.00 68.94 347 THR A CA 1
ATOM 2793 C C . THR A 1 347 ? 4.869 25.544 26.992 1.00 68.94 347 THR A C 1
ATOM 2795 O O . THR A 1 347 ? 4.916 26.739 26.703 1.00 68.94 347 THR A O 1
ATOM 2798 N N . THR A 1 348 ? 4.373 24.629 26.160 1.00 67.50 348 THR A N 1
ATOM 2799 C CA . THR A 1 348 ? 3.795 24.892 24.840 1.00 67.50 348 THR A CA 1
ATOM 2800 C C . THR A 1 348 ? 2.295 25.196 24.875 1.00 67.50 348 THR A C 1
ATOM 2802 O O . THR A 1 348 ? 1.748 25.597 23.848 1.00 67.50 348 THR A O 1
ATOM 2805 N N . LEU A 1 349 ? 1.635 25.040 26.028 1.00 77.50 349 LEU A N 1
ATOM 2806 C CA . LEU A 1 349 ? 0.187 25.141 26.183 1.00 77.50 349 LEU A CA 1
ATOM 2807 C C . LEU A 1 349 ? -0.175 26.213 27.221 1.00 77.50 349 LEU A C 1
ATOM 2809 O O . LEU A 1 349 ? 0.263 26.157 28.369 1.00 77.50 349 LEU A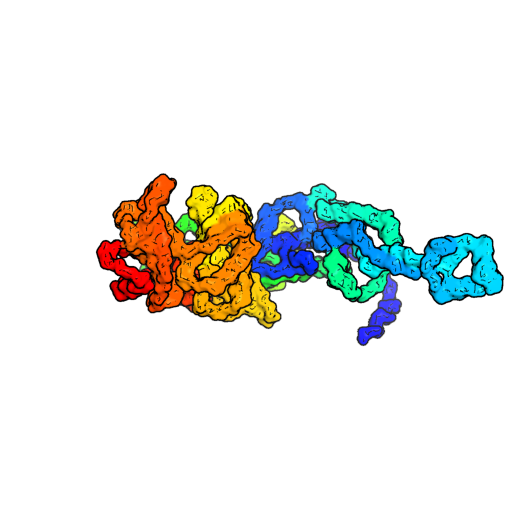 O 1
ATOM 2813 N N . ARG A 1 350 ? -0.987 27.205 26.833 1.00 83.19 350 ARG A N 1
ATOM 2814 C CA . ARG A 1 350 ? -1.487 28.236 27.757 1.00 83.19 350 ARG A CA 1
ATOM 2815 C C . ARG A 1 350 ? -2.904 27.907 28.197 1.00 83.19 350 ARG A C 1
ATOM 2817 O O . ARG A 1 350 ? -3.726 27.504 27.382 1.00 83.19 350 ARG A O 1
ATOM 2824 N N . PHE A 1 351 ? -3.196 28.136 29.476 1.00 84.44 351 PHE A N 1
ATOM 2825 C CA . PHE A 1 351 ? -4.514 27.853 30.049 1.00 84.44 351 PHE A CA 1
ATOM 2826 C C . PHE A 1 351 ? -5.628 28.677 29.388 1.00 84.44 351 PHE A C 1
ATOM 2828 O O . PHE A 1 351 ? -6.721 28.166 29.171 1.00 84.44 351 PHE A O 1
ATOM 2835 N N . ASP A 1 352 ? -5.334 29.926 29.025 1.00 84.56 352 ASP A N 1
ATOM 2836 C CA . ASP A 1 352 ? -6.299 30.842 28.404 1.00 84.56 352 ASP A CA 1
ATOM 2837 C C . ASP A 1 352 ? -6.702 30.426 26.977 1.00 84.56 352 ASP A C 1
ATOM 2839 O O . ASP A 1 352 ? -7.741 30.863 26.485 1.00 84.56 352 ASP A O 1
ATOM 2843 N N . ASP A 1 353 ? -5.912 29.559 26.334 1.00 84.81 353 ASP A N 1
ATOM 2844 C CA . ASP A 1 353 ? -6.170 29.059 24.980 1.00 84.81 353 ASP A CA 1
ATOM 2845 C C . ASP A 1 353 ? -7.012 27.769 24.982 1.00 84.81 353 ASP A C 1
ATOM 2847 O O . ASP A 1 353 ? -7.297 27.230 23.912 1.00 84.81 353 ASP A O 1
ATOM 2851 N N . LEU A 1 354 ? -7.360 27.233 26.160 1.00 86.06 354 LEU A N 1
ATOM 2852 C CA . LEU A 1 354 ? -8.106 25.981 26.293 1.00 86.06 354 LEU A CA 1
ATOM 2853 C C . LEU A 1 354 ? -9.609 26.188 26.104 1.00 86.06 354 LEU A C 1
ATOM 2855 O O . LEU A 1 354 ? -10.187 27.159 26.600 1.00 86.06 354 LEU A O 1
ATOM 2859 N N . GLN A 1 355 ? -10.265 25.227 25.451 1.00 86.50 355 GLN A N 1
ATOM 2860 C CA . GLN A 1 355 ? -11.717 25.243 25.247 1.00 86.50 355 GLN A CA 1
ATOM 2861 C C . GLN A 1 355 ? -12.394 23.985 25.800 1.00 86.50 355 GLN A C 1
ATOM 2863 O O . GLN A 1 355 ? -11.877 22.877 25.693 1.00 86.50 355 GLN A O 1
ATOM 2868 N N . ILE A 1 356 ? -13.590 24.143 26.382 1.00 84.19 356 ILE A N 1
ATOM 2869 C CA . ILE A 1 356 ? -14.436 22.995 26.752 1.00 84.19 356 ILE A CA 1
ATOM 2870 C C . ILE A 1 356 ? -14.726 22.196 25.477 1.00 84.19 356 ILE A C 1
ATOM 2872 O O . ILE A 1 356 ? -15.125 22.781 24.470 1.00 84.19 356 ILE A O 1
ATOM 2876 N N . GLY A 1 357 ? -14.530 20.879 25.523 1.00 76.81 357 GLY A N 1
ATOM 2877 C CA . GLY A 1 357 ? -14.625 20.019 24.341 1.00 76.81 357 GLY A CA 1
ATOM 2878 C C . GLY A 1 357 ? -13.292 19.741 23.627 1.00 76.81 357 GLY A C 1
ATOM 2879 O O . GLY A 1 357 ? -13.269 18.908 22.725 1.00 76.81 357 GLY A O 1
ATOM 2880 N N . GLU A 1 358 ? -12.182 20.376 24.020 1.00 81.62 358 GLU A N 1
ATOM 2881 C CA . GLU A 1 358 ? -10.853 20.106 23.447 1.00 81.62 358 GLU A CA 1
ATOM 2882 C C . GLU A 1 358 ? -10.283 18.767 23.951 1.00 81.62 358 GLU A C 1
ATOM 2884 O O . GLU A 1 358 ? -10.388 18.452 25.137 1.00 81.62 358 GLU A O 1
ATOM 2889 N N . LEU A 1 359 ? -9.667 17.984 23.058 1.00 80.69 359 LEU A N 1
ATOM 2890 C CA . LEU A 1 359 ? -8.972 16.737 23.393 1.00 80.69 359 LEU A CA 1
ATOM 2891 C C . LEU A 1 359 ? -7.540 17.031 23.860 1.00 80.69 359 LEU A C 1
ATOM 2893 O O . LEU A 1 359 ? -6.745 17.596 23.104 1.00 80.69 359 LEU A O 1
ATOM 2897 N N . LEU A 1 360 ? -7.195 16.586 25.067 1.00 85.69 360 LEU A N 1
ATOM 2898 C CA . LEU A 1 360 ? -5.850 16.678 25.634 1.00 85.69 360 LEU A CA 1
ATOM 2899 C C . LEU A 1 360 ? -5.316 15.301 26.041 1.00 85.69 360 LEU A C 1
ATOM 2901 O O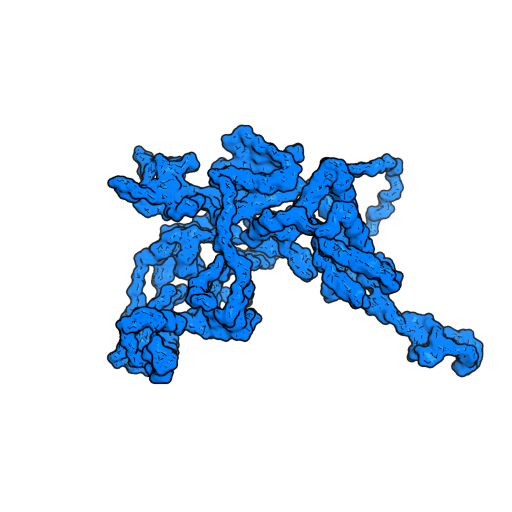 . LEU A 1 360 ? -6.075 14.378 26.337 1.00 85.69 360 LEU A O 1
ATOM 2905 N N . PHE A 1 361 ? -3.990 15.199 26.088 1.00 84.50 361 PHE A N 1
ATOM 2906 C CA . PHE A 1 361 ? -3.243 14.025 26.534 1.00 84.50 361 PHE A CA 1
ATOM 2907 C C . PHE A 1 361 ? -2.489 14.356 27.813 1.00 84.50 361 PHE A C 1
ATOM 2909 O O . PHE A 1 361 ? -1.897 15.430 27.910 1.00 84.50 361 PHE A O 1
ATOM 2916 N N . PHE A 1 362 ? -2.499 13.454 28.787 1.00 85.25 362 PHE A N 1
ATOM 2917 C CA . PHE A 1 362 ? -1.959 13.727 30.115 1.00 85.25 362 PHE A CA 1
ATOM 2918 C C . PHE A 1 362 ? -1.543 12.459 30.856 1.00 85.25 362 PHE A C 1
ATOM 2920 O O . PHE A 1 362 ? -1.979 11.352 30.547 1.00 85.25 362 PHE A O 1
ATOM 2927 N N . ASP A 1 363 ? -0.717 12.644 31.878 1.00 85.12 363 ASP A N 1
ATOM 2928 C CA . ASP A 1 363 ? -0.379 11.602 32.838 1.00 85.12 363 ASP A CA 1
ATOM 2929 C C . ASP A 1 363 ? -1.300 11.702 34.053 1.00 85.12 363 ASP A C 1
ATOM 2931 O O . ASP A 1 363 ? -1.621 12.803 34.505 1.00 85.12 363 ASP A O 1
ATOM 2935 N N . VAL A 1 364 ? -1.709 10.563 34.607 1.00 85.56 364 VAL A N 1
ATOM 2936 C CA . VAL A 1 364 ? -2.469 10.523 35.861 1.00 85.56 364 VAL A CA 1
ATOM 2937 C C . VAL A 1 364 ? -1.500 10.301 37.016 1.00 85.56 364 VAL A C 1
ATOM 2939 O O . VAL A 1 364 ? -0.757 9.321 37.038 1.00 85.56 364 VAL A O 1
ATOM 2942 N N . GLU A 1 365 ? -1.510 11.214 37.985 1.00 86.56 365 GLU A N 1
ATOM 2943 C CA . GLU A 1 365 ? -0.725 11.108 39.216 1.00 86.56 365 GLU A CA 1
ATOM 2944 C C . GLU A 1 365 ? -1.654 11.123 40.441 1.00 86.56 365 GLU A C 1
ATOM 2946 O O . GLU A 1 365 ? -2.555 11.961 40.552 1.00 86.56 365 GLU A O 1
ATOM 2951 N N . GLU A 1 366 ? -1.428 10.210 41.390 1.00 84.06 366 GLU A N 1
ATOM 2952 C CA . GLU A 1 366 ? -2.128 10.222 42.677 1.00 84.06 366 GLU A CA 1
ATOM 2953 C C . GLU A 1 366 ? -1.615 11.373 43.549 1.00 84.06 366 GLU A C 1
ATOM 2955 O O . GLU A 1 366 ? -0.429 11.469 43.876 1.00 84.06 366 GLU A O 1
ATOM 2960 N N . THR A 1 367 ? -2.529 12.237 43.987 1.00 81.25 367 THR A N 1
ATOM 2961 C CA . THR A 1 367 ? -2.234 13.289 44.963 1.00 81.25 367 THR A CA 1
ATOM 2962 C C . THR A 1 367 ? -3.024 13.060 46.254 1.00 81.25 367 THR A C 1
ATOM 2964 O O . THR A 1 367 ? -4.043 12.367 46.245 1.00 81.25 367 THR A O 1
ATOM 2967 N N . PRO A 1 368 ? -2.658 13.708 47.379 1.00 74.56 368 PRO A N 1
ATOM 2968 C CA . PRO A 1 368 ? -3.429 13.621 48.625 1.00 74.56 368 PRO A CA 1
ATOM 2969 C C . PRO A 1 368 ? -4.896 14.078 48.512 1.00 74.56 368 PRO A C 1
ATOM 2971 O O . PRO A 1 368 ? -5.664 13.896 49.453 1.00 74.56 368 PRO A O 1
ATOM 2974 N N . LYS A 1 369 ? -5.277 14.721 47.399 1.00 75.50 369 LYS A N 1
ATOM 2975 C CA . LYS A 1 369 ? -6.635 15.207 47.115 1.00 75.50 369 LYS A CA 1
ATOM 2976 C C . LYS A 1 369 ? -7.367 14.378 46.048 1.00 75.50 369 LYS A C 1
ATOM 2978 O O . LYS A 1 369 ? -8.475 14.758 45.680 1.00 75.50 369 LYS A O 1
ATOM 2983 N N . GLY A 1 370 ? -6.772 13.279 45.579 1.00 83.00 370 GLY A N 1
ATOM 2984 C CA . GLY A 1 370 ? -7.290 12.425 44.507 1.00 83.00 370 GLY A CA 1
ATOM 2985 C C . GLY A 1 370 ? -6.367 12.371 43.288 1.00 83.00 370 GLY A C 1
ATOM 2986 O O . GLY A 1 370 ? -5.296 12.984 43.272 1.00 83.00 370 GLY A O 1
ATOM 2987 N N . GLU A 1 371 ? -6.790 11.629 42.271 1.00 86.62 371 GLU A N 1
ATOM 2988 C CA . GLU A 1 371 ? -6.095 11.515 40.987 1.00 86.62 371 GLU A CA 1
ATOM 2989 C C . GLU A 1 371 ? -6.154 12.847 40.220 1.00 86.62 371 GLU A C 1
ATOM 2991 O O . GLU A 1 371 ? -7.208 13.483 40.114 1.00 86.62 371 GLU A O 1
ATOM 2996 N N . CYS A 1 372 ? -5.011 13.303 39.706 1.00 88.81 372 CYS A N 1
ATOM 2997 C CA . CYS A 1 372 ? -4.905 14.545 38.942 1.00 88.81 372 CYS A CA 1
ATOM 2998 C C . CYS A 1 372 ? -4.193 14.314 37.610 1.00 88.81 372 CYS A C 1
ATOM 3000 O O . CYS A 1 372 ? -3.237 13.545 37.534 1.00 88.81 372 CYS A O 1
ATOM 3002 N N . ALA A 1 373 ? -4.627 15.045 36.586 1.00 88.38 373 ALA A N 1
ATOM 3003 C CA . ALA A 1 373 ? -3.976 15.095 35.289 1.00 88.38 373 ALA A CA 1
ATOM 3004 C C . ALA A 1 373 ? -2.768 16.047 35.338 1.00 88.38 373 ALA A C 1
ATOM 3006 O O . ALA A 1 373 ? -2.878 17.196 35.779 1.00 88.38 373 ALA A O 1
ATOM 3007 N N . LYS A 1 374 ? -1.609 15.562 34.890 1.00 86.31 374 LYS A N 1
ATOM 3008 C CA . LYS A 1 374 ? -0.325 16.271 34.843 1.00 86.31 374 LYS A CA 1
ATOM 3009 C C . LYS A 1 374 ? 0.281 16.212 33.444 1.00 86.31 374 LYS A C 1
ATOM 3011 O O . LYS A 1 374 ? -0.029 15.312 32.671 1.00 86.31 374 LYS A O 1
ATOM 3016 N N . ARG A 1 375 ? 1.172 17.164 33.139 1.00 84.75 375 ARG A N 1
ATOM 3017 C CA . ARG A 1 375 ? 1.894 17.265 31.854 1.00 84.75 375 ARG A CA 1
ATOM 3018 C C . ARG A 1 375 ? 0.935 17.232 30.657 1.00 84.75 375 ARG A C 1
ATOM 3020 O O . ARG A 1 375 ? 1.097 16.429 29.743 1.00 84.75 375 ARG A O 1
ATOM 3027 N N . LEU A 1 376 ? -0.082 18.095 30.701 1.00 86.38 376 LEU A N 1
ATOM 3028 C CA . LEU A 1 376 ? -1.109 18.141 29.665 1.00 86.38 376 LEU A CA 1
ATOM 3029 C C . LEU A 1 376 ? -0.526 18.676 28.355 1.00 86.38 376 LEU A C 1
ATOM 3031 O O . LEU A 1 376 ? 0.074 19.753 28.330 1.00 86.38 376 LEU A O 1
ATOM 3035 N N . GLU A 1 377 ? -0.765 17.941 27.276 1.00 84.62 377 GLU A N 1
ATOM 3036 C CA . GLU A 1 377 ? -0.312 18.234 25.920 1.00 84.62 377 GLU A CA 1
ATOM 3037 C C . GLU A 1 377 ? -1.489 18.182 24.941 1.00 84.62 377 GLU A C 1
ATOM 3039 O O . GLU A 1 377 ? -2.426 17.397 25.105 1.00 84.62 377 GLU A O 1
ATOM 3044 N N . ARG A 1 378 ? -1.426 19.005 23.891 1.00 84.19 378 ARG A N 1
ATOM 3045 C CA . ARG A 1 378 ? -2.370 18.962 22.768 1.00 84.19 378 ARG A CA 1
ATOM 3046 C C . ARG A 1 378 ? -1.740 18.299 21.552 1.00 84.19 378 ARG A C 1
ATOM 3048 O O . ARG A 1 378 ? -0.522 18.341 21.372 1.00 84.19 378 ARG A O 1
ATOM 3055 N N . VAL A 1 379 ? -2.580 17.747 20.684 1.00 85.88 379 VAL A N 1
ATOM 3056 C CA . VAL A 1 379 ? -2.152 17.353 19.337 1.00 85.88 379 VAL A CA 1
ATOM 3057 C C . VAL A 1 379 ? -1.683 18.582 18.557 1.00 85.88 379 VAL A C 1
ATOM 3059 O O . VAL A 1 379 ? -2.227 19.680 18.698 1.00 85.88 379 VAL A O 1
ATOM 3062 N N . VAL A 1 380 ? -0.655 18.406 17.732 1.00 87.62 380 VAL A N 1
ATOM 3063 C CA . VAL A 1 380 ? -0.109 19.481 16.898 1.00 87.62 380 VAL A CA 1
ATOM 3064 C C . VAL A 1 380 ? -0.603 19.289 15.476 1.00 87.62 380 VAL A C 1
ATOM 3066 O O . VAL A 1 380 ? -0.310 18.269 14.853 1.00 87.62 380 VAL A O 1
ATOM 3069 N N . TYR A 1 381 ? -1.340 20.265 14.954 1.00 89.94 381 TYR A N 1
ATOM 3070 C CA . TYR A 1 381 ? -1.770 20.236 13.565 1.00 89.94 381 TYR A CA 1
ATOM 3071 C C . TYR A 1 381 ? -0.609 20.652 12.661 1.00 89.94 381 TYR A C 1
ATOM 3073 O O . TYR A 1 381 ? -0.025 21.728 12.833 1.00 89.94 381 TYR A O 1
ATOM 3081 N N . LEU A 1 382 ? -0.270 19.780 11.713 1.00 93.25 382 LEU A N 1
ATOM 3082 C CA . LEU A 1 382 ? 0.808 19.968 10.757 1.00 93.25 382 LEU A CA 1
ATOM 3083 C C . LEU A 1 382 ? 0.258 20.134 9.346 1.00 93.25 382 LEU A C 1
ATOM 3085 O O . LEU A 1 382 ? -0.569 19.344 8.888 1.00 93.25 382 LEU A O 1
ATOM 3089 N N . THR A 1 383 ? 0.792 21.116 8.629 1.00 94.25 383 THR A N 1
ATOM 3090 C CA . THR A 1 383 ? 0.597 21.261 7.181 1.00 94.25 383 THR A CA 1
ATOM 3091 C C . THR A 1 383 ? 1.949 21.325 6.491 1.00 94.25 383 THR A C 1
ATOM 3093 O O . THR A 1 383 ? 2.879 21.959 6.994 1.00 94.25 383 THR A O 1
ATOM 3096 N N . PHE A 1 384 ? 2.050 20.633 5.358 1.00 94.19 384 PHE A N 1
ATOM 3097 C CA . PHE A 1 384 ? 3.268 20.499 4.574 1.00 94.19 384 PHE A CA 1
ATOM 3098 C C . PHE A 1 384 ? 3.019 21.000 3.162 1.00 94.19 384 PHE A C 1
ATOM 3100 O O . PHE A 1 384 ? 2.265 20.393 2.403 1.00 94.19 384 PHE A O 1
ATOM 3107 N N . ASP A 1 385 ? 3.715 22.066 2.795 1.00 92.88 385 ASP A N 1
ATOM 3108 C CA . ASP A 1 385 ? 3.635 22.659 1.469 1.00 92.88 385 ASP A CA 1
ATOM 3109 C C . ASP A 1 385 ? 5.015 22.677 0.804 1.00 92.88 385 ASP A C 1
ATOM 3111 O O . ASP A 1 385 ? 6.015 23.062 1.418 1.00 92.88 385 ASP A O 1
ATOM 3115 N N . LEU A 1 386 ? 5.060 22.241 -0.454 1.00 91.00 386 LEU A N 1
ATOM 3116 C CA . LEU A 1 386 ? 6.230 22.314 -1.322 1.00 91.00 386 LEU A CA 1
ATOM 3117 C C . LEU A 1 386 ? 5.858 23.186 -2.522 1.00 91.00 386 LEU A C 1
ATOM 3119 O O . LEU A 1 386 ? 5.316 22.708 -3.518 1.00 91.00 386 LEU A O 1
ATOM 3123 N N . SER A 1 387 ? 6.172 24.476 -2.423 1.00 84.50 387 SER A N 1
ATOM 3124 C CA . SER A 1 387 ? 5.853 25.469 -3.447 1.00 84.50 387 SER A CA 1
ATOM 3125 C C . SER A 1 387 ? 7.138 25.986 -4.098 1.00 84.50 387 SER A C 1
ATOM 3127 O O . SER A 1 387 ? 7.928 26.694 -3.468 1.00 84.50 387 SER A O 1
ATOM 3129 N N . GLY A 1 388 ? 7.361 25.654 -5.372 1.00 81.38 388 GLY A N 1
ATOM 3130 C CA . GLY A 1 388 ? 8.554 26.091 -6.103 1.00 81.38 388 GLY A CA 1
ATOM 3131 C C . GLY A 1 388 ? 9.848 25.570 -5.467 1.00 81.38 388 GLY A C 1
ATOM 3132 O O . GLY A 1 388 ? 10.079 24.366 -5.440 1.00 81.38 388 GLY A O 1
ATOM 3133 N N . GLU A 1 389 ? 10.689 26.475 -4.962 1.00 87.25 389 GLU A N 1
ATOM 3134 C CA . GLU A 1 389 ? 11.977 26.161 -4.315 1.00 87.25 389 GLU A CA 1
ATOM 3135 C C . GLU A 1 389 ? 11.955 26.409 -2.796 1.00 87.25 389 GLU A C 1
ATOM 3137 O O . GLU A 1 389 ? 12.958 26.794 -2.184 1.00 87.25 389 GLU A O 1
ATOM 3142 N N . GLN A 1 390 ? 10.796 26.197 -2.168 1.00 92.69 390 GLN A N 1
ATOM 3143 C CA . GLN A 1 390 ? 10.633 26.345 -0.728 1.00 92.69 390 GLN A CA 1
ATOM 3144 C C . GLN A 1 390 ? 9.695 25.281 -0.154 1.00 92.69 390 GLN A C 1
ATOM 3146 O O . GLN A 1 390 ? 8.636 24.999 -0.711 1.00 92.69 390 GLN A O 1
ATOM 3151 N N . ILE A 1 391 ? 10.089 24.729 0.994 1.00 94.44 391 ILE A N 1
ATOM 3152 C CA . ILE A 1 391 ? 9.236 23.899 1.847 1.00 94.44 391 ILE A CA 1
ATOM 3153 C C . ILE A 1 391 ? 8.730 24.771 2.989 1.00 94.44 391 ILE A C 1
ATOM 3155 O O . ILE A 1 391 ? 9.531 25.448 3.641 1.00 94.44 391 ILE A O 1
ATOM 3159 N N . ASN A 1 392 ? 7.431 24.715 3.263 1.00 93.38 392 ASN A N 1
ATOM 3160 C CA . ASN A 1 392 ? 6.818 25.321 4.436 1.00 93.38 392 ASN A CA 1
ATOM 3161 C C . ASN A 1 392 ? 6.146 24.239 5.276 1.00 93.38 392 ASN A C 1
ATOM 3163 O O . ASN A 1 392 ? 5.306 23.485 4.787 1.00 93.38 392 ASN A O 1
ATOM 3167 N N . ILE A 1 393 ? 6.532 24.175 6.547 1.00 93.69 393 ILE A N 1
ATOM 3168 C CA . ILE A 1 393 ? 5.950 23.275 7.537 1.00 93.69 393 ILE A CA 1
ATOM 3169 C C . ILE A 1 393 ? 5.370 24.150 8.636 1.00 93.69 393 ILE A C 1
ATOM 3171 O O . ILE A 1 393 ? 6.116 24.817 9.360 1.00 93.69 393 ILE A O 1
ATOM 3175 N N . CYS A 1 394 ? 4.047 24.167 8.753 1.00 91.12 394 CYS A N 1
ATOM 3176 C CA . CYS A 1 394 ? 3.368 24.886 9.825 1.00 91.12 394 CYS A CA 1
ATOM 3177 C C . CYS A 1 394 ? 2.932 23.889 10.894 1.00 91.12 394 CYS A C 1
ATOM 3179 O O . CYS A 1 394 ? 2.210 22.945 10.586 1.00 91.12 394 CYS A O 1
ATOM 3181 N N . ALA A 1 395 ? 3.374 24.122 12.126 1.00 86.81 395 ALA A N 1
ATOM 3182 C CA . ALA A 1 395 ? 3.039 23.378 13.327 1.00 86.81 395 ALA A CA 1
ATOM 3183 C C . ALA A 1 395 ? 2.345 24.322 14.316 1.00 86.81 395 ALA A C 1
ATOM 3185 O O . ALA A 1 395 ? 3.004 25.037 15.077 1.00 86.81 395 ALA A O 1
ATOM 3186 N N . ASN A 1 396 ? 1.011 24.361 14.277 1.00 77.81 396 ASN A N 1
ATOM 3187 C CA . ASN A 1 396 ? 0.203 25.381 14.957 1.00 77.81 396 ASN A CA 1
ATOM 3188 C C . ASN A 1 396 ? 0.687 26.812 14.602 1.00 77.81 396 ASN A C 1
ATOM 3190 O O . ASN A 1 396 ? 0.604 27.214 13.444 1.00 77.81 396 ASN A O 1
ATOM 3194 N N . GLU A 1 397 ? 1.227 27.574 15.564 1.00 76.00 397 GLU A N 1
ATOM 3195 C CA . GLU A 1 397 ? 1.773 28.930 15.351 1.00 76.00 397 GLU A CA 1
ATOM 3196 C C . GLU A 1 397 ? 3.242 28.954 14.881 1.00 76.00 397 GLU A C 1
ATOM 3198 O O . GLU A 1 397 ? 3.757 29.998 14.468 1.00 76.00 397 GLU A O 1
ATOM 3203 N N . LYS A 1 398 ? 3.959 27.826 14.963 1.00 83.69 398 LYS A N 1
ATOM 3204 C CA . LYS A 1 398 ? 5.360 27.729 14.531 1.00 83.69 398 LYS A CA 1
ATOM 3205 C C . LYS A 1 398 ? 5.396 27.444 13.027 1.00 83.69 398 LYS A C 1
ATOM 3207 O O . LYS A 1 398 ? 4.822 26.460 12.572 1.00 83.69 398 LYS A O 1
ATOM 3212 N N . THR A 1 399 ? 6.131 28.241 12.256 1.00 89.50 399 THR A N 1
ATOM 3213 C CA . THR A 1 399 ? 6.380 27.971 10.829 1.00 89.50 399 THR A CA 1
ATOM 3214 C C . THR A 1 399 ? 7.867 27.764 10.599 1.00 89.50 399 THR A C 1
ATOM 3216 O O . THR A 1 399 ? 8.678 28.635 10.927 1.00 89.50 399 THR A O 1
ATOM 3219 N N . ILE A 1 400 ? 8.210 26.613 10.024 1.00 91.69 400 ILE A N 1
ATOM 3220 C CA . ILE A 1 400 ? 9.558 26.256 9.590 1.00 91.69 400 ILE A CA 1
ATOM 3221 C C . ILE A 1 400 ? 9.588 26.345 8.068 1.00 91.69 400 ILE A C 1
ATOM 3223 O O . ILE A 1 400 ? 8.829 25.662 7.381 1.00 91.69 400 ILE A O 1
ATOM 3227 N N . SER A 1 401 ? 10.492 27.165 7.544 1.00 92.31 401 SER A N 1
ATOM 3228 C CA . SER A 1 401 ? 10.724 27.290 6.107 1.00 92.31 401 SER A CA 1
ATOM 3229 C C . SER A 1 401 ? 12.111 26.776 5.748 1.00 92.31 401 SER A C 1
ATOM 3231 O O . SER A 1 401 ? 13.101 27.135 6.391 1.00 92.31 401 SER A O 1
ATOM 3233 N N . VAL A 1 402 ? 12.182 25.958 4.699 1.00 94.00 402 VAL A N 1
ATOM 3234 C CA . VAL A 1 402 ? 13.430 25.421 4.147 1.00 94.00 402 VAL A CA 1
ATOM 3235 C C . VAL A 1 402 ? 13.559 25.886 2.708 1.00 94.00 402 VAL A C 1
ATOM 3237 O O . VAL A 1 402 ? 12.650 25.687 1.906 1.00 94.00 402 VAL A O 1
ATOM 3240 N N . ARG A 1 403 ? 14.689 26.506 2.375 1.00 94.00 403 ARG A N 1
ATOM 3241 C CA . ARG A 1 403 ? 14.979 26.993 1.021 1.00 94.00 403 ARG A CA 1
ATOM 3242 C C . ARG A 1 403 ? 16.453 26.840 0.691 1.00 94.00 403 ARG A C 1
ATOM 3244 O O . ARG A 1 403 ? 17.289 26.808 1.597 1.00 94.00 403 ARG A O 1
ATOM 3251 N N . ILE A 1 404 ? 16.774 26.812 -0.595 1.00 91.12 404 ILE A N 1
ATOM 3252 C CA . ILE A 1 404 ? 18.159 26.794 -1.068 1.00 91.12 404 ILE A CA 1
ATOM 3253 C C . ILE A 1 404 ? 18.543 28.200 -1.526 1.00 91.12 404 ILE A C 1
ATOM 3255 O O . ILE A 1 404 ? 17.835 28.824 -2.309 1.00 91.12 404 ILE A O 1
ATOM 3259 N N . VAL A 1 405 ? 19.648 28.731 -1.002 1.00 87.19 405 VAL A N 1
ATOM 3260 C CA . VAL A 1 405 ? 20.208 30.028 -1.407 1.00 87.19 405 VAL A CA 1
ATOM 3261 C C . VAL A 1 405 ? 21.722 29.886 -1.482 1.00 87.19 405 VAL A C 1
ATOM 3263 O O . VAL A 1 405 ? 22.336 29.427 -0.523 1.00 87.19 405 VAL A O 1
ATOM 3266 N N . ASN A 1 406 ? 22.331 30.300 -2.596 1.00 83.06 406 ASN A N 1
ATOM 3267 C CA . ASN A 1 406 ? 23.784 30.242 -2.814 1.00 83.06 406 ASN A CA 1
ATOM 3268 C C . ASN A 1 406 ? 24.391 28.841 -2.554 1.00 83.06 406 ASN A C 1
ATOM 3270 O O . ASN A 1 406 ? 25.392 28.729 -1.849 1.00 83.06 406 ASN A O 1
ATOM 3274 N N . GLU A 1 407 ? 23.774 27.775 -3.086 1.00 84.44 407 GLU A N 1
ATOM 3275 C CA . GLU A 1 407 ? 24.204 26.370 -2.894 1.00 84.44 407 GLU A CA 1
ATOM 3276 C C . GLU A 1 407 ? 24.246 25.905 -1.421 1.00 84.44 407 GLU A C 1
ATOM 3278 O O . GLU A 1 407 ? 24.974 24.979 -1.044 1.00 84.44 407 GLU A O 1
ATOM 3283 N N . GLN A 1 408 ? 23.451 26.548 -0.564 1.00 88.75 408 GLN A N 1
ATOM 3284 C CA . GLN A 1 408 ? 23.290 26.188 0.840 1.00 88.75 408 GLN A CA 1
ATOM 3285 C C . GLN A 1 408 ? 21.816 26.038 1.191 1.00 88.75 408 GLN A C 1
ATOM 3287 O O . GLN A 1 408 ? 20.969 26.812 0.744 1.00 88.75 408 GLN A O 1
ATOM 3292 N N . ILE A 1 409 ? 21.518 25.056 2.038 1.00 91.25 409 ILE A N 1
ATOM 3293 C CA . ILE A 1 409 ? 20.179 24.852 2.583 1.00 91.25 409 ILE A CA 1
ATOM 3294 C C . ILE A 1 409 ? 20.045 25.717 3.830 1.00 91.25 409 ILE A C 1
ATOM 3296 O O . ILE A 1 409 ? 20.841 25.609 4.766 1.00 91.25 409 ILE A O 1
ATOM 3300 N N . ILE A 1 410 ? 19.035 26.581 3.832 1.00 92.00 410 ILE A N 1
ATOM 3301 C CA . ILE A 1 410 ? 18.728 27.487 4.931 1.00 92.00 410 ILE A CA 1
ATOM 3302 C C . ILE A 1 410 ? 17.408 27.052 5.554 1.00 92.00 410 ILE A C 1
ATOM 3304 O O . ILE A 1 410 ? 16.386 27.005 4.870 1.00 92.00 410 ILE A O 1
ATOM 3308 N N . ILE A 1 411 ? 17.443 26.790 6.860 1.00 92.25 411 ILE A N 1
ATOM 3309 C CA . ILE A 1 411 ? 16.259 26.531 7.681 1.00 92.25 411 ILE A CA 1
ATOM 3310 C C . ILE A 1 411 ? 16.005 27.765 8.548 1.00 92.25 411 ILE A C 1
ATOM 3312 O O . ILE A 1 411 ? 16.902 28.225 9.266 1.00 92.25 411 ILE A O 1
ATOM 3316 N N . THR A 1 412 ? 14.790 28.304 8.474 1.00 89.56 412 THR A N 1
ATOM 3317 C CA . THR A 1 412 ? 14.351 29.466 9.258 1.00 89.56 412 THR A CA 1
ATOM 3318 C C . THR A 1 412 ? 13.064 29.166 10.006 1.00 89.56 412 THR A C 1
ATOM 3320 O O . THR A 1 412 ? 12.171 28.532 9.450 1.00 89.56 412 THR A O 1
ATOM 3323 N N . GLN A 1 413 ? 12.949 29.685 11.227 1.00 87.25 413 GLN A N 1
ATOM 3324 C CA . GLN A 1 413 ? 11.739 29.606 12.040 1.00 87.25 413 GLN A CA 1
ATOM 3325 C C . GLN A 1 413 ? 11.198 31.016 12.293 1.00 87.25 413 GLN A C 1
ATOM 3327 O O . GLN A 1 413 ? 11.963 31.909 12.647 1.00 87.25 413 GLN A O 1
ATOM 3332 N N . ASN A 1 414 ? 9.891 31.219 12.127 1.00 76.75 414 ASN A N 1
ATOM 3333 C CA . ASN A 1 414 ? 9.235 32.529 12.269 1.00 76.75 414 ASN A CA 1
ATOM 3334 C C . ASN A 1 414 ? 9.511 33.246 13.610 1.00 76.75 414 ASN A C 1
ATOM 3336 O O . ASN A 1 414 ? 9.650 34.467 13.626 1.00 76.75 414 ASN A O 1
ATOM 3340 N N . ASN A 1 415 ? 9.661 32.498 14.706 1.00 63.50 415 ASN A N 1
ATOM 3341 C CA . ASN A 1 415 ? 9.854 33.043 16.056 1.00 63.50 415 ASN A CA 1
ATOM 3342 C C . ASN A 1 415 ? 11.327 33.097 16.514 1.00 63.50 415 ASN A C 1
ATOM 3344 O O . ASN A 1 415 ? 11.588 33.382 17.681 1.00 63.50 415 ASN A O 1
ATOM 3348 N N . SER A 1 416 ? 12.293 32.822 15.626 1.00 64.12 416 SER A N 1
ATOM 3349 C CA . SER A 1 416 ? 13.724 32.850 15.951 1.00 64.12 416 SER A CA 1
ATOM 3350 C C . SER A 1 416 ? 14.531 33.658 14.936 1.00 64.12 416 SER A C 1
ATOM 3352 O O . SER A 1 416 ? 14.409 33.488 13.724 1.00 64.12 416 SER A O 1
ATOM 3354 N N . SER A 1 417 ? 15.423 34.513 15.440 1.00 60.06 417 SER A N 1
ATOM 3355 C CA . SER A 1 417 ? 16.435 35.200 14.625 1.00 60.06 417 SER A CA 1
ATOM 3356 C C . SER A 1 417 ? 17.547 34.255 14.147 1.00 60.06 417 SER A C 1
ATOM 3358 O O . SER A 1 417 ? 18.344 34.633 13.284 1.00 60.06 417 SER A O 1
ATOM 3360 N N . GLU A 1 418 ? 17.630 33.041 14.703 1.00 68.94 418 GLU A N 1
ATOM 3361 C CA . GLU A 1 418 ? 18.637 32.052 14.332 1.00 68.94 418 GLU A CA 1
ATOM 3362 C C . GLU A 1 418 ? 18.293 31.378 13.001 1.00 68.94 418 GLU A C 1
ATOM 3364 O O . GLU A 1 418 ? 17.217 30.811 12.807 1.00 68.94 418 GLU A O 1
ATOM 3369 N N . LYS A 1 419 ? 19.253 31.409 12.074 1.00 82.25 419 LYS A N 1
ATOM 3370 C CA . LYS A 1 419 ? 19.179 30.714 10.787 1.00 82.25 419 LYS A CA 1
ATOM 3371 C C . LYS A 1 419 ? 20.193 29.582 10.800 1.00 82.25 419 LYS A C 1
ATOM 3373 O O . LYS A 1 419 ? 21.384 29.844 10.964 1.00 82.25 419 LYS A O 1
ATOM 3378 N N . LYS A 1 420 ? 19.745 28.343 10.588 1.00 86.31 420 LYS A N 1
ATOM 3379 C CA . LYS A 1 420 ? 20.660 27.206 10.416 1.00 86.31 420 LYS A CA 1
ATOM 3380 C C . LYS A 1 420 ? 21.005 27.071 8.934 1.00 86.31 420 LYS A C 1
ATOM 3382 O O . LYS A 1 420 ? 20.103 27.041 8.098 1.00 86.31 420 LYS A O 1
ATOM 3387 N N . GLN A 1 421 ? 22.298 27.033 8.618 1.00 89.06 421 GLN A N 1
ATOM 3388 C CA . GLN A 1 421 ? 22.811 26.940 7.249 1.00 89.06 421 GLN A CA 1
ATOM 3389 C C . GLN A 1 421 ? 23.629 25.663 7.089 1.00 89.06 421 GLN A C 1
ATOM 3391 O O . GLN A 1 421 ? 24.500 25.374 7.910 1.00 89.06 421 GLN A O 1
ATOM 3396 N N . PHE A 1 422 ? 23.365 24.922 6.017 1.00 89.19 422 PHE A N 1
ATOM 3397 C CA . PHE A 1 422 ? 24.032 23.660 5.718 1.00 89.19 422 PHE A CA 1
ATOM 3398 C C . PHE A 1 422 ? 24.559 23.676 4.286 1.00 89.19 422 PHE A C 1
ATOM 3400 O O . PHE A 1 422 ? 23.859 24.080 3.358 1.00 89.19 422 PHE A O 1
ATOM 3407 N N . LYS A 1 423 ? 25.790 23.198 4.089 1.00 87.94 423 LYS A N 1
ATOM 3408 C CA . LYS A 1 423 ? 26.311 22.922 2.745 1.00 87.94 423 LYS A CA 1
ATOM 3409 C C . LYS A 1 423 ? 25.576 21.713 2.164 1.00 87.94 423 LYS A C 1
ATOM 3411 O O . LYS A 1 423 ? 25.351 20.740 2.884 1.00 87.94 423 LYS A O 1
ATOM 3416 N N . ILE A 1 424 ? 25.233 21.754 0.878 1.00 86.94 424 ILE A N 1
ATOM 3417 C CA . ILE A 1 424 ? 24.586 20.627 0.197 1.00 86.94 424 ILE A CA 1
ATOM 3418 C C . ILE A 1 424 ? 25.606 19.495 0.029 1.00 86.94 424 ILE A C 1
ATOM 3420 O O . ILE A 1 424 ? 26.543 19.594 -0.764 1.00 86.94 424 ILE A O 1
ATOM 3424 N N . THR A 1 425 ? 25.439 18.422 0.798 1.00 84.38 425 THR A N 1
ATOM 3425 C CA . THR A 1 425 ? 26.214 17.183 0.694 1.00 84.38 425 THR A CA 1
ATOM 3426 C C . THR A 1 425 ? 25.284 15.986 0.917 1.00 84.38 425 THR A C 1
ATOM 3428 O O . THR A 1 425 ? 24.253 16.122 1.575 1.00 84.38 425 THR A O 1
ATOM 3431 N N . PRO A 1 426 ? 25.631 14.784 0.426 1.00 79.50 426 PRO A N 1
ATOM 3432 C CA . PRO A 1 426 ? 24.829 13.582 0.678 1.00 79.50 426 PRO A CA 1
ATOM 3433 C C . PRO A 1 426 ? 24.563 13.314 2.168 1.00 79.50 426 PRO A C 1
ATOM 3435 O O . PRO A 1 426 ? 23.489 12.852 2.540 1.00 79.50 426 PRO A O 1
ATOM 3438 N N . THR A 1 427 ? 25.528 13.635 3.034 1.00 81.50 427 THR A N 1
ATOM 3439 C CA . THR A 1 427 ? 25.390 13.508 4.490 1.00 81.50 427 THR A CA 1
ATOM 3440 C C . THR A 1 427 ? 24.378 14.498 5.060 1.00 81.50 427 THR A C 1
ATOM 3442 O O . THR A 1 427 ? 23.465 14.086 5.771 1.00 81.50 427 THR A O 1
ATOM 3445 N N . THR A 1 428 ? 24.462 15.781 4.693 1.00 85.62 428 THR A N 1
ATOM 3446 C CA . THR A 1 428 ? 23.547 16.804 5.219 1.00 85.62 428 THR A CA 1
ATOM 3447 C C . THR A 1 428 ? 22.108 16.571 4.778 1.00 85.62 428 THR A C 1
ATOM 3449 O O . THR A 1 428 ? 21.193 16.824 5.557 1.00 85.62 428 THR A O 1
ATOM 3452 N N . LEU A 1 429 ? 21.881 16.007 3.589 1.00 85.62 429 LEU A N 1
ATOM 3453 C CA . LEU A 1 429 ? 20.539 15.643 3.120 1.00 85.62 429 LEU A CA 1
ATOM 3454 C C . LEU A 1 429 ? 19.869 14.540 3.957 1.00 85.62 429 LEU A C 1
ATOM 3456 O O . LEU A 1 429 ? 18.643 14.480 3.995 1.00 85.62 429 LEU A O 1
ATOM 3460 N N . ASN A 1 430 ? 20.645 13.718 4.670 1.00 83.81 430 ASN A N 1
ATOM 3461 C CA . ASN A 1 430 ? 20.110 12.736 5.621 1.00 83.81 430 ASN A CA 1
ATOM 3462 C C . ASN A 1 430 ? 19.862 13.337 7.014 1.00 83.81 430 ASN A C 1
ATOM 3464 O O . ASN A 1 430 ? 18.990 12.865 7.745 1.00 83.81 430 ASN A O 1
ATOM 3468 N N . ASP A 1 431 ? 20.615 14.374 7.385 1.00 87.50 431 ASP A N 1
ATOM 3469 C CA . ASP A 1 431 ? 20.545 14.994 8.713 1.00 87.50 431 ASP A CA 1
ATOM 3470 C C . ASP A 1 431 ? 19.504 16.120 8.795 1.00 87.50 431 ASP A C 1
ATOM 3472 O O . ASP A 1 431 ? 18.921 16.362 9.856 1.00 87.50 431 ASP A O 1
ATOM 3476 N N . ILE A 1 432 ? 19.225 16.799 7.678 1.00 91.62 432 ILE A N 1
ATOM 3477 C CA . ILE A 1 432 ? 18.222 17.869 7.607 1.00 91.62 432 ILE A CA 1
ATOM 3478 C C . ILE A 1 432 ? 16.823 17.360 7.982 1.00 91.62 432 ILE A C 1
ATOM 3480 O O . ILE A 1 432 ? 16.212 17.984 8.851 1.00 91.62 432 ILE A O 1
ATOM 3484 N N . PRO A 1 433 ? 16.320 16.227 7.447 1.00 92.25 433 PRO A N 1
ATOM 3485 C CA . PRO A 1 433 ? 15.034 15.681 7.870 1.00 92.25 433 PRO A CA 1
ATOM 3486 C C . PRO A 1 433 ? 14.935 15.438 9.380 1.00 92.25 433 PRO A C 1
ATOM 3488 O O . PRO A 1 433 ? 13.926 15.795 9.986 1.00 92.25 433 PRO A O 1
ATOM 3491 N N . LYS A 1 434 ? 16.000 14.922 10.010 1.00 89.56 434 LYS A N 1
ATOM 3492 C CA . LYS A 1 434 ? 16.069 14.713 11.470 1.00 89.56 434 LYS A CA 1
ATOM 3493 C C . LYS A 1 434 ? 16.073 16.034 12.237 1.00 89.56 434 LYS A C 1
ATOM 3495 O O . LYS A 1 434 ? 15.419 16.163 13.268 1.00 89.56 434 LYS A O 1
ATOM 3500 N N . THR A 1 435 ? 16.784 17.032 11.714 1.00 89.75 435 THR A N 1
ATOM 3501 C CA . THR A 1 435 ? 16.809 18.383 12.284 1.00 89.75 435 THR A CA 1
ATOM 3502 C C . THR A 1 435 ? 15.416 19.008 12.246 1.00 89.75 435 THR A C 1
ATOM 3504 O O . THR A 1 435 ? 14.961 19.532 13.260 1.00 89.75 435 THR A O 1
ATOM 3507 N N . ILE A 1 436 ? 14.715 18.905 11.112 1.00 90.31 436 ILE A N 1
ATOM 3508 C CA . ILE A 1 436 ? 13.341 19.397 10.962 1.00 90.31 436 ILE A CA 1
ATOM 3509 C C . ILE A 1 436 ? 12.405 18.650 11.915 1.00 90.31 436 ILE A C 1
ATOM 3511 O O . ILE A 1 436 ? 11.650 19.298 12.635 1.00 90.31 436 ILE A O 1
ATOM 3515 N N . PHE A 1 437 ? 12.503 17.318 11.992 1.00 87.94 437 PHE A N 1
ATOM 3516 C CA . PHE A 1 437 ? 11.729 16.519 12.945 1.00 87.94 437 PHE A CA 1
ATOM 3517 C C . PHE A 1 437 ? 11.906 17.040 14.375 1.00 87.94 437 PHE A C 1
ATOM 3519 O O . PHE A 1 437 ? 10.915 17.324 15.039 1.00 87.94 437 PHE A O 1
ATOM 3526 N N . SER A 1 438 ? 13.149 17.264 14.819 1.00 86.75 438 SER A N 1
ATOM 3527 C CA . SER A 1 438 ? 13.415 17.742 16.183 1.00 86.75 438 SER A CA 1
ATOM 3528 C C . SER A 1 438 ? 12.845 19.130 16.485 1.00 86.75 438 SER A C 1
ATOM 3530 O O . SER A 1 438 ? 12.503 19.416 17.626 1.00 86.75 438 SER A O 1
ATOM 3532 N N . MET A 1 439 ? 12.707 19.984 15.465 1.00 86.25 439 MET A N 1
ATOM 3533 C CA . MET A 1 439 ? 12.083 21.303 15.599 1.00 86.25 439 MET A CA 1
ATOM 3534 C C . MET A 1 439 ? 10.551 21.237 15.648 1.00 86.25 439 MET A C 1
ATOM 3536 O O . MET A 1 439 ? 9.925 22.133 16.208 1.00 86.25 439 MET A O 1
ATOM 3540 N N . VAL A 1 440 ? 9.950 20.220 15.020 1.00 84.19 440 VAL A N 1
ATOM 3541 C CA . VAL A 1 440 ? 8.491 20.032 14.972 1.00 84.19 440 VAL A CA 1
ATOM 3542 C C . VAL A 1 440 ? 7.997 19.255 16.190 1.00 84.19 440 VAL A C 1
ATOM 3544 O O . VAL A 1 440 ? 7.001 19.636 16.796 1.00 84.19 440 VAL A O 1
ATOM 3547 N N . ALA A 1 441 ? 8.685 18.170 16.543 1.00 77.00 441 ALA A N 1
ATOM 3548 C CA . ALA A 1 441 ? 8.298 17.265 17.619 1.00 77.00 441 ALA A CA 1
ATOM 3549 C C . ALA A 1 441 ? 8.817 17.696 19.001 1.00 77.00 441 ALA A C 1
ATOM 3551 O O . ALA A 1 441 ? 8.476 17.044 19.984 1.00 77.00 441 ALA A O 1
ATOM 3552 N N . ASP A 1 442 ? 9.655 18.743 19.066 1.00 73.69 442 ASP A N 1
ATOM 3553 C CA . ASP A 1 442 ? 10.376 19.199 20.266 1.00 73.69 442 ASP A CA 1
ATOM 3554 C C . ASP A 1 442 ? 11.127 18.046 20.995 1.00 73.69 442 ASP A C 1
ATOM 3556 O O . ASP A 1 442 ? 11.377 18.100 22.197 1.00 73.69 442 ASP A O 1
ATOM 3560 N N . ALA A 1 443 ? 11.514 17.001 20.250 1.00 69.50 443 ALA A N 1
ATOM 3561 C CA . ALA A 1 443 ? 12.168 15.781 20.730 1.00 69.50 443 ALA A CA 1
ATOM 3562 C C . ALA A 1 443 ? 13.117 15.211 19.656 1.00 69.50 443 ALA A C 1
ATOM 3564 O O . ALA A 1 443 ? 12.869 15.400 18.458 1.00 69.50 443 ALA A O 1
ATOM 3565 N N . PRO A 1 444 ? 14.216 14.525 20.029 1.00 69.62 444 PRO A N 1
ATOM 3566 C CA . PRO A 1 444 ? 15.043 13.825 19.053 1.00 69.62 444 PRO A CA 1
ATOM 3567 C C . PRO A 1 444 ? 14.228 12.737 18.345 1.00 69.62 444 PRO A C 1
ATOM 3569 O O . PRO A 1 444 ? 13.292 12.172 18.900 1.00 69.62 444 PRO A O 1
ATOM 3572 N N . PHE A 1 445 ? 14.587 12.442 17.096 1.00 68.50 445 PHE A N 1
ATOM 3573 C CA . PHE A 1 445 ? 13.979 11.319 16.397 1.00 68.50 445 PHE A CA 1
ATOM 3574 C C . PHE A 1 445 ? 14.489 10.006 16.990 1.00 68.50 445 PHE A C 1
ATOM 3576 O O . PHE A 1 445 ? 15.676 9.695 16.873 1.00 68.50 445 PHE A O 1
ATOM 3583 N N . GLU A 1 446 ? 13.577 9.226 17.554 1.00 64.94 446 GLU A N 1
ATOM 3584 C CA . GLU A 1 446 ? 13.790 7.819 17.859 1.00 64.94 446 GLU A CA 1
ATOM 3585 C C . GLU A 1 446 ? 12.954 6.986 16.892 1.00 64.94 446 GLU A C 1
ATOM 3587 O O . GLU A 1 446 ? 11.776 7.266 16.652 1.00 64.94 446 GLU A O 1
ATOM 3592 N N . TYR A 1 447 ? 13.576 5.967 16.299 1.00 63.81 447 TYR A N 1
ATOM 3593 C CA . TYR A 1 447 ? 12.818 4.970 15.562 1.00 63.81 447 TYR A CA 1
ATOM 3594 C C . TYR A 1 447 ? 11.868 4.307 16.550 1.00 63.81 447 TYR A C 1
ATOM 3596 O O . TYR A 1 447 ? 12.320 3.746 17.551 1.00 63.81 447 TYR A O 1
ATOM 3604 N N . SER A 1 448 ? 10.566 4.348 16.266 1.00 55.44 448 SER A N 1
ATOM 3605 C CA . SER A 1 448 ? 9.653 3.480 16.994 1.00 55.44 448 SER A CA 1
ATOM 3606 C C . SER A 1 448 ? 10.128 2.036 16.807 1.00 55.44 448 SER A C 1
ATOM 3608 O O . SER A 1 448 ? 10.616 1.666 15.730 1.00 55.44 448 SER A O 1
ATOM 3610 N N . ALA A 1 449 ? 10.039 1.216 17.862 1.00 44.84 449 ALA A N 1
ATOM 3611 C CA . ALA A 1 449 ? 10.166 -0.224 17.675 1.00 44.84 449 ALA A CA 1
ATOM 3612 C C . ALA A 1 449 ? 9.202 -0.595 16.541 1.00 44.84 449 ALA A C 1
ATOM 3614 O O . ALA A 1 449 ? 8.059 -0.128 16.597 1.00 44.84 449 ALA A O 1
ATOM 3615 N N . PRO A 1 450 ? 9.629 -1.357 15.515 1.00 44.47 450 PRO A N 1
ATOM 3616 C CA . PRO A 1 450 ? 8.763 -1.672 14.395 1.00 44.47 450 PRO A CA 1
ATOM 3617 C C . PRO A 1 450 ? 7.457 -2.210 14.961 1.00 44.47 450 PRO A C 1
ATOM 3619 O O . PRO A 1 450 ? 7.426 -3.280 15.572 1.00 44.47 450 PRO A O 1
ATOM 3622 N N . THR A 1 451 ? 6.373 -1.453 14.798 1.00 38.62 451 THR A N 1
ATOM 3623 C CA . THR A 1 451 ? 5.052 -1.880 15.278 1.00 38.62 451 THR A CA 1
ATOM 3624 C C . THR A 1 451 ? 4.592 -3.140 14.537 1.00 38.62 451 THR A C 1
ATOM 3626 O O . THR A 1 451 ? 3.706 -3.839 15.010 1.00 38.62 451 THR A O 1
ATOM 3629 N N . ASN A 1 452 ? 5.305 -3.509 13.463 1.00 41.44 452 ASN A N 1
ATOM 3630 C CA . ASN A 1 452 ? 5.251 -4.793 12.783 1.00 41.44 452 ASN A CA 1
ATOM 3631 C C . ASN A 1 452 ? 6.628 -5.482 12.748 1.00 41.44 452 ASN A C 1
ATOM 3633 O O . ASN A 1 452 ? 7.273 -5.554 11.706 1.00 41.44 452 ASN A O 1
ATOM 3637 N N . ASN A 1 453 ? 7.050 -6.083 13.862 1.00 35.69 453 ASN A N 1
ATOM 3638 C CA . ASN A 1 453 ? 8.166 -7.047 13.894 1.00 35.69 453 ASN A CA 1
ATOM 3639 C C . ASN A 1 453 ? 7.824 -8.421 13.263 1.00 35.69 453 ASN A C 1
ATOM 3641 O O . ASN A 1 453 ? 8.460 -9.429 13.562 1.00 35.69 453 ASN A O 1
ATOM 3645 N N . GLN A 1 454 ? 6.833 -8.484 12.371 1.00 43.47 454 GLN A N 1
ATOM 3646 C CA . GLN A 1 454 ? 6.555 -9.641 11.514 1.00 43.47 454 GLN A CA 1
ATOM 3647 C C . GLN A 1 454 ? 6.154 -9.146 10.121 1.00 43.47 454 GLN A C 1
ATOM 3649 O O . GLN A 1 454 ? 5.012 -9.267 9.699 1.00 43.47 454 GLN A O 1
ATOM 3654 N N . SER A 1 455 ? 7.096 -8.521 9.422 1.00 47.88 455 SER A N 1
ATOM 3655 C CA . SER A 1 455 ? 6.969 -8.111 8.016 1.00 47.88 455 SER A CA 1
ATOM 3656 C C . SER A 1 455 ? 7.358 -9.224 7.031 1.00 47.88 455 SER A C 1
ATOM 3658 O O . SER A 1 455 ? 7.497 -8.975 5.836 1.00 47.88 455 SER A O 1
ATOM 3660 N N . GLY A 1 456 ? 7.536 -10.450 7.526 1.00 62.44 456 GLY A N 1
ATOM 3661 C CA . GLY A 1 456 ? 7.666 -11.649 6.707 1.00 62.44 456 GLY A CA 1
ATOM 3662 C C . GLY A 1 456 ? 6.342 -12.398 6.640 1.00 62.44 456 GLY A C 1
ATOM 3663 O O . GLY A 1 456 ? 5.572 -12.391 7.603 1.00 62.44 456 GLY A O 1
ATOM 3664 N N . SER A 1 457 ? 6.104 -13.067 5.517 1.00 80.56 457 SER A N 1
ATOM 3665 C CA . SER A 1 457 ? 5.057 -14.076 5.424 1.00 80.56 457 SER A CA 1
ATOM 3666 C C . SER A 1 457 ? 5.252 -15.138 6.509 1.00 80.56 457 SER A C 1
ATOM 3668 O O . SER A 1 457 ? 6.376 -15.542 6.820 1.00 80.56 457 SER A O 1
ATOM 3670 N N . ILE A 1 458 ? 4.154 -15.597 7.093 1.00 85.94 458 ILE A N 1
ATOM 3671 C CA . ILE A 1 458 ? 4.146 -16.673 8.078 1.00 85.94 458 ILE A CA 1
ATOM 3672 C C . ILE A 1 458 ? 3.782 -17.986 7.386 1.00 85.94 458 ILE A C 1
ATOM 3674 O O . ILE A 1 458 ? 2.741 -18.093 6.742 1.00 85.94 458 ILE A O 1
ATOM 3678 N N . GLN A 1 459 ? 4.643 -18.993 7.530 1.00 86.75 459 GLN A N 1
ATOM 3679 C CA . GLN A 1 459 ? 4.384 -20.337 7.015 1.00 86.75 459 GLN A CA 1
ATOM 3680 C C . GLN A 1 459 ? 3.530 -21.125 8.013 1.00 86.75 459 GLN A C 1
ATOM 3682 O O . GLN A 1 459 ? 3.883 -21.218 9.195 1.00 86.75 459 GLN A O 1
ATOM 3687 N N . MET A 1 460 ? 2.430 -21.717 7.547 1.00 84.62 460 MET A N 1
ATOM 3688 C CA . MET A 1 460 ? 1.517 -22.518 8.365 1.00 84.62 460 MET A CA 1
ATOM 3689 C C . MET A 1 460 ? 1.085 -23.792 7.645 1.00 84.62 460 MET A C 1
ATOM 3691 O O . MET A 1 460 ? 0.871 -23.787 6.439 1.00 84.62 460 MET A O 1
ATOM 3695 N N . ASP A 1 461 ? 0.917 -24.879 8.399 1.00 83.25 461 ASP A N 1
ATOM 3696 C CA . ASP A 1 461 ? 0.413 -26.142 7.840 1.00 83.25 461 ASP A CA 1
ATOM 3697 C C . ASP A 1 461 ? -1.095 -26.038 7.559 1.00 83.25 461 ASP A C 1
ATOM 3699 O O . ASP A 1 461 ? -1.613 -26.513 6.549 1.00 83.25 461 ASP A O 1
ATOM 3703 N N . SER A 1 462 ? -1.810 -25.381 8.473 1.00 88.12 462 SER A N 1
ATOM 3704 C CA . SER A 1 462 ? -3.214 -25.006 8.336 1.00 88.12 462 SER A CA 1
ATOM 3705 C C . SER A 1 462 ? -3.500 -23.787 9.206 1.00 88.12 462 SER A C 1
ATOM 3707 O O . SER A 1 462 ? -2.820 -23.577 10.213 1.00 88.12 462 SER A O 1
ATOM 3709 N N . SER A 1 463 ? -4.499 -22.985 8.843 1.00 89.81 463 SER A N 1
ATOM 3710 C CA . SER A 1 463 ? -4.918 -21.847 9.662 1.00 89.81 463 SER A CA 1
ATOM 3711 C C . SER A 1 463 ? -6.438 -21.723 9.734 1.00 89.81 463 SER A C 1
ATOM 3713 O O . SER A 1 463 ? -7.153 -22.089 8.801 1.00 89.81 463 SER A O 1
ATOM 3715 N N . VAL A 1 464 ? -6.920 -21.199 10.863 1.00 92.25 464 VAL A N 1
ATOM 3716 C CA . VAL A 1 464 ? -8.312 -20.785 11.057 1.00 92.25 464 VAL A CA 1
ATOM 3717 C C . VAL A 1 464 ? -8.328 -19.270 11.192 1.00 92.25 464 VAL A C 1
ATOM 3719 O O . VAL A 1 464 ? -7.624 -18.751 12.059 1.00 92.25 464 VAL A O 1
ATOM 3722 N N . ILE A 1 465 ? -9.114 -18.572 10.372 1.00 93.31 465 ILE A N 1
ATOM 3723 C CA . ILE A 1 465 ? -9.196 -17.104 10.360 1.00 93.31 465 ILE A CA 1
ATOM 3724 C C . ILE A 1 465 ? -10.633 -16.603 10.529 1.00 93.31 465 ILE A C 1
ATOM 3726 O O . ILE A 1 465 ? -11.549 -17.093 9.875 1.00 93.31 465 ILE A O 1
ATOM 3730 N N . ASP A 1 466 ? -10.834 -15.597 11.378 1.00 91.50 466 ASP A N 1
ATOM 3731 C CA . ASP A 1 466 ? -12.112 -14.904 11.535 1.00 91.50 466 ASP A CA 1
ATOM 3732 C C . ASP A 1 466 ? -12.218 -13.707 10.586 1.00 91.50 466 ASP A C 1
ATOM 3734 O O . ASP A 1 466 ? -11.707 -12.623 10.870 1.00 91.50 466 ASP A O 1
ATOM 3738 N N . LEU A 1 467 ? -12.906 -13.899 9.460 1.00 91.19 467 LEU A N 1
ATOM 3739 C CA . LEU A 1 467 ? -13.119 -12.847 8.468 1.00 91.19 467 LEU A CA 1
ATOM 3740 C C . LEU A 1 467 ? -14.243 -11.869 8.844 1.00 91.19 467 LEU A C 1
ATOM 3742 O O . LEU A 1 467 ? -14.419 -10.871 8.150 1.00 91.19 467 LEU A O 1
ATOM 3746 N N . CYS A 1 468 ? -14.990 -12.108 9.928 1.00 87.38 468 CYS A N 1
ATOM 3747 C CA . CYS A 1 468 ? -16.136 -11.274 10.317 1.00 87.38 468 CYS A CA 1
ATOM 3748 C C . CYS A 1 468 ? -15.721 -9.918 10.923 1.00 87.38 468 CYS A C 1
ATOM 3750 O O . CYS A 1 468 ? -16.561 -9.030 11.099 1.00 87.38 468 CYS A O 1
ATOM 3752 N N . SER A 1 469 ? -14.433 -9.757 11.238 1.00 87.00 469 SER A N 1
ATOM 3753 C CA . SER A 1 469 ? -13.834 -8.516 11.725 1.00 87.00 469 SER A CA 1
ATOM 3754 C C . SER A 1 469 ? -13.038 -7.812 10.625 1.00 87.00 469 SER A C 1
ATOM 3756 O O . SER A 1 469 ? -12.384 -8.447 9.799 1.00 87.00 469 SER A O 1
ATOM 3758 N N . ILE A 1 470 ? -13.028 -6.475 10.654 1.00 90.50 470 ILE A N 1
ATOM 3759 C CA . ILE A 1 470 ? -12.165 -5.652 9.791 1.00 90.50 470 ILE A CA 1
ATOM 3760 C C . ILE A 1 470 ? -10.671 -5.915 10.037 1.00 90.50 470 ILE A C 1
ATOM 3762 O O . ILE A 1 470 ? -9.853 -5.746 9.130 1.00 90.50 470 ILE A O 1
ATOM 3766 N N . ARG A 1 471 ? -10.313 -6.365 11.246 1.00 91.75 471 ARG A N 1
ATOM 3767 C CA . ARG A 1 471 ? -8.965 -6.802 11.613 1.00 91.75 471 ARG A CA 1
ATOM 3768 C C . ARG A 1 471 ? -9.022 -8.265 12.073 1.00 91.75 471 ARG A C 1
ATOM 3770 O O . ARG A 1 471 ? -9.093 -8.516 13.279 1.00 91.75 471 ARG A O 1
ATOM 3777 N N . PRO A 1 472 ? -9.019 -9.220 11.124 1.00 92.12 472 PRO A N 1
ATOM 3778 C CA . PRO A 1 472 ? -9.164 -10.639 11.416 1.00 92.12 472 PRO A CA 1
ATOM 3779 C C . PRO A 1 472 ? -8.212 -11.157 12.488 1.00 92.12 472 PRO A C 1
ATOM 3781 O O . PRO A 1 472 ? -7.037 -10.778 12.549 1.00 92.12 472 PRO A O 1
ATOM 3784 N N . MET A 1 473 ? -8.721 -12.083 13.294 1.00 90.75 473 MET A N 1
ATOM 3785 C CA . MET A 1 473 ? -7.910 -12.927 14.165 1.00 90.75 473 MET A CA 1
ATOM 3786 C C . MET A 1 473 ? -7.681 -14.273 13.499 1.00 90.75 473 MET A C 1
ATOM 3788 O O . MET A 1 473 ? -8.591 -14.813 12.877 1.00 90.75 473 MET A O 1
ATOM 3792 N N . PHE A 1 474 ? -6.493 -14.836 13.664 1.00 91.25 474 PHE A N 1
ATOM 3793 C CA . PHE A 1 474 ? -6.173 -16.164 13.162 1.00 91.25 474 PHE A CA 1
ATOM 3794 C C . PHE A 1 474 ? -5.414 -16.985 14.205 1.00 91.25 474 PHE A C 1
ATOM 3796 O O . PHE A 1 474 ? -4.820 -16.446 15.145 1.00 91.25 474 PHE A O 1
ATOM 3803 N N . ILE A 1 475 ? -5.465 -18.306 14.053 1.00 88.56 475 ILE A N 1
ATOM 3804 C CA . ILE A 1 475 ? -4.768 -19.252 14.928 1.00 88.56 475 ILE A CA 1
ATOM 3805 C C . ILE A 1 475 ? -3.416 -19.606 14.308 1.00 88.56 475 ILE A C 1
ATOM 3807 O O . ILE A 1 475 ? -3.324 -19.971 13.136 1.00 88.56 475 ILE A O 1
ATOM 3811 N N . THR A 1 476 ? -2.363 -19.499 15.117 1.00 84.31 476 THR A N 1
ATOM 3812 C CA . THR A 1 476 ? -0.995 -19.884 14.741 1.00 84.31 476 THR A CA 1
ATOM 3813 C C . THR A 1 476 ? -0.748 -21.384 14.935 1.00 84.31 476 THR A C 1
ATOM 3815 O O . THR A 1 476 ? -1.442 -22.020 15.723 1.00 84.31 476 THR A O 1
ATOM 3818 N N . ASN A 1 477 ? 0.315 -21.948 14.340 1.00 80.31 477 ASN A N 1
ATOM 3819 C CA . ASN A 1 477 ? 0.724 -23.353 14.564 1.00 80.31 477 ASN A CA 1
ATOM 3820 C C . ASN A 1 477 ? 0.911 -23.722 16.054 1.00 80.31 477 ASN A C 1
ATOM 3822 O O . ASN A 1 477 ? 0.889 -24.893 16.417 1.00 80.31 477 ASN A O 1
ATOM 3826 N N . LYS A 1 478 ? 1.112 -22.728 16.932 1.00 77.69 478 LYS A N 1
ATOM 3827 C CA . LYS A 1 478 ? 1.238 -22.908 18.389 1.00 77.69 478 LYS A CA 1
ATOM 3828 C C . LYS A 1 478 ? -0.112 -22.896 19.123 1.00 77.69 478 LYS A C 1
ATOM 3830 O O . LYS A 1 478 ? -0.129 -22.896 20.350 1.00 77.69 478 LYS A O 1
ATOM 3835 N N . GLY A 1 479 ? -1.228 -22.810 18.399 1.00 77.44 479 GLY A N 1
ATOM 3836 C CA . GLY A 1 479 ? -2.577 -22.679 18.954 1.00 77.44 479 GLY A CA 1
ATOM 3837 C C . GLY A 1 479 ? -2.886 -21.297 19.541 1.00 77.44 479 GLY A C 1
ATOM 3838 O O . GLY A 1 479 ? -3.944 -21.107 20.130 1.00 77.44 479 GLY A O 1
ATOM 3839 N N . SER A 1 480 ? -1.981 -20.320 19.413 1.00 83.88 480 SER A N 1
ATOM 3840 C CA . SER A 1 480 ? -2.209 -18.956 19.907 1.00 83.88 480 SER A CA 1
ATOM 3841 C C . SER A 1 480 ? -3.036 -18.151 18.910 1.00 83.88 480 SER A C 1
ATOM 3843 O O . SER A 1 480 ? -2.736 -18.176 17.713 1.00 83.88 480 SER A O 1
ATOM 3845 N N . GLN A 1 481 ? -4.027 -17.415 19.413 1.00 86.25 481 GLN A N 1
ATOM 3846 C CA . GLN A 1 481 ? -4.842 -16.480 18.641 1.00 86.25 481 GLN A CA 1
ATOM 3847 C C . GLN A 1 481 ? -4.117 -15.138 18.503 1.00 86.25 481 GLN A C 1
ATOM 3849 O O . GLN A 1 481 ? -3.697 -14.548 19.500 1.00 86.25 481 GLN A O 1
ATOM 3854 N N . VAL A 1 482 ? -3.958 -14.662 17.270 1.00 89.56 482 VAL A N 1
ATOM 3855 C CA . VAL A 1 482 ? -3.231 -13.427 16.949 1.00 89.56 482 VAL A CA 1
ATOM 3856 C C . VAL A 1 482 ? -4.067 -12.585 15.986 1.00 89.56 482 VAL A C 1
ATOM 3858 O O . VAL A 1 482 ? -4.711 -13.116 15.085 1.00 89.56 482 VAL A O 1
ATOM 3861 N N . LYS A 1 483 ? -4.080 -11.262 16.179 1.00 89.88 483 LYS A N 1
ATOM 3862 C CA . LYS A 1 483 ? -4.694 -10.315 15.236 1.00 89.88 483 LYS A CA 1
ATOM 3863 C C . LYS A 1 483 ? -3.751 -10.056 14.070 1.00 89.88 483 LYS A C 1
ATOM 3865 O O . LYS A 1 483 ? -2.545 -9.923 14.274 1.00 89.88 483 LYS A O 1
ATOM 3870 N N . LEU A 1 484 ? -4.298 -9.897 12.869 1.00 91.19 484 LEU A N 1
ATOM 3871 C CA . LEU A 1 484 ? -3.508 -9.419 11.740 1.00 91.19 484 LEU A CA 1
ATOM 3872 C C . LEU A 1 484 ? -2.875 -8.052 12.051 1.00 91.19 484 LEU A C 1
ATOM 3874 O O . LEU A 1 484 ? -3.486 -7.224 12.736 1.00 91.19 484 LEU A O 1
ATOM 3878 N N . PRO A 1 485 ? -1.668 -7.770 11.537 1.00 89.69 485 PRO A N 1
ATOM 3879 C CA . PRO A 1 485 ? -1.017 -6.474 11.726 1.00 89.69 485 PRO A CA 1
ATOM 3880 C C . PRO A 1 485 ? -1.692 -5.335 10.945 1.00 89.69 485 PRO A C 1
ATOM 3882 O O . PRO A 1 485 ? -1.357 -4.171 11.140 1.00 89.69 485 PRO A O 1
ATOM 3885 N N . PHE A 1 486 ? -2.650 -5.656 10.075 1.00 92.19 486 PHE A N 1
ATOM 3886 C CA . PHE A 1 486 ? -3.353 -4.717 9.209 1.00 92.19 486 PHE A CA 1
ATOM 3887 C C . PHE A 1 486 ? -4.855 -5.001 9.176 1.00 92.19 486 PHE A C 1
ATOM 3889 O O . PHE A 1 486 ? -5.310 -6.111 9.461 1.00 92.19 486 PHE A O 1
ATOM 3896 N N . ARG A 1 487 ? -5.619 -3.993 8.755 1.00 94.88 487 ARG A N 1
ATOM 3897 C CA . ARG A 1 487 ? -7.035 -4.125 8.402 1.00 94.88 487 ARG A CA 1
ATOM 3898 C C . ARG A 1 487 ? -7.208 -4.654 6.982 1.00 94.88 487 ARG A C 1
ATOM 3900 O O . ARG A 1 487 ? -6.374 -4.424 6.098 1.00 94.88 487 ARG A O 1
ATOM 3907 N N . LEU A 1 488 ? -8.342 -5.303 6.763 1.00 96.00 488 LEU A N 1
ATOM 3908 C CA . LEU A 1 488 ? -8.894 -5.590 5.445 1.00 96.00 488 LEU A CA 1
ATOM 3909 C C . LEU A 1 488 ? -9.852 -4.454 5.062 1.00 96.00 488 LEU A C 1
ATOM 3911 O O . LEU A 1 488 ? -11.066 -4.537 5.257 1.00 96.00 488 LEU A O 1
ATOM 3915 N N . LEU A 1 489 ? -9.260 -3.355 4.591 1.00 96.25 489 LEU A N 1
ATOM 3916 C CA . LEU A 1 489 ? -9.939 -2.114 4.228 1.00 96.25 489 LEU A CA 1
ATOM 3917 C C . LEU A 1 489 ? -9.262 -1.512 2.995 1.00 96.25 489 LEU A C 1
ATOM 3919 O O . LEU A 1 489 ? -8.036 -1.403 2.965 1.00 96.25 489 LEU A O 1
ATOM 3923 N N . GLN A 1 490 ? -10.053 -1.105 2.007 1.00 96.06 490 GLN A N 1
ATOM 3924 C CA . GLN A 1 490 ? -9.572 -0.432 0.801 1.00 96.06 490 GLN A CA 1
ATOM 3925 C C . GLN A 1 490 ? -10.428 0.795 0.480 1.00 96.06 490 GLN A C 1
ATOM 3927 O O . GLN A 1 490 ? -11.597 0.871 0.875 1.00 96.06 490 GLN A O 1
ATOM 3932 N N . GLN A 1 491 ? -9.854 1.721 -0.281 1.00 95.50 491 GLN A N 1
ATOM 3933 C CA . GLN A 1 491 ? -10.545 2.889 -0.812 1.00 95.50 491 GLN A CA 1
ATOM 3934 C C . GLN A 1 491 ? -10.345 3.017 -2.314 1.00 95.50 491 GLN A C 1
ATOM 3936 O O . GLN A 1 491 ? -9.222 2.916 -2.801 1.00 95.50 491 GLN A O 1
ATOM 3941 N N . THR A 1 492 ? -11.424 3.305 -3.031 1.00 94.12 492 THR A N 1
ATOM 3942 C CA . THR A 1 492 ? -11.383 3.673 -4.446 1.00 94.12 492 THR A CA 1
ATOM 3943 C C . THR A 1 492 ? -11.633 5.170 -4.569 1.00 94.12 492 THR A C 1
ATOM 3945 O O . THR A 1 492 ? -12.734 5.655 -4.303 1.00 94.12 492 THR A O 1
ATOM 3948 N N . TRP A 1 493 ? -10.601 5.904 -4.972 1.00 92.88 493 TRP A N 1
ATOM 3949 C CA . TRP A 1 493 ? -10.639 7.353 -5.145 1.00 92.88 493 TRP A CA 1
ATOM 3950 C C . TRP A 1 493 ? -11.062 7.702 -6.569 1.00 92.88 493 TRP A C 1
ATOM 3952 O O . TRP A 1 493 ? -10.354 7.370 -7.524 1.00 92.88 493 TRP A O 1
ATOM 3962 N N . LYS A 1 494 ? -12.205 8.383 -6.712 1.00 87.50 494 LYS A N 1
ATOM 3963 C CA . LYS A 1 494 ? -12.709 8.874 -8.002 1.00 87.50 494 LYS A CA 1
ATOM 3964 C C . LYS A 1 494 ? -12.217 10.297 -8.220 1.00 87.50 494 LYS A C 1
ATOM 3966 O O . LYS A 1 494 ? -12.815 11.256 -7.737 1.00 87.50 494 LYS A O 1
ATOM 3971 N N . LEU A 1 495 ? -11.103 10.425 -8.932 1.00 77.62 495 LEU A N 1
ATOM 3972 C CA . LEU A 1 495 ? -10.508 11.728 -9.212 1.00 77.62 495 LEU A CA 1
ATOM 3973 C C . LEU A 1 495 ? -11.228 12.418 -10.376 1.00 77.62 495 LEU A C 1
ATOM 3975 O O . LEU A 1 495 ? -11.830 11.767 -11.234 1.00 77.62 495 LEU A O 1
ATOM 3979 N N . ASN A 1 496 ? -11.093 13.744 -10.462 1.00 66.19 496 ASN A N 1
ATOM 3980 C CA . ASN A 1 496 ? -11.711 14.577 -11.508 1.00 66.19 496 ASN A CA 1
ATOM 3981 C C . ASN A 1 496 ? -11.371 14.130 -12.948 1.00 66.19 496 ASN A C 1
ATOM 3983 O O . ASN A 1 496 ? -12.079 14.480 -13.891 1.00 66.19 496 ASN A O 1
ATOM 3987 N N . ASN A 1 497 ? -10.315 13.330 -13.119 1.00 61.62 497 ASN A N 1
ATOM 3988 C CA . ASN A 1 497 ? -9.845 12.809 -14.403 1.00 61.62 497 ASN A CA 1
ATOM 3989 C C . ASN A 1 497 ? -10.538 11.500 -14.839 1.00 61.62 497 ASN A C 1
ATOM 3991 O O . ASN A 1 497 ? -10.104 10.893 -15.816 1.00 61.62 497 ASN A O 1
ATOM 3995 N N . ALA A 1 498 ? -11.580 11.051 -14.125 1.00 64.06 498 ALA A N 1
ATOM 3996 C CA . ALA A 1 498 ? -12.310 9.794 -14.355 1.00 64.06 498 ALA A CA 1
ATOM 3997 C C . ALA A 1 498 ? -11.465 8.506 -14.227 1.00 64.06 498 ALA A C 1
ATOM 3999 O O . ALA A 1 498 ? -11.931 7.424 -14.581 1.00 64.06 498 ALA A O 1
ATOM 4000 N N . VAL A 1 499 ? -10.236 8.614 -13.713 1.00 77.12 499 VAL A N 1
ATOM 4001 C CA . VAL A 1 499 ? -9.387 7.473 -13.356 1.00 77.12 499 VAL A CA 1
ATOM 4002 C C . VAL A 1 499 ? -9.616 7.152 -11.886 1.00 77.12 499 VAL A C 1
ATOM 4004 O O . VAL A 1 499 ? -9.531 8.031 -11.027 1.00 77.12 499 VAL A O 1
ATOM 4007 N N . GLU A 1 500 ? -9.924 5.890 -11.615 1.00 87.19 500 GLU A N 1
ATOM 4008 C CA . GLU A 1 500 ? -10.111 5.380 -10.264 1.00 87.19 500 GLU A CA 1
ATOM 4009 C C . GLU A 1 500 ? -8.783 4.853 -9.718 1.00 87.19 500 GLU A C 1
ATOM 4011 O O . GLU A 1 500 ? -8.099 4.063 -10.374 1.00 87.19 500 GLU A O 1
ATOM 4016 N N . HIS A 1 501 ? -8.421 5.282 -8.510 1.00 89.19 501 HIS A N 1
ATOM 4017 C CA . HIS A 1 501 ? -7.224 4.803 -7.822 1.00 89.19 501 HIS A CA 1
ATOM 4018 C C . HIS A 1 501 ? -7.617 3.956 -6.618 1.00 89.19 501 HIS A C 1
ATOM 4020 O O . HIS A 1 501 ? -8.244 4.449 -5.681 1.00 89.19 501 HIS A O 1
ATOM 4026 N N . LEU A 1 502 ? -7.227 2.682 -6.648 1.00 92.94 502 LEU A N 1
ATOM 4027 C CA . LEU A 1 502 ? -7.394 1.768 -5.526 1.00 92.94 502 LEU A CA 1
ATOM 4028 C C . LEU A 1 502 ? -6.242 1.945 -4.534 1.00 92.94 502 LEU A C 1
ATOM 4030 O O . LEU A 1 502 ? -5.077 1.843 -4.915 1.00 92.94 502 LEU A O 1
ATOM 4034 N N . ILE A 1 503 ? -6.575 2.175 -3.269 1.00 94.62 503 ILE A N 1
ATOM 4035 C CA . ILE A 1 503 ? -5.633 2.436 -2.184 1.00 94.62 503 ILE A CA 1
ATOM 4036 C C . ILE A 1 503 ? -5.887 1.453 -1.038 1.00 94.62 503 ILE A C 1
ATOM 4038 O O . ILE A 1 503 ? -7.022 1.286 -0.589 1.00 94.62 503 ILE A O 1
ATOM 4042 N N . ASP A 1 504 ? -4.822 0.814 -0.549 1.00 94.75 504 ASP A N 1
ATOM 4043 C CA . ASP A 1 504 ? -4.867 -0.013 0.658 1.00 94.75 504 ASP A CA 1
ATOM 4044 C C . ASP A 1 504 ? -4.953 0.887 1.900 1.00 94.75 504 ASP A C 1
ATOM 4046 O O . ASP A 1 504 ? -4.145 1.798 2.073 1.00 94.75 504 ASP A O 1
ATOM 4050 N N . CYS A 1 505 ? -5.914 0.638 2.788 1.00 95.69 505 CYS A N 1
ATOM 4051 C CA . CYS A 1 505 ? -6.072 1.375 4.045 1.00 95.69 505 CYS A CA 1
ATOM 4052 C C . CYS A 1 505 ? -5.763 0.512 5.278 1.00 95.69 505 CYS A C 1
ATOM 4054 O O . CYS A 1 505 ? -6.117 0.870 6.404 1.00 95.69 505 CYS A O 1
ATOM 4056 N N . GLY A 1 506 ? -5.098 -0.630 5.092 1.00 93.62 506 GLY A N 1
ATOM 4057 C CA . GLY A 1 506 ? -4.846 -1.603 6.147 1.00 93.62 506 GLY A CA 1
ATOM 4058 C C . GLY A 1 506 ? -3.971 -1.110 7.295 1.00 93.62 506 GLY A C 1
ATOM 4059 O O . GLY A 1 506 ? -4.221 -1.482 8.439 1.00 93.62 506 GLY A O 1
ATOM 4060 N N . SER A 1 507 ? -2.969 -0.283 6.996 1.00 91.25 507 SER A N 1
ATOM 4061 C CA . SER A 1 507 ? -2.058 0.350 7.964 1.00 91.25 507 SER A CA 1
ATOM 4062 C C . SER A 1 507 ? -2.363 1.838 8.185 1.00 91.25 507 SER A C 1
ATOM 4064 O O . SER A 1 507 ? -1.664 2.510 8.943 1.00 91.25 507 SER A O 1
ATOM 4066 N N . ALA A 1 508 ? -3.406 2.369 7.536 1.00 94.00 508 ALA A N 1
ATOM 4067 C CA . ALA A 1 508 ? -3.730 3.789 7.575 1.00 94.00 508 ALA A CA 1
ATOM 4068 C C . ALA A 1 508 ? -4.089 4.246 8.997 1.00 94.00 508 ALA A C 1
ATOM 4070 O O . ALA A 1 508 ? -4.928 3.642 9.664 1.00 94.00 508 ALA A O 1
ATOM 4071 N N . LYS A 1 509 ? -3.491 5.348 9.454 1.00 93.56 509 LYS A N 1
ATOM 4072 C CA . LYS A 1 509 ? -3.824 5.964 10.753 1.00 93.56 509 LYS A CA 1
ATOM 4073 C C . LYS A 1 509 ? -4.842 7.089 10.645 1.00 93.56 509 LYS A C 1
ATOM 4075 O O . LYS A 1 509 ? -5.445 7.449 11.649 1.00 93.56 509 LYS A O 1
ATOM 4080 N N . ALA A 1 510 ? -5.056 7.629 9.447 1.00 95.38 510 ALA A N 1
ATOM 4081 C CA . ALA A 1 510 ? -6.191 8.492 9.167 1.00 95.38 510 ALA A CA 1
ATOM 4082 C C . ALA A 1 510 ? -6.872 8.097 7.854 1.00 95.38 510 ALA A C 1
ATOM 4084 O O . ALA A 1 510 ? -6.206 7.918 6.833 1.00 95.38 510 ALA A O 1
ATOM 4085 N N . ILE A 1 511 ? -8.195 7.950 7.894 1.00 96.25 511 ILE A N 1
ATOM 4086 C CA . ILE A 1 511 ? -9.020 7.459 6.784 1.00 96.25 511 ILE A CA 1
ATOM 4087 C C . ILE A 1 511 ? -10.025 8.549 6.417 1.00 96.25 511 ILE A C 1
ATOM 4089 O O . ILE A 1 511 ? -10.751 9.033 7.286 1.00 96.25 511 ILE A O 1
ATOM 4093 N N . SER A 1 512 ? -10.061 8.947 5.143 1.00 94.81 512 SER A N 1
ATOM 4094 C CA . SER A 1 512 ? -11.021 9.950 4.675 1.00 94.81 512 SER A CA 1
ATOM 4095 C C . SER A 1 512 ? -12.328 9.303 4.239 1.00 94.81 512 SER A C 1
ATOM 4097 O O . SER A 1 512 ? -12.311 8.383 3.433 1.00 94.81 512 SER A O 1
ATOM 4099 N N . LEU A 1 513 ? -13.452 9.795 4.743 1.00 93.25 513 LEU A N 1
ATOM 4100 C CA . LEU A 1 513 ? -14.793 9.359 4.372 1.00 93.25 513 LEU A CA 1
ATOM 4101 C C . LEU A 1 513 ? -15.477 10.529 3.667 1.00 93.25 513 LEU A C 1
ATOM 4103 O O . LEU A 1 513 ? -15.752 11.562 4.279 1.00 93.25 513 LEU A O 1
ATOM 4107 N N . SER A 1 514 ? -15.676 10.406 2.358 1.00 87.19 514 SER A N 1
ATOM 4108 C CA . SER A 1 514 ? -16.325 11.429 1.536 1.00 87.19 514 SER A CA 1
ATOM 4109 C C . SER A 1 514 ? -17.044 10.783 0.360 1.00 87.19 514 SER A C 1
ATOM 4111 O O . SER A 1 514 ? -16.685 9.684 -0.054 1.00 87.19 514 SER A O 1
ATOM 4113 N N . ASP A 1 515 ? -18.004 11.493 -0.229 1.00 84.06 515 ASP A N 1
ATOM 4114 C CA . ASP A 1 515 ? -18.849 10.957 -1.305 1.00 84.06 515 ASP A CA 1
ATOM 4115 C C . ASP A 1 515 ? -18.062 10.552 -2.571 1.00 84.06 515 ASP A C 1
ATOM 4117 O O . ASP A 1 515 ? -18.521 9.722 -3.355 1.00 84.06 515 ASP A O 1
ATOM 4121 N N . ASN A 1 516 ? -16.858 11.105 -2.767 1.00 87.50 516 ASN A N 1
ATOM 4122 C CA . ASN A 1 516 ? -15.982 10.797 -3.906 1.00 87.50 516 ASN A CA 1
ATOM 4123 C C . ASN A 1 516 ? -15.023 9.619 -3.643 1.00 87.50 516 ASN A C 1
ATOM 4125 O O . ASN A 1 516 ? -14.220 9.268 -4.514 1.00 87.50 516 ASN A O 1
ATOM 4129 N N . ILE A 1 517 ? -15.084 9.016 -2.451 1.00 91.88 517 ILE A N 1
ATOM 4130 C CA . ILE A 1 517 ? -14.219 7.914 -2.028 1.00 91.88 517 ILE A CA 1
ATOM 4131 C C . ILE A 1 517 ? -15.102 6.727 -1.646 1.00 91.88 517 ILE A C 1
ATOM 4133 O O . ILE A 1 517 ? -15.761 6.726 -0.610 1.00 91.88 517 ILE A O 1
ATOM 4137 N N . GLU A 1 518 ? -15.084 5.677 -2.4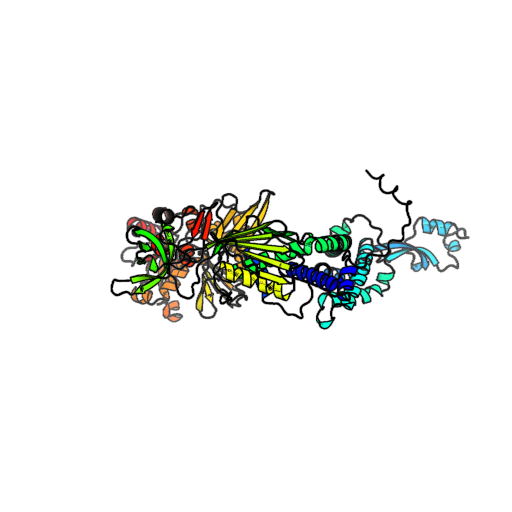64 1.00 93.06 518 GLU A N 1
ATOM 4138 C CA . GLU A 1 518 ? -15.773 4.433 -2.120 1.00 93.06 518 GLU A CA 1
ATOM 4139 C C . GLU A 1 518 ? -14.903 3.633 -1.145 1.00 93.06 518 GLU A C 1
ATOM 4141 O O . GLU A 1 518 ? -13.834 3.143 -1.513 1.00 93.06 518 GLU A O 1
ATOM 4146 N N . THR A 1 519 ? -15.347 3.517 0.107 1.00 94.44 519 THR A N 1
ATOM 4147 C CA . THR A 1 519 ? -14.635 2.770 1.152 1.00 94.44 519 THR A CA 1
ATOM 4148 C C . THR A 1 519 ? -15.284 1.406 1.348 1.00 94.44 519 THR A C 1
ATOM 4150 O O . THR A 1 519 ? -16.483 1.308 1.600 1.00 94.44 519 THR A O 1
ATOM 4153 N N . VAL A 1 520 ? -14.490 0.339 1.251 1.00 94.38 520 VAL A N 1
ATOM 4154 C CA . VAL A 1 520 ? -14.969 -1.042 1.399 1.00 94.38 520 VAL A CA 1
ATOM 4155 C C . VAL A 1 520 ? -14.131 -1.744 2.452 1.00 94.38 520 VAL A C 1
ATOM 4157 O O . VAL A 1 520 ? -12.905 -1.771 2.347 1.00 94.38 520 VAL A O 1
ATOM 4160 N N . SER A 1 521 ? -14.783 -2.333 3.454 1.00 93.88 521 SER A N 1
ATOM 4161 C CA . SER A 1 521 ? -14.143 -3.222 4.428 1.00 93.88 521 SER A CA 1
ATOM 4162 C C . SER A 1 521 ? -14.545 -4.675 4.197 1.00 93.88 521 SER A C 1
ATOM 4164 O O . SER A 1 521 ? -15.543 -4.959 3.529 1.00 93.88 521 SER A O 1
ATOM 4166 N N . MET A 1 522 ? -13.809 -5.610 4.804 1.00 92.12 522 MET A N 1
ATOM 4167 C CA . MET A 1 522 ? -14.200 -7.023 4.807 1.00 92.12 522 MET A CA 1
ATOM 4168 C C . MET A 1 522 ? -15.619 -7.232 5.359 1.00 92.12 522 MET A C 1
ATOM 4170 O O . MET A 1 522 ? -16.379 -8.037 4.828 1.00 92.12 522 MET A O 1
ATOM 4174 N N . ARG A 1 523 ? -16.018 -6.448 6.370 1.00 88.56 523 ARG A N 1
ATOM 4175 C CA . ARG A 1 523 ? -17.358 -6.513 6.972 1.00 88.56 523 ARG A CA 1
ATOM 4176 C C . ARG A 1 523 ? -18.452 -6.117 5.977 1.00 88.56 523 ARG A C 1
ATOM 4178 O O . ARG A 1 523 ? -19.495 -6.767 5.922 1.00 88.56 523 ARG A O 1
ATOM 4185 N N . SER A 1 524 ? -18.199 -5.103 5.149 1.00 87.44 524 SER A N 1
ATOM 4186 C CA . SER A 1 524 ? -19.145 -4.641 4.125 1.00 87.44 524 SER A CA 1
ATOM 4187 C C . SER A 1 524 ? -19.462 -5.698 3.064 1.00 87.44 524 SER A C 1
ATOM 4189 O O . SER A 1 524 ? -20.522 -5.625 2.443 1.00 87.44 524 SER A O 1
ATOM 4191 N N . LEU A 1 525 ? -18.578 -6.683 2.860 1.00 88.62 525 LEU A N 1
ATOM 4192 C CA . LEU A 1 525 ? -18.792 -7.767 1.896 1.00 88.62 525 LEU A CA 1
ATOM 4193 C C . LEU A 1 525 ? -19.849 -8.775 2.352 1.00 88.62 525 LEU A C 1
ATOM 4195 O O . LEU A 1 525 ? -20.482 -9.401 1.509 1.00 88.62 525 LEU A O 1
ATOM 4199 N N . PHE A 1 526 ? -20.071 -8.905 3.661 1.00 83.56 526 PHE A N 1
ATOM 4200 C CA . PHE A 1 526 ? -21.088 -9.803 4.209 1.00 83.56 526 PHE A CA 1
ATOM 4201 C C . PHE A 1 526 ? -22.482 -9.166 4.286 1.00 83.56 526 PHE A C 1
ATOM 4203 O O . PHE A 1 526 ? -23.465 -9.876 4.473 1.00 83.56 526 PHE A O 1
ATOM 4210 N N . SER A 1 527 ? -22.575 -7.835 4.179 1.00 74.38 527 SER A N 1
ATOM 4211 C CA . SER A 1 527 ? -23.805 -7.075 4.427 1.00 74.38 527 SER A CA 1
ATOM 4212 C C . SER A 1 527 ? -24.861 -7.254 3.329 1.00 74.38 527 SER A C 1
ATOM 4214 O O . SER A 1 527 ? -24.630 -6.921 2.166 1.00 74.38 527 SER A O 1
ATOM 4216 N N . HIS A 1 528 ? -26.064 -7.683 3.726 1.00 64.56 528 HIS A N 1
ATOM 4217 C CA . HIS A 1 528 ? -27.241 -7.833 2.849 1.00 64.56 528 HIS A CA 1
ATOM 4218 C C . HIS A 1 528 ? -27.820 -6.521 2.342 1.00 64.56 528 HIS A C 1
ATOM 4220 O O . HIS A 1 528 ? -28.421 -6.472 1.274 1.00 64.56 528 HIS A O 1
ATOM 4226 N N . SER A 1 529 ? -27.668 -5.451 3.119 1.00 60.84 529 SER A N 1
ATOM 4227 C CA . SER A 1 529 ? -28.134 -4.108 2.763 1.00 60.84 529 SER A CA 1
ATOM 4228 C C . SER A 1 529 ? -27.093 -3.310 1.981 1.00 60.84 529 SER A C 1
ATOM 4230 O O . SER A 1 529 ? -27.292 -2.121 1.736 1.00 60.84 529 SER A O 1
ATOM 4232 N N . SER A 1 530 ? -25.986 -3.951 1.599 1.00 69.06 530 SER A N 1
ATOM 4233 C CA . SER A 1 530 ? -24.918 -3.347 0.817 1.00 69.06 530 SER A CA 1
ATOM 4234 C C . SER A 1 530 ? -25.441 -2.838 -0.527 1.00 69.06 530 SER A C 1
ATOM 4236 O O . SER A 1 530 ? -25.967 -3.599 -1.337 1.00 69.06 530 SER A O 1
ATOM 4238 N N . THR A 1 531 ? -25.247 -1.545 -0.783 1.00 76.06 531 THR A N 1
ATOM 4239 C CA . THR A 1 531 ? -25.479 -0.913 -2.090 1.00 76.06 531 THR A CA 1
ATOM 4240 C C . THR A 1 531 ? -24.290 -1.086 -3.042 1.00 76.06 531 THR A C 1
ATOM 4242 O O . THR A 1 531 ? -24.308 -0.535 -4.144 1.00 76.06 531 THR A O 1
ATOM 4245 N N . LEU A 1 532 ? -23.253 -1.833 -2.634 1.00 83.12 532 LEU A N 1
ATOM 4246 C CA . LEU A 1 532 ? -22.040 -2.016 -3.425 1.00 83.12 532 LEU A CA 1
ATOM 4247 C C . LEU A 1 532 ? -22.329 -2.858 -4.678 1.00 83.12 532 LEU A C 1
ATOM 4249 O O . LEU A 1 532 ? -22.923 -3.934 -4.557 1.00 83.12 532 LEU A O 1
ATOM 4253 N N . PRO A 1 533 ? -21.854 -2.436 -5.864 1.00 86.88 533 PRO A N 1
ATOM 4254 C CA . PRO A 1 533 ? -21.928 -3.248 -7.073 1.00 86.88 533 PRO A CA 1
ATOM 4255 C C . PRO A 1 533 ? -21.208 -4.595 -6.914 1.00 86.88 533 PRO A C 1
ATOM 4257 O O . PRO A 1 533 ? -20.144 -4.670 -6.296 1.00 86.88 533 PRO A O 1
ATOM 4260 N N . ASP A 1 534 ? -21.714 -5.649 -7.561 1.00 85.12 534 ASP A N 1
ATOM 4261 C CA . ASP A 1 534 ? -21.096 -6.988 -7.522 1.00 85.12 534 ASP A CA 1
ATOM 4262 C C . ASP A 1 534 ? -19.643 -6.987 -8.023 1.00 85.12 534 ASP A C 1
ATOM 4264 O O . ASP A 1 534 ? -18.793 -7.714 -7.506 1.00 85.12 534 ASP A O 1
ATOM 4268 N N . ALA A 1 535 ? -19.329 -6.125 -8.997 1.00 87.25 535 ALA A N 1
ATOM 4269 C CA . ALA A 1 535 ? -17.965 -5.929 -9.483 1.00 87.25 535 ALA A CA 1
ATOM 4270 C C . ALA A 1 535 ? -17.033 -5.406 -8.373 1.00 87.25 535 ALA A C 1
ATOM 4272 O O . ALA A 1 535 ? -15.938 -5.943 -8.192 1.00 87.25 535 ALA A O 1
ATOM 4273 N N . THR A 1 536 ? -17.488 -4.424 -7.586 1.00 88.75 536 THR A N 1
ATOM 4274 C CA . THR A 1 536 ? -16.752 -3.898 -6.428 1.00 88.75 536 THR A CA 1
ATOM 4275 C C . THR A 1 536 ? -16.580 -4.980 -5.365 1.00 88.75 536 THR A C 1
ATOM 4277 O O . THR A 1 536 ? -15.459 -5.200 -4.906 1.00 88.75 536 THR A O 1
ATOM 4280 N N . LYS A 1 537 ? -17.650 -5.715 -5.017 1.00 89.19 537 LYS A N 1
ATOM 4281 C CA . LYS A 1 537 ? -17.584 -6.821 -4.043 1.00 89.19 537 LYS A CA 1
ATOM 4282 C C . LYS A 1 537 ? -16.566 -7.885 -4.465 1.00 89.19 537 LYS A C 1
ATOM 4284 O O . LYS A 1 537 ? -15.742 -8.308 -3.652 1.00 89.19 537 LYS A O 1
ATOM 4289 N N . SER A 1 538 ? -16.582 -8.289 -5.737 1.00 89.88 538 SER A N 1
ATOM 4290 C CA . SER A 1 538 ? -15.643 -9.278 -6.278 1.00 89.88 538 SER A CA 1
ATOM 4291 C C . SER A 1 538 ? -14.201 -8.765 -6.279 1.00 89.88 538 SER A C 1
ATOM 4293 O O . SER A 1 538 ? -13.294 -9.513 -5.913 1.00 89.88 538 SER A O 1
ATOM 4295 N N . SER A 1 539 ? -13.974 -7.508 -6.673 1.00 91.62 539 SER A N 1
ATOM 4296 C CA . SER A 1 539 ? -12.633 -6.911 -6.689 1.00 91.62 539 SER A CA 1
ATOM 4297 C C . SER A 1 539 ? -12.064 -6.768 -5.276 1.00 91.62 539 SER A C 1
ATOM 4299 O O . SER A 1 539 ? -10.918 -7.142 -5.037 1.00 91.62 539 SER A O 1
ATOM 4301 N N . ALA A 1 540 ? -12.872 -6.292 -4.324 1.00 94.00 540 ALA A N 1
ATOM 4302 C CA . ALA A 1 540 ? -12.491 -6.167 -2.919 1.00 94.00 540 ALA A CA 1
ATOM 4303 C C . ALA A 1 540 ? -12.209 -7.534 -2.273 1.00 94.00 540 ALA A C 1
ATOM 4305 O O . ALA A 1 540 ? -11.201 -7.693 -1.589 1.00 94.00 540 ALA A O 1
ATOM 4306 N N . SER A 1 541 ? -13.040 -8.549 -2.552 1.00 94.19 541 SER A N 1
ATOM 4307 C CA . SER A 1 541 ? -12.815 -9.928 -2.080 1.00 94.19 541 SER A CA 1
ATOM 4308 C C . SER A 1 541 ? -11.464 -10.466 -2.557 1.00 94.19 541 SER A C 1
ATOM 4310 O O . SER A 1 541 ? -10.706 -11.041 -1.772 1.00 94.19 541 SER A O 1
ATOM 4312 N N . MET A 1 542 ? -11.133 -10.235 -3.833 1.00 95.19 542 MET A N 1
ATOM 4313 C CA . MET A 1 542 ? -9.860 -10.650 -4.420 1.00 95.19 542 MET A CA 1
ATOM 4314 C C . MET A 1 542 ? -8.682 -9.908 -3.786 1.00 95.19 542 MET A C 1
ATOM 4316 O O . MET A 1 542 ? -7.690 -10.534 -3.422 1.00 95.19 542 MET A O 1
ATOM 4320 N N . PHE A 1 543 ? -8.814 -8.591 -3.609 1.00 95.12 543 PHE A N 1
ATOM 4321 C CA . PHE A 1 543 ? -7.796 -7.749 -2.987 1.00 95.12 543 PHE A CA 1
ATOM 4322 C C . PHE A 1 543 ? -7.498 -8.183 -1.544 1.00 95.12 543 PHE A C 1
ATOM 4324 O O . PHE A 1 543 ? -6.341 -8.440 -1.205 1.00 95.12 543 PHE A O 1
ATOM 4331 N N . PHE A 1 544 ? -8.530 -8.349 -0.710 1.00 96.12 544 PHE A N 1
ATOM 4332 C CA . PHE A 1 544 ? -8.358 -8.782 0.678 1.00 96.12 544 PHE A CA 1
ATOM 4333 C C . PHE A 1 544 ? -7.786 -10.190 0.775 1.00 96.12 544 PHE A C 1
ATOM 4335 O O . PHE A 1 544 ? -6.879 -10.421 1.569 1.00 96.12 544 PHE A O 1
ATOM 4342 N N . THR A 1 545 ? -8.257 -11.122 -0.054 1.00 94.94 545 THR A N 1
ATOM 4343 C CA . THR A 1 545 ? -7.761 -12.501 -0.010 1.00 94.94 545 THR A CA 1
ATOM 4344 C C . THR A 1 545 ? -6.311 -12.597 -0.475 1.00 94.94 545 THR A C 1
ATOM 4346 O O . THR A 1 545 ? -5.526 -13.292 0.162 1.00 94.94 545 THR A O 1
ATOM 4349 N N . LYS A 1 546 ? -5.924 -11.853 -1.520 1.00 94.88 546 LYS A N 1
ATOM 4350 C CA . LYS A 1 546 ? -4.521 -11.751 -1.938 1.00 94.88 546 LYS A CA 1
ATOM 4351 C C . LYS A 1 546 ? -3.646 -11.254 -0.789 1.00 94.88 546 LYS A C 1
ATOM 4353 O O . LYS A 1 546 ? -2.604 -11.827 -0.497 1.00 94.88 546 LYS A O 1
ATOM 4358 N N . LYS A 1 547 ? -4.090 -10.195 -0.109 1.00 93.69 547 LYS A N 1
ATOM 4359 C CA . LYS A 1 547 ? -3.374 -9.634 1.040 1.00 93.69 547 LYS A CA 1
ATOM 4360 C C . LYS A 1 547 ? -3.240 -10.648 2.180 1.00 93.69 547 LYS A C 1
ATOM 4362 O O . LYS A 1 547 ? -2.190 -10.725 2.814 1.00 93.69 547 LYS A O 1
ATOM 4367 N N . LEU A 1 548 ? -4.282 -11.447 2.416 1.00 93.62 548 LEU A N 1
ATOM 4368 C CA . LEU A 1 548 ? -4.235 -12.556 3.365 1.00 93.62 548 LEU A CA 1
ATOM 4369 C C . LEU A 1 548 ? -3.234 -13.632 2.941 1.00 93.62 548 LEU A C 1
ATOM 4371 O O . LEU A 1 548 ? -2.462 -14.053 3.790 1.00 93.62 548 LEU A O 1
ATOM 4375 N N . SER A 1 549 ? -3.204 -14.053 1.673 1.00 93.31 549 SER A N 1
ATOM 4376 C CA . SER A 1 549 ? -2.275 -15.090 1.194 1.00 93.31 549 SER A CA 1
ATOM 4377 C C . SER A 1 549 ? -0.822 -14.624 1.136 1.00 93.31 549 SER A C 1
ATOM 4379 O O . SER A 1 549 ? 0.092 -15.411 1.365 1.00 93.31 549 SER A O 1
ATOM 4381 N N . ASP A 1 550 ? -0.598 -13.336 0.860 1.00 92.25 550 ASP A N 1
ATOM 4382 C CA . ASP A 1 550 ? 0.736 -12.732 0.889 1.00 92.25 550 ASP A CA 1
ATOM 4383 C C . ASP A 1 550 ? 1.314 -12.760 2.323 1.00 92.25 550 ASP A C 1
ATOM 4385 O O . ASP A 1 550 ? 2.527 -12.876 2.503 1.00 92.25 550 ASP A O 1
ATOM 4389 N N . TYR A 1 551 ? 0.449 -12.699 3.348 1.00 92.38 551 TYR A N 1
ATOM 4390 C CA . TYR A 1 551 ? 0.841 -12.762 4.758 1.00 92.38 551 TYR A CA 1
ATOM 4391 C C . TYR A 1 551 ? 0.824 -14.188 5.336 1.00 92.38 551 TYR A C 1
ATOM 4393 O O . TYR A 1 551 ? 1.786 -14.582 5.987 1.00 92.38 551 TYR A O 1
ATOM 4401 N N . ILE A 1 552 ? -0.236 -14.968 5.103 1.00 91.25 552 ILE A N 1
ATOM 4402 C CA . ILE A 1 552 ? -0.441 -16.334 5.609 1.00 91.25 552 ILE A CA 1
ATOM 4403 C C . ILE A 1 552 ? -0.202 -17.338 4.482 1.00 91.25 552 ILE A C 1
ATOM 4405 O O . ILE A 1 552 ? -1.088 -17.604 3.671 1.00 91.25 552 ILE A O 1
ATOM 4409 N N . GLN A 1 553 ? 0.985 -17.939 4.468 1.00 90.31 553 GLN A N 1
ATOM 4410 C CA . GLN A 1 553 ? 1.338 -19.001 3.531 1.00 90.31 553 GLN A CA 1
ATOM 4411 C C . GLN A 1 553 ? 0.902 -20.348 4.111 1.00 90.31 553 GLN A C 1
ATOM 4413 O O . GLN A 1 553 ? 1.618 -20.953 4.910 1.00 90.31 553 GLN A O 1
ATOM 4418 N N . ALA A 1 554 ? -0.299 -20.790 3.731 1.00 88.94 554 ALA A N 1
ATOM 4419 C CA . ALA A 1 554 ? -0.881 -22.061 4.148 1.00 88.94 554 ALA A CA 1
ATOM 4420 C C . ALA A 1 554 ? -1.596 -22.753 2.985 1.00 88.94 554 ALA A C 1
ATOM 4422 O O . ALA A 1 554 ? -2.278 -22.096 2.200 1.00 88.94 554 ALA A O 1
ATOM 4423 N N . ASP A 1 555 ? -1.508 -24.081 2.920 1.00 83.50 555 ASP A N 1
ATOM 4424 C CA . ASP A 1 555 ? -2.255 -24.859 1.924 1.00 83.50 555 ASP A CA 1
ATOM 4425 C C . ASP A 1 555 ? -3.730 -25.016 2.323 1.00 83.50 555 ASP A C 1
ATOM 4427 O O . ASP A 1 555 ? -4.606 -25.025 1.456 1.00 83.50 555 ASP A O 1
ATOM 4431 N N . LYS A 1 556 ? -4.003 -25.118 3.636 1.00 90.38 556 LYS A N 1
ATOM 4432 C CA . LYS A 1 556 ? -5.341 -25.333 4.207 1.00 90.38 556 LYS A CA 1
ATOM 4433 C C . LYS A 1 556 ? -5.820 -24.124 5.009 1.00 90.38 556 LYS A C 1
ATOM 4435 O O . LYS A 1 556 ? -5.213 -23.776 6.025 1.00 90.38 556 LYS A O 1
ATOM 4440 N N . LEU A 1 557 ? -6.949 -23.539 4.610 1.00 93.56 557 LEU A N 1
ATOM 4441 C CA . LEU A 1 557 ? -7.566 -22.407 5.304 1.00 93.56 557 LEU A CA 1
ATOM 4442 C C . LEU A 1 557 ? -9.023 -22.690 5.693 1.00 93.56 557 LEU A C 1
ATOM 4444 O O . LEU A 1 557 ? -9.906 -22.779 4.840 1.00 93.56 557 LEU A O 1
ATOM 4448 N N . THR A 1 558 ? -9.301 -22.727 6.992 1.00 94.31 558 THR A N 1
ATOM 4449 C CA . THR A 1 558 ? -10.673 -22.630 7.501 1.00 94.31 558 THR A CA 1
ATOM 4450 C C . THR A 1 558 ? -10.983 -21.165 7.778 1.00 94.31 558 THR A C 1
ATOM 4452 O O . THR A 1 558 ? -10.232 -20.500 8.486 1.00 94.31 558 THR A O 1
ATOM 4455 N N . TYR A 1 559 ? -12.080 -20.635 7.249 1.00 94.12 559 TYR A N 1
ATOM 4456 C CA . TYR A 1 559 ? -12.426 -19.225 7.438 1.00 94.12 559 TYR A CA 1
ATOM 4457 C C . TYR A 1 559 ? -13.834 -19.061 7.997 1.00 94.12 559 TYR A C 1
ATOM 4459 O O . TYR A 1 559 ? -14.779 -19.704 7.535 1.00 94.12 559 TYR A O 1
ATOM 4467 N N . LEU A 1 560 ? -13.972 -18.209 9.014 1.00 93.19 560 LEU A N 1
ATOM 4468 C CA . LEU A 1 560 ? -15.257 -17.971 9.653 1.00 93.19 560 LEU A CA 1
ATOM 4469 C C . LEU A 1 560 ? -16.128 -17.065 8.789 1.00 93.19 560 LEU A C 1
ATOM 4471 O O . LEU A 1 560 ? -15.649 -16.077 8.228 1.00 93.19 560 LEU A O 1
ATOM 4475 N N . VAL A 1 561 ? -17.412 -17.404 8.714 1.00 91.56 561 VAL A N 1
ATOM 4476 C CA . VAL A 1 561 ? -18.443 -16.613 8.037 1.00 91.56 561 VAL A CA 1
ATOM 4477 C C . VAL A 1 561 ? -19.595 -16.318 8.999 1.00 91.56 561 VAL A C 1
ATOM 4479 O O . VAL A 1 561 ? -19.922 -17.168 9.835 1.00 91.56 561 VAL A O 1
ATOM 4482 N N . PRO A 1 562 ? -20.225 -15.136 8.907 1.00 89.69 562 PRO A N 1
ATOM 4483 C CA . PRO A 1 562 ? -21.335 -14.790 9.781 1.00 89.69 562 PRO A CA 1
ATOM 4484 C C . PRO A 1 562 ? -22.571 -15.642 9.484 1.00 89.69 562 PRO A C 1
ATOM 4486 O O . PRO A 1 562 ? -22.904 -15.891 8.326 1.00 89.69 562 PRO A O 1
ATOM 4489 N N . ASP A 1 563 ? -23.301 -16.027 10.531 1.00 88.19 563 ASP A N 1
ATOM 4490 C CA . ASP A 1 563 ? -24.525 -16.830 10.416 1.00 88.19 563 ASP A CA 1
ATOM 4491 C C . ASP A 1 563 ? -25.698 -16.091 9.777 1.00 88.19 563 ASP A C 1
ATOM 4493 O O . ASP A 1 563 ? -26.595 -16.716 9.216 1.00 88.19 563 ASP A O 1
ATOM 4497 N N . TRP A 1 564 ? -25.691 -14.763 9.861 1.00 84.69 564 TRP A N 1
ATOM 4498 C CA . TRP A 1 564 ? -26.657 -13.921 9.171 1.00 84.69 564 TRP A CA 1
ATOM 4499 C C . TRP A 1 564 ? -26.344 -13.755 7.686 1.00 84.69 564 TRP A C 1
ATOM 4501 O O . TRP A 1 564 ? -27.199 -13.239 6.980 1.00 84.69 564 TRP A O 1
ATOM 4511 N N . GLY A 1 565 ? -25.170 -14.177 7.201 1.00 77.06 565 GLY A N 1
ATOM 4512 C CA . GLY A 1 565 ? -24.787 -14.136 5.789 1.00 77.06 565 GLY A CA 1
ATOM 4513 C C . GLY A 1 565 ? -25.583 -15.123 4.923 1.00 77.06 565 GLY A C 1
ATOM 4514 O O . GLY A 1 565 ? -25.975 -16.196 5.370 1.00 77.06 565 GLY A O 1
ATOM 4515 N N . ASN A 1 566 ? -25.811 -14.766 3.662 1.00 74.19 566 ASN A N 1
ATOM 4516 C CA . ASN A 1 566 ? -26.468 -15.606 2.659 1.00 74.19 566 ASN A CA 1
ATOM 4517 C C . ASN A 1 566 ? -25.392 -16.255 1.787 1.00 74.19 566 ASN A C 1
ATOM 4519 O O . ASN A 1 566 ? -24.398 -15.615 1.445 1.00 74.19 566 ASN A O 1
ATOM 4523 N N . ASP A 1 567 ? -25.605 -17.503 1.379 1.00 71.75 567 ASP A N 1
ATOM 4524 C CA . ASP A 1 567 ? -24.652 -18.257 0.562 1.00 71.75 567 ASP A CA 1
ATOM 4525 C C . ASP A 1 567 ? -24.305 -17.566 -0.765 1.00 71.75 567 ASP A C 1
ATOM 4527 O O . ASP A 1 567 ? -23.184 -17.716 -1.254 1.00 71.75 567 ASP A O 1
ATOM 4531 N N . PHE A 1 568 ? -25.238 -16.790 -1.330 1.00 73.94 568 PHE A N 1
ATOM 4532 C CA . PHE A 1 568 ? -25.005 -16.012 -2.549 1.00 73.94 568 PHE A CA 1
ATOM 4533 C C . PHE A 1 568 ? -24.041 -14.840 -2.318 1.00 73.94 568 PHE A C 1
ATOM 4535 O O . PHE A 1 568 ? -23.121 -14.641 -3.108 1.00 73.94 568 PHE A O 1
ATOM 4542 N N . ASP A 1 569 ? -24.179 -14.109 -1.210 1.00 72.31 569 ASP A N 1
ATOM 4543 C CA . ASP A 1 569 ? -23.284 -12.991 -0.877 1.00 72.31 569 ASP A CA 1
ATOM 4544 C C . ASP A 1 569 ? -21.860 -13.469 -0.553 1.00 72.31 569 ASP A C 1
ATOM 4546 O O . ASP A 1 569 ? -20.878 -12.764 -0.786 1.00 72.31 569 ASP A O 1
ATOM 4550 N N . LEU A 1 570 ? -21.729 -14.717 -0.097 1.00 79.94 570 LEU A N 1
ATOM 4551 C CA . LEU A 1 570 ? -20.444 -15.364 0.161 1.00 79.94 570 LEU A CA 1
ATOM 4552 C C . LEU A 1 570 ? -19.733 -15.862 -1.108 1.00 79.94 570 LEU A C 1
ATOM 4554 O O . LEU A 1 570 ? -18.584 -16.302 -1.015 1.00 79.94 570 LEU A O 1
ATOM 4558 N N . GLU A 1 571 ? -20.367 -15.819 -2.286 1.00 85.50 571 GLU A N 1
ATOM 4559 C CA . GLU A 1 571 ? -19.796 -16.368 -3.523 1.00 85.50 571 GLU A CA 1
ATOM 4560 C C . GLU A 1 571 ? -18.481 -15.674 -3.907 1.00 85.50 571 GLU A C 1
ATOM 4562 O O . GLU A 1 571 ? -17.513 -16.352 -4.267 1.00 85.50 571 GLU A O 1
ATOM 4567 N N . GLY A 1 572 ? -18.420 -14.342 -3.786 1.00 87.44 572 GLY A N 1
ATOM 4568 C CA . GLY A 1 572 ? -17.217 -13.555 -4.079 1.00 87.44 572 GLY A CA 1
ATOM 4569 C C . GLY A 1 572 ? -16.038 -13.959 -3.194 1.00 87.44 572 GLY A C 1
ATOM 4570 O O . GLY A 1 572 ? -14.974 -14.311 -3.701 1.00 87.44 572 GLY A O 1
ATOM 4571 N N . ILE A 1 573 ? -16.265 -14.018 -1.879 1.00 90.25 573 ILE A N 1
ATOM 4572 C CA . ILE A 1 573 ? -15.259 -14.430 -0.890 1.00 90.25 573 ILE A CA 1
ATOM 4573 C C . ILE A 1 573 ? -14.821 -15.875 -1.149 1.00 90.25 573 ILE A C 1
ATOM 4575 O O . ILE A 1 573 ? -13.628 -16.152 -1.228 1.00 90.25 573 ILE A O 1
ATOM 4579 N N . ARG A 1 574 ? -15.769 -16.797 -1.359 1.00 91.12 574 ARG A N 1
ATOM 4580 C CA . ARG A 1 574 ? -15.481 -18.216 -1.623 1.00 91.12 574 ARG A CA 1
ATOM 4581 C C . ARG A 1 574 ? -14.624 -18.401 -2.877 1.00 91.12 574 ARG A C 1
ATOM 4583 O O . ARG A 1 574 ? -13.688 -19.197 -2.862 1.00 91.12 574 ARG A O 1
ATOM 4590 N N . LYS A 1 575 ? -14.927 -17.682 -3.964 1.00 92.38 575 LYS A N 1
ATOM 4591 C CA . LYS A 1 575 ? -14.125 -17.721 -5.198 1.00 92.38 575 LYS A CA 1
ATOM 4592 C C . LYS A 1 575 ? -12.721 -17.174 -4.973 1.00 92.38 575 LYS A C 1
ATOM 4594 O O . LYS A 1 575 ? -11.767 -17.798 -5.424 1.00 92.38 575 LYS A O 1
ATOM 4599 N N . SER A 1 576 ? -12.594 -16.048 -4.273 1.00 94.31 576 SER A N 1
ATOM 4600 C CA . SER A 1 576 ? -11.292 -15.447 -3.984 1.00 94.31 576 SER A CA 1
ATOM 4601 C C . SER A 1 576 ? -10.436 -16.343 -3.089 1.00 94.31 576 SER A C 1
ATOM 4603 O O . SER A 1 576 ? -9.275 -16.571 -3.414 1.00 94.31 576 SER A O 1
ATOM 4605 N N . VAL A 1 577 ? -10.995 -16.919 -2.019 1.00 93.94 577 VAL A N 1
ATOM 4606 C CA . VAL A 1 577 ? -10.265 -17.838 -1.127 1.00 93.94 577 VAL A CA 1
ATOM 4607 C C . VAL A 1 577 ? -9.791 -19.077 -1.885 1.00 93.94 577 VAL A C 1
ATOM 4609 O O . VAL A 1 577 ? -8.607 -19.391 -1.833 1.00 93.94 577 VAL A O 1
ATOM 4612 N N . ASN A 1 578 ? -10.658 -19.717 -2.675 1.00 93.50 578 ASN A N 1
ATOM 4613 C CA . ASN A 1 578 ? -10.269 -20.875 -3.491 1.00 93.50 578 ASN A CA 1
ATOM 4614 C C . ASN A 1 578 ? -9.265 -20.549 -4.610 1.00 93.50 578 ASN A C 1
ATOM 4616 O O . ASN A 1 578 ? -8.670 -21.460 -5.178 1.00 93.50 578 ASN A O 1
ATOM 4620 N N . PHE A 1 579 ? -9.098 -19.274 -4.973 1.00 94.25 579 PHE A N 1
ATOM 4621 C CA . PHE A 1 579 ? -8.086 -18.861 -5.945 1.00 94.25 579 PHE A CA 1
ATOM 4622 C C . PHE A 1 579 ? -6.679 -18.834 -5.332 1.00 94.25 579 PHE A C 1
ATOM 4624 O O . PHE A 1 579 ? -5.716 -19.169 -6.017 1.00 94.25 579 PHE A O 1
ATOM 4631 N N . TYR A 1 580 ? -6.560 -18.436 -4.060 1.00 93.06 580 TYR A N 1
ATOM 4632 C CA . TYR A 1 580 ? -5.269 -18.258 -3.385 1.00 93.06 580 TYR A CA 1
ATOM 4633 C C . TYR A 1 580 ? -4.872 -19.418 -2.461 1.00 93.06 580 TYR A C 1
ATOM 4635 O O . TYR A 1 580 ? -3.681 -19.639 -2.263 1.00 93.06 580 TYR A O 1
ATOM 4643 N N . PHE A 1 581 ? -5.837 -20.163 -1.919 1.00 92.31 581 PHE A N 1
ATOM 4644 C CA . PHE A 1 581 ? -5.610 -21.277 -0.996 1.00 92.31 581 PHE A CA 1
ATOM 4645 C C . PHE A 1 581 ? -6.043 -22.594 -1.648 1.00 92.31 581 PHE A C 1
ATOM 4647 O O . PHE A 1 581 ? -7.148 -22.688 -2.185 1.00 92.31 581 PHE A O 1
ATOM 4654 N N . ALA A 1 582 ? -5.176 -23.610 -1.605 1.00 90.19 582 ALA A N 1
ATOM 4655 C CA . ALA A 1 582 ? -5.393 -24.882 -2.299 1.00 90.19 582 ALA A CA 1
ATOM 4656 C C . ALA A 1 582 ? -6.583 -25.673 -1.729 1.00 90.19 582 ALA A C 1
ATOM 4658 O O . ALA A 1 582 ? -7.374 -26.245 -2.480 1.00 90.19 582 ALA A O 1
ATOM 4659 N N . GLU A 1 583 ? -6.721 -25.683 -0.404 1.00 93.25 583 GLU A N 1
ATOM 4660 C CA . GLU A 1 583 ? -7.850 -26.263 0.311 1.00 93.25 583 GLU A CA 1
ATOM 4661 C C . GLU A 1 583 ? -8.461 -25.199 1.225 1.00 93.25 583 GLU A C 1
ATOM 4663 O O . GLU A 1 583 ? -7.793 -24.659 2.107 1.00 93.25 583 GLU A O 1
ATOM 4668 N N . SER A 1 584 ? -9.750 -24.901 1.055 1.00 93.69 584 SER A N 1
ATOM 4669 C CA . SER A 1 584 ? -10.433 -23.955 1.935 1.00 93.69 584 SER A CA 1
ATOM 4670 C C . SER A 1 584 ? -11.809 -24.437 2.367 1.00 93.69 584 SER A C 1
ATOM 4672 O O . SER A 1 584 ? -12.505 -25.126 1.621 1.00 93.69 584 SER A O 1
ATOM 4674 N N . THR A 1 585 ? -12.192 -24.121 3.606 1.00 93.50 585 THR A N 1
ATOM 4675 C CA . THR A 1 585 ? -13.483 -24.524 4.180 1.00 93.50 585 THR A CA 1
ATOM 4676 C C . THR A 1 585 ? -14.126 -23.357 4.937 1.00 93.50 585 THR A C 1
ATOM 4678 O O . THR A 1 585 ? -13.552 -22.890 5.923 1.00 93.50 585 THR A O 1
ATOM 4681 N N . PRO A 1 586 ? -15.315 -22.876 4.525 1.00 92.94 586 PRO A N 1
ATOM 4682 C CA . PRO A 1 586 ? -16.078 -21.926 5.327 1.00 92.94 586 PRO A CA 1
ATOM 4683 C C . PRO A 1 586 ? -16.636 -22.609 6.583 1.00 92.94 586 PRO A C 1
ATOM 4685 O O . PRO A 1 586 ? -17.164 -23.719 6.504 1.00 92.94 586 PRO A O 1
ATOM 4688 N N . LEU A 1 587 ? -16.581 -21.929 7.728 1.00 92.94 587 LEU A N 1
ATOM 4689 C CA . LEU A 1 587 ? -17.164 -22.388 8.991 1.00 92.94 587 LEU A CA 1
ATOM 4690 C C . LEU A 1 587 ? -18.091 -21.303 9.570 1.00 92.94 587 LEU A C 1
ATOM 4692 O O . LEU A 1 587 ? -17.638 -20.178 9.772 1.00 92.94 587 LEU A O 1
ATOM 4696 N N . PRO A 1 588 ? -19.372 -21.591 9.867 1.00 92.31 588 PRO A N 1
ATOM 4697 C CA . PRO A 1 588 ? -20.246 -20.614 10.516 1.00 92.31 588 PRO A CA 1
ATOM 4698 C C . PRO A 1 588 ? -19.697 -20.169 11.879 1.00 92.31 588 PRO A C 1
ATOM 4700 O O . PRO A 1 588 ? -19.270 -21.008 12.683 1.00 92.31 588 PRO A O 1
ATOM 4703 N N . LYS A 1 589 ? -19.739 -18.859 12.156 1.00 91.44 589 LYS A N 1
ATOM 4704 C CA . LYS A 1 589 ? -19.235 -18.265 13.409 1.00 91.44 589 LYS A CA 1
ATOM 4705 C C . LYS A 1 589 ? -19.910 -18.890 14.639 1.00 91.44 589 LYS A C 1
ATOM 4707 O O . LYS A 1 589 ? -19.242 -19.115 15.645 1.00 91.44 589 LYS A O 1
ATOM 4712 N N . SER A 1 590 ? -21.186 -19.270 14.541 1.00 93.56 590 SER A N 1
ATOM 4713 C CA . SER A 1 590 ? -21.929 -19.961 15.602 1.00 93.56 590 SER A CA 1
ATOM 4714 C C . SER A 1 590 ? -21.322 -21.301 16.006 1.00 93.56 590 SER A C 1
ATOM 4716 O O . SER A 1 590 ? -21.224 -21.603 17.194 1.00 93.56 590 SER A O 1
ATOM 4718 N N . ILE A 1 591 ? -20.860 -22.088 15.036 1.00 94.06 591 ILE A N 1
ATOM 4719 C CA . ILE A 1 591 ? -20.242 -23.393 15.287 1.00 94.06 591 ILE A CA 1
ATOM 4720 C C . ILE A 1 591 ? -18.846 -23.214 15.869 1.00 94.06 591 ILE A C 1
ATOM 4722 O O . ILE A 1 591 ? -18.490 -23.891 16.834 1.00 94.06 591 ILE A O 1
ATOM 4726 N N . ALA A 1 592 ? -18.083 -22.249 15.351 1.00 92.00 592 ALA A N 1
ATOM 4727 C CA . ALA A 1 592 ? -16.789 -21.894 15.924 1.00 92.00 592 ALA A CA 1
ATOM 4728 C C . ALA A 1 592 ? -16.917 -21.451 17.393 1.00 92.00 592 ALA A C 1
ATOM 4730 O O . ALA A 1 592 ? -16.144 -21.894 18.243 1.00 92.00 592 ALA A O 1
ATOM 4731 N N . ALA A 1 593 ? -17.928 -20.639 17.713 1.00 91.81 593 ALA A N 1
ATOM 4732 C CA . ALA A 1 593 ? -18.199 -20.191 19.075 1.00 91.81 593 ALA A CA 1
ATOM 4733 C C . ALA A 1 593 ? -18.594 -21.338 20.011 1.00 91.81 593 ALA A C 1
ATOM 4735 O O . ALA A 1 593 ? -18.168 -21.365 21.164 1.00 91.81 593 ALA A O 1
ATOM 4736 N N . ILE A 1 594 ? -19.354 -22.315 19.515 1.00 93.75 594 ILE A N 1
ATOM 4737 C CA . ILE A 1 594 ? -19.701 -23.507 20.289 1.00 93.75 594 ILE A CA 1
ATOM 4738 C C . ILE A 1 594 ? -18.476 -24.360 20.577 1.00 93.75 594 ILE A C 1
ATOM 4740 O O . ILE A 1 594 ? -18.312 -24.781 21.717 1.00 93.75 594 ILE A O 1
ATOM 4744 N N . PHE A 1 595 ? -17.578 -24.565 19.612 1.00 91.19 595 PHE A N 1
ATOM 4745 C CA . PHE A 1 595 ? -16.325 -25.276 19.878 1.00 91.19 595 PHE A CA 1
ATOM 4746 C C . PHE A 1 595 ? -15.427 -24.523 20.864 1.00 91.19 595 PHE A C 1
ATOM 4748 O O . PHE A 1 595 ? -14.830 -25.142 21.750 1.00 91.19 595 PHE A O 1
ATOM 4755 N N . ALA A 1 596 ? -15.377 -23.190 20.776 1.00 89.25 596 ALA A N 1
ATOM 4756 C CA . ALA A 1 596 ? -14.670 -22.368 21.754 1.00 89.25 596 ALA A CA 1
ATOM 4757 C C . ALA A 1 596 ? -15.283 -22.497 23.162 1.00 89.25 596 ALA A C 1
ATOM 4759 O O . ALA A 1 596 ? -14.555 -22.671 24.141 1.00 89.25 596 ALA A O 1
ATOM 4760 N N . TRP A 1 597 ? -16.617 -22.474 23.276 1.00 91.31 597 TRP A N 1
ATOM 4761 C CA . TRP A 1 597 ? -17.315 -22.664 24.548 1.00 91.31 597 TRP A CA 1
ATOM 4762 C C . TRP A 1 597 ? -17.149 -24.087 25.088 1.00 91.31 597 TRP A C 1
ATOM 4764 O O . TRP A 1 597 ? -16.805 -24.226 26.260 1.00 91.31 597 TRP A O 1
ATOM 4774 N N . GLN A 1 598 ? -17.291 -25.123 24.256 1.00 91.75 598 GLN A N 1
ATOM 4775 C CA . GLN A 1 598 ? -17.104 -26.532 24.625 1.00 91.75 598 GLN A CA 1
ATOM 4776 C C . GLN A 1 598 ? -15.694 -26.807 25.159 1.00 91.75 598 GLN A C 1
ATOM 4778 O O . GLN A 1 598 ? -15.527 -27.553 26.120 1.00 91.75 598 GLN A O 1
ATOM 4783 N N . SER A 1 599 ? -14.688 -26.131 24.599 1.00 88.31 599 SER A N 1
ATOM 4784 C CA . SER A 1 599 ? -13.295 -26.209 25.058 1.00 88.31 599 SER A CA 1
ATOM 4785 C C . SER A 1 599 ? -13.031 -25.409 26.345 1.00 88.31 599 SER A C 1
ATOM 4787 O O . SER A 1 599 ? -11.928 -25.438 26.896 1.00 88.31 599 SER A O 1
ATOM 4789 N N . SER A 1 600 ? -14.017 -24.653 26.833 1.00 88.88 600 SER A N 1
ATOM 4790 C CA . SER A 1 600 ? -13.882 -23.797 28.007 1.00 88.88 600 SER A CA 1
ATOM 4791 C C . SER A 1 600 ? -14.256 -24.520 29.303 1.00 88.88 600 SER A C 1
ATOM 4793 O O . SER A 1 600 ? -15.052 -25.456 29.345 1.00 88.88 600 SER A O 1
ATOM 4795 N N . LYS A 1 601 ? -13.770 -23.991 30.430 1.00 87.62 601 LYS A N 1
ATOM 4796 C CA . LYS A 1 601 ? -14.193 -24.450 31.764 1.00 87.62 601 LYS A CA 1
ATOM 4797 C C . LYS A 1 601 ? -15.684 -24.217 32.028 1.00 87.62 601 LYS A C 1
ATOM 4799 O O . LYS A 1 601 ? -16.250 -24.894 32.884 1.00 87.62 601 LYS A O 1
ATOM 4804 N N . LYS A 1 602 ? -16.297 -23.252 31.333 1.00 87.69 602 LYS A N 1
ATOM 4805 C CA . LYS A 1 602 ? -17.700 -22.872 31.520 1.00 87.69 602 LYS A CA 1
ATOM 4806 C C . LYS A 1 602 ? -18.637 -23.978 31.038 1.00 87.69 602 LYS A C 1
ATOM 4808 O O . LYS A 1 602 ? -19.560 -24.328 31.758 1.00 87.69 602 LYS A O 1
ATOM 4813 N N . PHE A 1 603 ? -18.319 -24.625 29.920 1.00 88.75 603 PHE A N 1
ATOM 4814 C CA . PHE A 1 603 ? -19.096 -25.755 29.406 1.00 88.75 603 PHE A CA 1
ATOM 4815 C C . PHE A 1 603 ? -19.243 -26.894 30.425 1.00 88.75 603 PHE A C 1
ATOM 4817 O O . PHE A 1 603 ? -20.343 -27.387 30.671 1.00 88.75 603 PHE A O 1
ATOM 4824 N N . VAL A 1 604 ? -18.153 -27.243 31.119 1.00 85.38 604 VAL A N 1
ATOM 4825 C CA . VAL A 1 604 ? -18.172 -28.264 32.183 1.00 85.38 604 VAL A CA 1
ATOM 4826 C C . VAL A 1 604 ? -19.082 -27.857 33.354 1.00 85.38 604 VAL A C 1
ATOM 4828 O O . VAL A 1 604 ? -19.695 -28.712 33.997 1.00 85.38 604 VAL A O 1
ATOM 4831 N N . GLN A 1 605 ? -19.181 -26.557 33.648 1.00 87.12 605 GLN A N 1
ATOM 4832 C CA . GLN A 1 605 ? -20.043 -26.021 34.709 1.00 87.12 605 GLN A CA 1
ATOM 4833 C C . GLN A 1 605 ? -21.514 -25.978 34.294 1.00 87.12 605 GLN A C 1
ATOM 4835 O O . GLN A 1 605 ? -22.382 -26.249 35.125 1.00 87.12 605 GLN A O 1
ATOM 4840 N N . ASP A 1 606 ? -21.772 -25.680 33.023 1.00 86.44 606 ASP A N 1
ATOM 4841 C CA . ASP A 1 606 ? -23.110 -25.538 32.451 1.00 86.44 606 ASP A CA 1
ATOM 4842 C C . ASP A 1 606 ? -23.856 -26.887 32.371 1.00 86.44 606 ASP A C 1
ATOM 4844 O O . ASP A 1 606 ? -25.086 -26.904 32.363 1.00 86.44 606 ASP A O 1
ATOM 4848 N N . ARG A 1 607 ? -23.134 -28.024 32.434 1.00 87.00 607 ARG A N 1
ATOM 4849 C CA . ARG A 1 607 ? -23.686 -29.399 32.501 1.00 87.00 607 ARG A CA 1
ATOM 4850 C C . ARG A 1 607 ? -24.717 -29.677 31.405 1.00 87.00 607 ARG A C 1
ATOM 4852 O O . ARG A 1 607 ? -25.822 -30.151 31.688 1.00 87.00 607 ARG A O 1
ATOM 4859 N N . VAL A 1 608 ? -24.322 -29.381 30.174 1.00 89.44 608 VAL A N 1
ATOM 4860 C CA . VAL A 1 608 ? -25.131 -29.592 28.971 1.00 89.44 608 VAL A CA 1
ATOM 4861 C C . VAL A 1 608 ? -25.537 -31.057 28.847 1.00 89.44 608 VAL A C 1
ATOM 4863 O O . VAL A 1 608 ? -24.742 -31.964 29.102 1.00 89.44 608 VAL A O 1
ATOM 4866 N N . ARG A 1 609 ? -26.792 -31.288 28.470 1.00 90.06 609 ARG A N 1
ATOM 4867 C CA . ARG A 1 609 ? -27.378 -32.613 28.262 1.00 90.06 609 ARG A CA 1
ATOM 4868 C C . ARG A 1 609 ? -27.757 -32.807 26.804 1.00 90.06 609 ARG A C 1
ATOM 4870 O O . ARG A 1 609 ? -27.903 -31.858 26.041 1.00 90.06 609 ARG A O 1
ATOM 4877 N N . GLU A 1 610 ? -27.964 -34.064 26.435 1.00 89.94 610 GLU A N 1
ATOM 4878 C CA . GLU A 1 610 ? -28.545 -34.400 25.141 1.00 89.94 610 GLU A CA 1
ATOM 4879 C C . GLU A 1 610 ? -29.880 -33.665 24.942 1.00 89.94 610 GLU A C 1
ATOM 4881 O O . GLU A 1 610 ? -30.718 -33.619 25.844 1.00 89.94 610 GLU A O 1
ATOM 4886 N N . ASN A 1 611 ? -30.073 -33.143 23.733 1.00 89.69 611 ASN A N 1
ATOM 4887 C CA . ASN A 1 611 ? -31.191 -32.321 23.283 1.00 89.69 611 ASN A CA 1
ATOM 4888 C C . ASN A 1 611 ? -31.207 -30.871 23.769 1.00 89.69 611 ASN A C 1
ATOM 4890 O O . ASN A 1 611 ? -32.036 -30.130 23.244 1.00 89.69 611 ASN A O 1
ATOM 4894 N N . ASP A 1 612 ? -30.317 -30.451 24.675 1.00 91.94 612 ASP A N 1
ATOM 4895 C CA . ASP A 1 612 ? -30.211 -29.044 25.078 1.00 91.94 612 ASP A CA 1
ATOM 4896 C C . ASP A 1 612 ? -29.913 -28.136 23.877 1.00 91.94 612 ASP A C 1
ATOM 4898 O O . ASP A 1 612 ? -29.220 -28.523 22.931 1.00 91.94 612 ASP A O 1
ATOM 4902 N N . PHE A 1 613 ? -30.437 -26.911 23.925 1.00 91.06 613 PHE A N 1
ATOM 4903 C CA . PHE A 1 613 ? -30.219 -25.901 22.895 1.00 91.06 613 PHE A CA 1
ATOM 4904 C C . PHE A 1 613 ? -29.270 -24.814 23.382 1.00 91.06 613 PHE A C 1
ATOM 4906 O O . PHE A 1 613 ? -29.406 -24.278 24.482 1.00 91.06 613 PHE A O 1
ATOM 4913 N N . VAL A 1 614 ? -28.355 -24.426 22.505 1.00 92.44 614 VAL A N 1
ATOM 4914 C CA . VAL A 1 614 ? -27.529 -23.231 22.633 1.00 92.44 614 VAL A CA 1
ATOM 4915 C C . VAL A 1 614 ? -28.012 -22.235 21.590 1.00 92.44 614 VAL A C 1
ATOM 4917 O O . VAL A 1 614 ? -27.981 -22.507 20.392 1.00 92.44 614 VAL A O 1
ATOM 4920 N N . LEU A 1 615 ? -28.487 -21.083 22.046 1.00 91.62 615 LEU A N 1
ATOM 4921 C CA . LEU A 1 615 ? -28.849 -19.963 21.192 1.00 91.62 615 LEU A CA 1
ATOM 4922 C C . LEU A 1 615 ? -27.624 -19.070 21.048 1.00 91.62 615 LEU A C 1
ATOM 4924 O O . LEU A 1 615 ? -27.267 -18.344 21.979 1.00 91.62 615 LEU A O 1
ATOM 4928 N N . VAL A 1 616 ? -26.977 -19.148 19.889 1.00 92.62 616 VAL A N 1
ATOM 4929 C CA . VAL A 1 616 ? -25.841 -18.286 19.571 1.00 92.62 616 VAL A CA 1
ATOM 4930 C C . VAL A 1 616 ? -26.356 -16.976 18.992 1.00 92.62 616 VAL A C 1
ATOM 4932 O O . VAL A 1 616 ? -27.111 -16.992 18.020 1.00 92.62 616 VAL A O 1
ATOM 4935 N N . VAL A 1 617 ? -25.979 -15.855 19.605 1.00 88.25 617 VAL A N 1
ATOM 4936 C CA . VAL A 1 617 ? -26.549 -14.534 19.313 1.00 88.25 617 VAL A CA 1
ATOM 4937 C C . VAL A 1 617 ? -25.469 -13.609 18.770 1.00 88.25 617 VAL A C 1
ATOM 4939 O O . VAL A 1 617 ? -24.498 -13.346 19.466 1.00 88.25 617 VAL A O 1
ATOM 4942 N N . ASP A 1 618 ? -25.651 -13.100 17.553 1.00 86.56 618 ASP A N 1
ATOM 4943 C CA . ASP A 1 618 ? -24.725 -12.169 16.885 1.00 86.56 618 ASP A CA 1
ATOM 4944 C C . ASP A 1 618 ? -25.446 -10.881 16.479 1.00 86.56 618 ASP A C 1
ATOM 4946 O O . ASP A 1 618 ? -26.608 -10.931 16.066 1.00 86.56 618 ASP A O 1
ATOM 4950 N N . SER A 1 619 ? -24.760 -9.740 16.548 1.00 80.44 619 SER A N 1
ATOM 4951 C CA . SER A 1 619 ? -25.319 -8.432 16.189 1.00 80.44 619 SER A CA 1
ATOM 4952 C C . SER A 1 619 ? -24.691 -7.863 14.913 1.00 80.44 619 SER A C 1
ATOM 4954 O O . SER A 1 619 ? -23.485 -7.947 14.672 1.00 80.44 619 SER A O 1
ATOM 4956 N N . PHE A 1 620 ? -25.522 -7.251 14.073 1.00 81.00 620 PHE A N 1
ATOM 4957 C CA . PHE A 1 620 ? -25.112 -6.625 12.820 1.00 81.00 620 PHE A CA 1
ATOM 4958 C C . PHE A 1 620 ? -25.981 -5.392 12.523 1.00 81.00 620 PHE A C 1
ATOM 4960 O O . PHE A 1 620 ? -26.970 -5.141 13.206 1.00 81.00 620 PHE A O 1
ATOM 4967 N N . ASP A 1 621 ? -25.627 -4.608 11.503 1.00 73.44 621 ASP A N 1
ATOM 4968 C CA . ASP A 1 621 ? -26.315 -3.347 11.153 1.00 73.44 621 ASP A CA 1
ATOM 4969 C C . ASP A 1 621 ? -27.840 -3.537 10.948 1.00 73.44 621 ASP A C 1
ATOM 4971 O O . ASP A 1 621 ? -28.680 -2.766 11.415 1.00 73.44 621 ASP A O 1
ATOM 4975 N N . GLY A 1 622 ? -28.239 -4.663 10.350 1.00 75.50 622 GLY A N 1
ATOM 4976 C CA . GLY A 1 622 ? -29.647 -4.993 10.118 1.00 75.50 622 GLY A CA 1
ATOM 4977 C C . GLY A 1 622 ? -30.424 -5.511 11.336 1.00 75.50 622 GLY A C 1
ATOM 4978 O O . GLY A 1 622 ? -31.654 -5.589 11.263 1.00 75.50 622 GLY A O 1
ATOM 4979 N N . GLY A 1 623 ? -29.760 -5.856 12.443 1.00 82.00 623 GLY A N 1
ATOM 4980 C CA . GLY A 1 623 ? -30.401 -6.427 13.623 1.00 82.00 623 GLY A CA 1
ATOM 4981 C C . GLY A 1 623 ? -29.575 -7.520 14.285 1.00 82.00 623 GLY A C 1
ATOM 4982 O O . GLY A 1 623 ? -28.374 -7.377 14.498 1.00 82.00 623 GLY A O 1
ATOM 4983 N N . ILE A 1 624 ? -30.243 -8.601 14.679 1.00 84.56 624 ILE A N 1
ATOM 4984 C CA . ILE A 1 624 ? -29.637 -9.672 15.471 1.00 84.56 624 ILE A CA 1
ATOM 4985 C C . ILE A 1 624 ? -29.952 -11.007 14.843 1.00 84.56 624 ILE A C 1
ATOM 4987 O O . ILE A 1 624 ? -31.081 -11.265 14.430 1.00 84.56 624 ILE A O 1
ATOM 4991 N N . SER A 1 625 ? -28.939 -11.853 14.787 1.00 87.50 625 SER A N 1
ATOM 4992 C CA . SER A 1 625 ? -29.064 -13.227 14.345 1.00 87.50 625 SER A CA 1
ATOM 4993 C C . SER A 1 625 ? -29.053 -14.139 15.562 1.00 87.50 625 SER A C 1
ATOM 4995 O O . SER A 1 625 ? -28.207 -13.992 16.444 1.00 87.50 625 SER A O 1
ATOM 4997 N N . ILE A 1 626 ? -30.017 -15.052 15.626 1.00 90.38 626 ILE A N 1
ATOM 4998 C CA . ILE A 1 626 ? -30.103 -16.074 16.663 1.00 90.38 626 ILE A CA 1
ATOM 4999 C C . ILE A 1 626 ? -30.017 -17.419 15.954 1.00 90.38 626 ILE A C 1
ATOM 5001 O O . ILE A 1 626 ? -30.913 -17.778 15.191 1.00 90.38 626 ILE A O 1
ATOM 5005 N N . THR A 1 627 ? -28.933 -18.153 16.186 1.00 92.38 627 THR A N 1
ATOM 5006 C CA . THR A 1 627 ? -28.711 -19.478 15.599 1.00 92.38 627 THR A CA 1
ATOM 5007 C C . THR A 1 627 ? -28.899 -20.539 16.678 1.00 92.38 627 THR A C 1
ATOM 5009 O O . THR A 1 627 ? -28.059 -20.630 17.578 1.00 92.38 627 THR A O 1
ATOM 5012 N N . PRO A 1 628 ? -29.981 -21.336 16.627 1.00 92.50 628 PRO A N 1
ATOM 5013 C CA . PRO A 1 628 ? -30.137 -22.474 17.514 1.00 92.50 628 PRO A CA 1
ATOM 5014 C C . PRO A 1 628 ? -29.169 -23.584 17.120 1.00 92.50 628 PRO A C 1
ATOM 5016 O O . PRO A 1 628 ? -29.090 -23.982 15.956 1.00 92.50 628 PRO A O 1
ATOM 5019 N N . VAL A 1 629 ? -28.479 -24.133 18.109 1.00 93.88 629 VAL A N 1
ATOM 5020 C CA . VAL A 1 629 ? -27.639 -25.311 17.934 1.00 93.88 629 VAL A CA 1
ATOM 5021 C C . VAL A 1 629 ? -27.970 -26.318 19.019 1.00 93.88 629 VAL A C 1
ATOM 5023 O O . VAL A 1 629 ? -28.025 -25.978 20.198 1.00 93.88 629 VAL A O 1
ATOM 5026 N N . GLN A 1 630 ? -28.232 -27.551 18.609 1.00 93.12 630 GLN A N 1
ATOM 5027 C CA . GLN A 1 630 ? -28.689 -28.608 19.497 1.00 93.12 630 GLN A CA 1
ATOM 5028 C C . GLN A 1 630 ? -27.548 -29.553 19.866 1.00 93.12 630 GLN A C 1
ATOM 5030 O O . GLN A 1 630 ? -26.790 -29.981 18.994 1.00 93.12 630 GLN A O 1
ATOM 5035 N N . ALA A 1 631 ? -27.462 -29.902 21.148 1.00 93.38 631 ALA A N 1
ATOM 5036 C CA . ALA A 1 631 ? -26.540 -30.905 21.658 1.00 93.38 631 ALA A CA 1
ATOM 5037 C C . ALA A 1 631 ? -27.040 -32.322 21.337 1.00 93.38 631 ALA A C 1
ATOM 5039 O O . ALA A 1 631 ? -28.173 -32.689 21.660 1.00 93.38 631 ALA A O 1
ATOM 5040 N N . ILE A 1 632 ? -26.173 -33.138 20.744 1.00 93.06 632 ILE A N 1
ATOM 5041 C CA . ILE A 1 632 ? -26.420 -34.549 20.439 1.00 93.06 632 ILE A CA 1
ATOM 5042 C C . ILE A 1 632 ? -25.308 -35.369 21.073 1.00 93.06 632 ILE A C 1
ATOM 5044 O O . ILE A 1 632 ? -24.136 -35.200 20.731 1.00 93.06 632 ILE A O 1
ATOM 5048 N N . TYR A 1 633 ? -25.671 -36.291 21.961 1.00 93.38 633 TYR A N 1
ATOM 5049 C CA . TYR A 1 633 ? -24.697 -37.189 22.561 1.00 93.38 633 TYR A CA 1
ATOM 5050 C C . TYR A 1 633 ? -24.309 -38.302 21.582 1.00 93.38 633 TYR A C 1
ATOM 5052 O O . TYR A 1 633 ? -25.158 -38.996 21.020 1.00 93.38 633 TYR A O 1
ATOM 5060 N N . GLN A 1 634 ? -23.008 -38.491 21.401 1.00 93.88 634 GLN A N 1
ATOM 5061 C CA . GLN A 1 634 ? -22.418 -39.548 20.599 1.00 93.88 634 GLN A CA 1
ATOM 5062 C C . GLN A 1 634 ? -21.428 -40.330 21.453 1.00 93.88 634 GLN A C 1
ATOM 5064 O O . GLN A 1 634 ? -20.370 -39.834 21.834 1.00 93.88 634 GLN A O 1
ATOM 5069 N N . LYS A 1 635 ? -21.758 -41.598 21.704 1.00 91.94 635 LYS A N 1
ATOM 5070 C CA . LYS A 1 635 ? -20.918 -42.491 22.506 1.00 91.94 635 LYS A CA 1
ATOM 5071 C C . LYS A 1 635 ? -19.516 -42.667 21.909 1.00 91.94 635 LYS A C 1
ATOM 5073 O O . LYS A 1 635 ? -18.536 -42.647 22.637 1.00 91.94 635 LYS A O 1
ATOM 5078 N N . GLU A 1 636 ? -19.420 -42.806 20.589 1.00 93.81 636 GLU A N 1
ATOM 5079 C CA . GLU A 1 636 ? -18.137 -42.952 19.885 1.00 93.81 636 GLU A CA 1
ATOM 5080 C C . GLU A 1 636 ? -17.246 -41.714 20.067 1.00 93.81 636 GLU A C 1
ATOM 5082 O O . GLU A 1 636 ? -16.038 -41.838 20.250 1.00 93.81 636 GLU A O 1
ATOM 5087 N N . LEU A 1 637 ? -17.840 -40.517 20.079 1.00 91.31 637 LEU A N 1
ATOM 5088 C CA . LEU A 1 637 ? -17.112 -39.272 20.305 1.00 91.31 637 LEU A CA 1
ATOM 5089 C C . LEU A 1 637 ? -16.603 -39.168 21.747 1.00 91.31 637 LEU A C 1
ATOM 5091 O O . LEU A 1 637 ? -15.484 -38.720 21.958 1.00 91.31 637 LEU A O 1
ATOM 5095 N N . ASP A 1 638 ? -17.392 -39.623 22.721 1.00 90.50 638 ASP A N 1
ATOM 5096 C CA . ASP A 1 638 ? -16.992 -39.680 24.134 1.00 90.50 638 ASP A CA 1
ATOM 5097 C C . ASP A 1 638 ? -15.806 -40.637 24.348 1.00 90.50 638 ASP A C 1
ATOM 5099 O O . ASP A 1 638 ? -14.915 -40.381 25.155 1.00 90.50 638 ASP A O 1
ATOM 5103 N N . GLU A 1 639 ? -15.765 -41.731 23.580 1.00 93.19 639 GLU A N 1
ATOM 5104 C CA . GLU A 1 639 ? -14.666 -42.700 23.601 1.00 93.19 639 GLU A CA 1
ATOM 5105 C C . GLU A 1 639 ? -13.387 -42.161 22.927 1.00 93.19 639 GLU A C 1
ATOM 5107 O O . GLU A 1 639 ? -12.287 -42.436 23.411 1.00 93.19 639 GLU A O 1
ATOM 5112 N N . ILE A 1 640 ? -13.507 -41.396 21.832 1.00 94.25 640 ILE A N 1
ATOM 5113 C CA . ILE A 1 640 ? -12.361 -40.887 21.050 1.00 94.25 640 ILE A CA 1
ATOM 5114 C C . ILE A 1 640 ? -11.822 -39.556 21.605 1.00 94.25 640 ILE A C 1
ATOM 5116 O O . ILE A 1 640 ? -10.607 -39.358 21.646 1.00 94.25 640 ILE A O 1
ATOM 5120 N N . LEU A 1 641 ? -12.706 -38.648 22.030 1.00 88.12 641 LEU A N 1
ATOM 5121 C CA . LEU A 1 641 ? -12.396 -37.305 22.540 1.00 88.12 641 LEU A CA 1
ATOM 5122 C C . LEU A 1 641 ? -13.212 -37.007 23.817 1.00 88.12 641 LEU A C 1
ATOM 5124 O O . LEU A 1 641 ? -14.165 -36.219 23.773 1.00 88.12 641 LEU A O 1
ATOM 5128 N N . PRO A 1 642 ? -12.827 -37.572 24.980 1.00 86.31 642 PRO A N 1
ATOM 5129 C CA . PRO A 1 642 ? -13.569 -37.410 26.238 1.00 86.31 642 PRO A CA 1
ATOM 5130 C C . PRO A 1 642 ? -13.729 -35.952 26.700 1.00 86.31 642 PRO A C 1
ATOM 5132 O O . PRO A 1 642 ? -14.680 -35.611 27.401 1.00 86.31 642 PRO A O 1
ATOM 5135 N N . GLU A 1 643 ? -12.819 -35.060 26.299 1.00 84.81 643 GLU A N 1
ATOM 5136 C CA . GLU A 1 643 ? -12.906 -33.614 26.559 1.00 84.81 643 GLU A CA 1
ATOM 5137 C C . GLU A 1 643 ? -14.166 -32.946 25.985 1.00 84.81 643 GLU A C 1
ATOM 5139 O O . GLU A 1 643 ? -14.602 -31.919 26.501 1.00 84.81 643 GLU A O 1
ATOM 5144 N N . THR A 1 644 ? -14.795 -33.553 24.976 1.00 87.25 644 THR A N 1
ATOM 5145 C CA . THR A 1 644 ? -16.068 -33.086 24.402 1.00 87.25 644 THR A CA 1
ATOM 5146 C C . THR A 1 644 ? -17.292 -33.499 25.228 1.00 87.25 644 THR A C 1
ATOM 5148 O O . THR A 1 644 ? -18.395 -33.023 24.950 1.00 87.25 644 THR A O 1
ATOM 5151 N N . GLN A 1 645 ? -17.120 -34.379 26.227 1.00 88.25 645 GLN A N 1
ATOM 5152 C CA . GLN A 1 645 ? -18.193 -35.061 26.971 1.00 88.25 645 GLN A CA 1
ATOM 5153 C C . GLN A 1 645 ? -19.161 -35.845 26.064 1.00 88.25 645 GLN A C 1
ATOM 5155 O O . GLN A 1 645 ? -20.355 -35.951 26.352 1.00 88.25 645 GLN A O 1
ATOM 5160 N N . GLY A 1 646 ? -18.665 -36.320 24.915 1.00 90.81 646 GLY A N 1
ATOM 5161 C CA . GLY A 1 646 ? -19.464 -36.980 23.885 1.00 90.81 646 GLY A CA 1
ATOM 5162 C C . GLY A 1 646 ? -20.453 -36.067 23.166 1.00 90.81 646 GLY A C 1
ATOM 5163 O O . GLY A 1 646 ? -21.292 -36.565 22.420 1.00 90.81 646 GLY A O 1
ATOM 5164 N N . MET A 1 647 ? -20.401 -34.747 23.374 1.00 93.31 647 MET A N 1
ATOM 5165 C CA . MET A 1 647 ? -21.359 -33.818 22.777 1.00 93.31 647 MET A CA 1
ATOM 5166 C C . MET A 1 647 ? -20.929 -33.406 21.368 1.00 93.31 647 MET A C 1
ATOM 5168 O O . MET A 1 647 ? -19.873 -32.806 21.161 1.00 93.31 647 MET A O 1
ATOM 5172 N N . SER A 1 648 ? -21.800 -33.704 20.410 1.00 93.62 648 SER A N 1
ATOM 5173 C CA . SER A 1 648 ? -21.783 -33.211 19.032 1.00 93.62 648 SER A CA 1
ATOM 5174 C C . SER A 1 648 ? -22.904 -32.185 18.824 1.00 93.62 648 SER A C 1
ATOM 5176 O O . SER A 1 648 ? -23.808 -32.075 19.655 1.00 93.62 648 SER A O 1
ATOM 5178 N N . TRP A 1 649 ? -22.852 -31.423 17.731 1.00 94.25 649 TRP A N 1
ATOM 5179 C CA . TRP A 1 649 ? -23.698 -30.241 17.552 1.00 94.25 649 TRP A CA 1
ATOM 5180 C C . TRP A 1 649 ? -24.437 -30.250 16.212 1.00 94.25 649 TRP A C 1
ATOM 5182 O O . TRP A 1 649 ? -23.816 -30.387 15.159 1.00 94.25 649 TRP A O 1
ATOM 5192 N N . GLU A 1 650 ? -25.757 -30.055 16.248 1.00 93.81 650 GLU A N 1
ATOM 5193 C CA . GLU A 1 650 ? -26.608 -29.885 15.061 1.00 93.81 650 GLU A CA 1
ATOM 5194 C C . GLU A 1 650 ? -27.057 -28.424 14.948 1.00 93.81 650 GLU A C 1
ATOM 5196 O O . GLU A 1 650 ? -27.785 -27.916 15.805 1.00 93.81 650 GLU A O 1
ATOM 5201 N N . ARG A 1 651 ? -26.612 -27.736 13.890 1.00 92.06 651 ARG A N 1
ATOM 5202 C CA . ARG A 1 651 ? -26.990 -26.346 13.594 1.00 92.06 651 ARG A CA 1
ATOM 5203 C C . ARG A 1 651 ? -28.368 -26.291 12.940 1.00 92.06 651 ARG A C 1
ATOM 5205 O O . ARG A 1 651 ? -28.579 -26.928 11.910 1.00 92.06 651 ARG A O 1
ATOM 5212 N N . HIS A 1 652 ? -29.253 -25.454 13.470 1.00 90.88 652 HIS A N 1
ATOM 5213 C CA . HIS A 1 652 ? -30.563 -25.157 12.884 1.00 90.88 652 HIS A CA 1
ATOM 5214 C C . HIS A 1 652 ? -30.545 -23.825 12.115 1.00 90.88 652 HIS A C 1
ATOM 5216 O O . HIS A 1 652 ? -29.602 -23.042 12.268 1.00 90.88 652 HIS A O 1
ATOM 5222 N N . PRO A 1 653 ? -31.550 -23.552 11.256 1.00 89.00 653 PRO A N 1
ATOM 5223 C CA . PRO A 1 653 ? -31.643 -22.287 10.534 1.00 89.00 653 PRO A CA 1
ATOM 5224 C C . PRO A 1 653 ? -31.601 -21.070 11.464 1.00 89.00 653 PRO A C 1
ATOM 5226 O O . PRO A 1 653 ? -32.277 -21.026 12.490 1.00 89.00 653 PRO A O 1
ATOM 5229 N N . THR A 1 654 ? -30.813 -20.069 11.081 1.00 89.12 654 THR A N 1
ATOM 5230 C CA . THR A 1 654 ? -30.678 -18.814 11.821 1.00 89.12 654 THR A CA 1
ATOM 5231 C C . THR A 1 654 ? -31.937 -17.965 11.679 1.00 89.12 654 THR A C 1
ATOM 5233 O O . THR A 1 654 ? -32.428 -17.741 10.571 1.00 89.12 654 THR A O 1
ATOM 5236 N N . VAL A 1 655 ? -32.431 -17.443 12.800 1.00 87.62 655 VAL A N 1
ATOM 5237 C CA . VAL A 1 655 ? -33.549 -16.498 12.845 1.00 87.62 655 VAL A CA 1
ATOM 5238 C C . VAL A 1 655 ? -33.001 -15.081 12.928 1.00 87.62 655 VAL A C 1
ATOM 5240 O O . VAL A 1 655 ? -32.226 -14.753 13.827 1.00 87.62 655 VAL A O 1
ATOM 5243 N N . ILE A 1 656 ? -33.409 -14.230 11.987 1.00 85.25 656 ILE A N 1
ATOM 5244 C CA . ILE A 1 656 ? -33.041 -12.814 11.967 1.00 85.25 656 ILE A CA 1
ATOM 5245 C C . ILE A 1 656 ? -34.142 -12.006 12.644 1.00 85.25 656 ILE A C 1
ATOM 5247 O O . ILE A 1 656 ? -35.279 -11.978 12.176 1.00 85.25 656 ILE A O 1
ATOM 5251 N N . VAL A 1 657 ? -33.787 -11.319 13.725 1.00 82.94 657 VAL A N 1
ATOM 5252 C CA . VAL A 1 657 ? -34.647 -10.374 14.433 1.00 82.94 657 VAL A CA 1
ATOM 5253 C C . VAL A 1 657 ? -34.241 -8.961 14.011 1.00 82.94 657 VAL A C 1
ATOM 5255 O O . VAL A 1 657 ? -33.169 -8.491 14.410 1.00 82.94 657 VAL A O 1
ATOM 5258 N N . PRO A 1 658 ? -35.062 -8.252 13.212 1.00 77.94 658 PRO A N 1
ATOM 5259 C CA . PRO A 1 658 ? -34.779 -6.872 12.845 1.00 77.94 658 PRO A CA 1
ATOM 5260 C C . PRO A 1 658 ? -34.816 -5.998 14.099 1.00 77.94 658 PRO A C 1
ATOM 5262 O O . PRO A 1 658 ? -35.875 -5.762 14.680 1.00 77.94 658 PRO A O 1
ATOM 5265 N N . ASN A 1 659 ? -33.654 -5.526 14.536 1.00 74.38 659 ASN A N 1
ATOM 5266 C CA . ASN A 1 659 ? -33.538 -4.649 15.692 1.00 74.38 659 ASN A CA 1
ATOM 5267 C C . ASN A 1 659 ? -32.377 -3.675 15.499 1.00 74.38 659 ASN A C 1
ATOM 5269 O O . ASN A 1 659 ? -31.272 -3.882 15.996 1.00 74.38 659 ASN A O 1
ATOM 5273 N N . ARG A 1 660 ? -32.655 -2.572 14.803 1.00 71.75 660 ARG A N 1
ATOM 5274 C CA . ARG A 1 660 ? -31.683 -1.486 14.628 1.00 71.75 660 ARG A CA 1
ATOM 5275 C C . ARG A 1 660 ? -31.469 -0.654 15.893 1.00 71.75 660 ARG A C 1
ATOM 5277 O O . ARG A 1 660 ? -30.664 0.268 15.857 1.00 71.75 660 ARG A O 1
ATOM 5284 N N . GLY A 1 661 ? -32.174 -0.933 16.995 1.00 78.56 661 GLY A N 1
ATOM 5285 C CA . GLY A 1 661 ? -32.111 -0.135 18.221 1.00 78.56 661 GLY A CA 1
ATOM 5286 C C . GLY A 1 661 ? -30.699 -0.039 18.795 1.00 78.56 661 GLY A C 1
ATOM 5287 O O . GLY A 1 661 ? -30.266 1.057 19.136 1.00 78.56 661 GLY A O 1
ATOM 5288 N N . ILE A 1 662 ? -29.961 -1.154 18.808 1.00 79.88 662 ILE A N 1
ATOM 5289 C CA . ILE A 1 662 ? -28.566 -1.201 19.276 1.00 79.88 662 ILE A CA 1
ATOM 5290 C C . ILE A 1 662 ? -27.668 -0.371 18.364 1.00 79.88 662 ILE A C 1
ATOM 5292 O O . ILE A 1 662 ? -26.962 0.507 18.845 1.00 79.88 662 ILE A O 1
ATOM 5296 N N . HIS A 1 663 ? -27.733 -0.607 17.050 1.00 83.00 663 HIS A N 1
ATOM 5297 C CA . HIS A 1 663 ? -26.914 0.118 16.078 1.00 83.00 663 HIS A CA 1
ATOM 5298 C C . HIS A 1 663 ? -27.195 1.624 16.122 1.00 83.00 663 HIS A C 1
ATOM 5300 O O . HIS A 1 663 ? -26.279 2.429 16.219 1.00 83.00 663 HIS A O 1
ATOM 5306 N N . THR A 1 664 ? -28.475 2.002 16.170 1.00 86.62 664 THR A N 1
ATOM 5307 C CA . THR A 1 664 ? -28.913 3.401 16.275 1.00 86.62 664 THR A CA 1
ATOM 5308 C C . THR A 1 664 ? -28.439 4.036 17.585 1.00 86.62 664 THR A C 1
ATOM 5310 O O . THR A 1 664 ? -28.088 5.213 17.611 1.00 86.62 664 THR A O 1
ATOM 5313 N N . ALA A 1 665 ? -28.443 3.291 18.695 1.00 87.62 665 ALA A N 1
ATOM 5314 C CA . ALA A 1 665 ? -27.933 3.777 19.974 1.00 87.62 665 ALA A CA 1
ATOM 5315 C C . ALA A 1 665 ? -26.409 3.970 19.934 1.00 87.62 665 ALA A C 1
ATOM 5317 O O . ALA A 1 665 ? -25.935 5.039 20.309 1.00 87.62 665 ALA A O 1
ATOM 5318 N N . MET A 1 666 ? -25.662 3.005 19.387 1.00 89.62 666 MET A N 1
ATOM 5319 C CA . MET A 1 666 ? -24.217 3.131 19.163 1.00 89.62 666 MET A CA 1
ATOM 5320 C C . MET A 1 666 ? -23.888 4.325 18.257 1.00 89.62 666 MET A C 1
ATOM 5322 O O . MET A 1 666 ? -22.994 5.104 18.580 1.00 89.62 666 MET A O 1
ATOM 5326 N N . ALA A 1 667 ? -24.639 4.522 17.168 1.00 91.00 667 ALA A N 1
ATOM 5327 C CA . ALA A 1 667 ? -24.448 5.648 16.257 1.00 91.00 667 ALA A CA 1
ATOM 5328 C C . ALA A 1 667 ? -24.676 6.987 16.974 1.00 91.00 667 ALA A C 1
ATOM 5330 O O . ALA A 1 667 ? -23.836 7.879 16.901 1.00 91.00 667 ALA A O 1
ATOM 5331 N N . ARG A 1 668 ? -25.749 7.098 17.769 1.00 91.88 668 ARG A N 1
ATOM 5332 C CA . ARG A 1 668 ? -26.006 8.284 18.604 1.00 91.88 668 ARG A CA 1
ATOM 5333 C C . ARG A 1 668 ? -24.908 8.530 19.636 1.00 91.88 668 ARG A C 1
ATOM 5335 O O . ARG A 1 668 ? -24.622 9.684 19.947 1.00 91.88 668 ARG A O 1
ATOM 5342 N N . ASN A 1 669 ? -24.326 7.475 20.198 1.00 91.00 669 ASN A N 1
ATOM 5343 C CA . ASN A 1 669 ? -23.226 7.602 21.148 1.00 91.00 669 ASN A CA 1
ATOM 5344 C C . ASN A 1 669 ? -21.956 8.130 20.467 1.00 91.00 669 ASN A C 1
ATOM 5346 O O . ASN A 1 669 ? -21.305 9.022 21.009 1.00 91.00 669 ASN A O 1
ATOM 5350 N N . LEU A 1 670 ? -21.653 7.659 19.254 1.00 91.50 670 LEU A N 1
ATOM 5351 C CA . LEU A 1 670 ? -20.577 8.212 18.426 1.00 91.50 670 LEU A CA 1
ATOM 5352 C C . LEU A 1 670 ? -20.838 9.678 18.048 1.00 91.50 670 LEU A C 1
ATOM 5354 O O . LEU A 1 670 ? -19.930 10.501 18.172 1.00 91.50 670 LEU A O 1
ATOM 5358 N N . ASP A 1 671 ? -22.074 10.032 17.677 1.00 91.19 671 ASP A N 1
ATOM 5359 C CA . ASP A 1 671 ? -22.455 11.420 17.370 1.00 91.19 671 ASP A CA 1
ATOM 5360 C C . ASP A 1 671 ? -22.207 12.340 18.576 1.00 91.19 671 ASP A C 1
ATOM 5362 O O . ASP A 1 671 ? -21.614 13.413 18.453 1.00 91.19 671 ASP A O 1
ATOM 5366 N N . ARG A 1 672 ? -22.616 11.901 19.776 1.00 86.50 672 ARG A N 1
ATOM 5367 C CA . ARG A 1 672 ? -22.376 12.624 21.039 1.00 86.50 672 ARG A CA 1
ATOM 5368 C C . ARG A 1 672 ? -20.893 12.760 21.370 1.00 86.50 672 ARG A C 1
ATOM 5370 O O . ARG A 1 672 ? -20.513 13.713 22.043 1.00 86.50 672 ARG A O 1
ATOM 5377 N N . ASN A 1 673 ? -20.072 11.826 20.899 1.00 83.31 673 ASN A N 1
ATOM 5378 C CA . ASN A 1 673 ? -18.624 11.858 21.047 1.00 83.31 673 ASN A CA 1
ATOM 5379 C C . ASN A 1 673 ? -17.927 12.710 19.962 1.00 83.31 673 ASN A C 1
ATOM 5381 O O . ASN A 1 673 ? -16.706 12.814 19.958 1.00 83.31 673 ASN A O 1
ATOM 5385 N N . GLY A 1 674 ? -18.683 13.361 19.068 1.00 83.38 674 GLY A N 1
ATOM 5386 C CA . GLY A 1 674 ? -18.153 14.274 18.051 1.00 83.38 674 GLY A CA 1
ATOM 5387 C C . GLY A 1 674 ? -17.869 13.626 16.693 1.00 83.38 674 GLY A C 1
ATOM 5388 O O . GLY A 1 674 ? -17.247 14.259 15.835 1.00 83.38 674 GLY A O 1
ATOM 5389 N N . CYS A 1 675 ? -18.315 12.387 16.468 1.00 88.94 675 CYS A N 1
ATOM 5390 C CA . CYS A 1 675 ? -18.247 11.746 15.158 1.00 88.94 675 CYS A CA 1
ATOM 5391 C C . CYS A 1 675 ? -19.338 12.293 14.217 1.00 88.94 675 CYS A C 1
ATOM 5393 O O . CYS A 1 675 ? -20.474 12.500 14.627 1.00 88.94 675 CYS A O 1
ATOM 5395 N N . GLN A 1 676 ? -19.006 12.510 12.940 1.00 90.38 676 GLN A N 1
ATOM 5396 C CA . GLN A 1 676 ? -19.959 12.953 11.903 1.00 90.38 676 GLN A CA 1
ATOM 5397 C C . GLN A 1 676 ? -20.313 11.850 10.887 1.00 90.38 676 GLN A C 1
ATOM 5399 O O . GLN A 1 676 ? -21.100 12.070 9.963 1.00 90.38 676 GLN A O 1
ATOM 5404 N N . THR A 1 677 ? -19.699 10.674 11.023 1.00 90.62 677 THR A N 1
ATOM 5405 C CA . THR A 1 677 ? -19.830 9.516 10.122 1.00 90.62 677 THR A CA 1
ATOM 5406 C C . THR A 1 677 ? -20.210 8.253 10.890 1.00 90.62 677 THR A C 1
ATOM 5408 O O . THR A 1 677 ? -19.843 7.153 10.495 1.00 90.62 677 THR A O 1
ATOM 5411 N N . SER A 1 678 ? -20.932 8.393 12.000 1.00 93.06 678 SER A N 1
ATOM 5412 C CA . SER A 1 678 ? -21.189 7.323 12.970 1.00 93.06 678 SER A CA 1
ATOM 5413 C C . SER A 1 678 ? -21.766 6.043 12.359 1.00 93.06 678 SER A C 1
ATOM 5415 O O . SER A 1 678 ? -21.224 4.963 12.582 1.00 93.06 678 SER A O 1
ATOM 5417 N N . GLU A 1 679 ? -22.819 6.157 11.543 1.00 89.94 679 GLU A N 1
ATOM 5418 C CA . GLU A 1 679 ? -23.442 5.011 10.857 1.00 89.94 679 GLU A CA 1
ATOM 5419 C C . GLU A 1 679 ? -22.464 4.326 9.885 1.00 89.94 679 GLU A C 1
ATOM 5421 O O . GLU A 1 679 ? -22.347 3.103 9.862 1.00 89.94 679 GLU A O 1
ATOM 5426 N N . GLU A 1 680 ? -21.708 5.113 9.116 1.00 90.25 680 GLU A N 1
ATOM 5427 C CA . GLU A 1 680 ? -20.717 4.599 8.166 1.00 90.25 680 GLU A CA 1
ATOM 5428 C C . GLU A 1 680 ? -19.553 3.898 8.886 1.00 90.25 680 GLU A C 1
ATOM 5430 O O . GLU A 1 680 ? -19.125 2.821 8.469 1.00 90.25 680 GLU A O 1
ATOM 5435 N N . LEU A 1 681 ? -19.078 4.451 10.009 1.00 92.69 681 LEU A N 1
ATOM 5436 C CA . LEU A 1 681 ? -18.039 3.828 10.833 1.00 92.69 681 LEU A CA 1
ATOM 5437 C C . LEU A 1 681 ? -18.493 2.495 11.415 1.00 92.69 681 LEU A C 1
ATOM 5439 O O . LEU A 1 681 ? -17.744 1.521 11.349 1.00 92.69 681 LEU A O 1
ATOM 5443 N N . LEU A 1 682 ? -19.711 2.425 11.953 1.00 90.56 682 LEU A N 1
ATOM 5444 C CA . LEU A 1 682 ? -20.249 1.178 12.495 1.00 90.56 682 LEU A CA 1
ATOM 5445 C C . LEU A 1 682 ? -20.469 0.130 11.401 1.00 90.56 682 LEU A C 1
ATOM 5447 O O . LEU A 1 682 ? -20.164 -1.046 11.613 1.00 90.56 682 LEU A O 1
ATOM 5451 N N . HIS A 1 683 ? -20.905 0.544 10.211 1.00 88.75 683 HIS A N 1
ATOM 5452 C CA . HIS A 1 683 ? -21.016 -0.349 9.061 1.00 88.75 683 HIS A CA 1
ATOM 5453 C C . HIS A 1 683 ? -19.647 -0.908 8.626 1.00 88.75 683 HIS A C 1
ATOM 5455 O O . HIS A 1 683 ? -19.507 -2.112 8.389 1.00 88.75 683 HIS A O 1
ATOM 5461 N N . LEU A 1 684 ? -18.621 -0.054 8.541 1.00 90.94 684 LEU A N 1
ATOM 5462 C CA . LEU A 1 684 ? -17.287 -0.432 8.066 1.00 90.94 684 LEU A CA 1
ATOM 5463 C C . LEU A 1 684 ? -16.485 -1.233 9.103 1.00 90.94 684 LEU A C 1
ATOM 5465 O O . LEU A 1 684 ? -15.892 -2.257 8.753 1.00 90.94 684 LEU A O 1
ATOM 5469 N N . PHE A 1 685 ? -16.450 -0.780 10.356 1.00 91.94 685 PHE A N 1
ATOM 5470 C CA . PHE A 1 685 ? -15.590 -1.334 11.409 1.00 91.94 685 PHE A CA 1
ATOM 5471 C C . PHE A 1 685 ? -16.343 -2.271 12.359 1.00 91.94 685 PHE A C 1
ATOM 5473 O O . PHE A 1 685 ? -15.752 -3.217 12.881 1.00 91.94 685 PHE A O 1
ATOM 5480 N N . GLY A 1 686 ? -17.641 -2.047 12.574 1.00 88.94 686 GLY A N 1
ATOM 5481 C CA . GLY A 1 686 ? -18.384 -2.696 13.653 1.00 88.94 686 GLY A CA 1
ATOM 5482 C C . GLY A 1 686 ? -17.853 -2.324 15.041 1.00 88.94 686 GLY A C 1
ATOM 5483 O O . GLY A 1 686 ? -16.909 -1.548 15.188 1.00 88.94 686 GLY A O 1
ATOM 5484 N N . PHE A 1 687 ? -18.456 -2.908 16.076 1.00 87.44 687 PHE A N 1
ATOM 5485 C CA . PHE A 1 687 ? -18.031 -2.698 17.460 1.00 87.44 687 PHE A CA 1
ATOM 5486 C C . PHE A 1 687 ? -16.577 -3.147 17.687 1.00 87.44 687 PHE A C 1
ATOM 5488 O O . PHE A 1 687 ? -15.755 -2.353 18.140 1.00 87.44 687 PHE A O 1
ATOM 5495 N N . ASP A 1 688 ? -16.234 -4.380 17.298 1.00 86.06 688 ASP A N 1
ATOM 5496 C CA . ASP A 1 688 ? -14.895 -4.942 17.529 1.00 86.06 688 ASP A CA 1
ATOM 5497 C C . ASP A 1 688 ? -13.794 -4.223 16.767 1.00 86.06 688 ASP A C 1
ATOM 5499 O O . ASP A 1 688 ? -12.677 -4.106 17.268 1.00 86.06 688 ASP A O 1
ATOM 5503 N N . GLY A 1 689 ? -14.085 -3.748 15.552 1.00 89.94 689 GLY A N 1
ATOM 5504 C CA . GLY A 1 689 ? -13.124 -2.986 14.765 1.00 89.94 689 GLY A CA 1
ATOM 5505 C C . GLY A 1 689 ? -12.787 -1.665 15.442 1.00 89.94 689 GLY A C 1
ATOM 5506 O O . GLY A 1 689 ? -11.612 -1.384 15.661 1.00 89.94 689 GLY A O 1
ATOM 5507 N N . LEU A 1 690 ? -13.809 -0.901 15.846 1.00 91.88 690 LEU A N 1
ATOM 5508 C CA . LEU A 1 690 ? -13.614 0.362 16.563 1.00 91.88 690 LEU A CA 1
ATOM 5509 C C . LEU A 1 690 ? -12.921 0.133 17.912 1.00 91.88 690 LEU A C 1
ATOM 5511 O O . LEU A 1 690 ? -11.953 0.817 18.225 1.00 91.88 690 LEU A O 1
ATOM 5515 N N . ALA A 1 691 ? -13.342 -0.874 18.680 1.00 89.81 691 ALA A N 1
ATOM 5516 C CA . ALA A 1 691 ? -12.703 -1.213 19.950 1.00 89.81 691 ALA A CA 1
ATOM 5517 C C . ALA A 1 691 ? -11.250 -1.689 19.774 1.00 89.81 691 ALA A C 1
ATOM 5519 O O . ALA A 1 691 ? -10.395 -1.399 20.607 1.00 89.81 691 ALA A O 1
ATOM 5520 N N . SER A 1 692 ? -10.941 -2.411 18.692 1.00 87.88 692 SER A N 1
ATOM 5521 C CA . SER A 1 692 ? -9.584 -2.895 18.420 1.00 87.88 692 SER A CA 1
ATOM 5522 C C . SER A 1 692 ? -8.624 -1.803 17.956 1.00 87.88 692 SER A C 1
ATOM 5524 O O . SER A 1 692 ? -7.415 -2.009 18.060 1.00 87.88 692 SER A O 1
ATOM 5526 N N . ASP A 1 693 ? -9.139 -0.716 17.392 1.00 89.44 693 ASP A N 1
ATOM 5527 C CA . ASP A 1 693 ? -8.356 0.417 16.894 1.00 89.44 693 ASP A CA 1
ATOM 5528 C C . ASP A 1 693 ? -8.419 1.631 17.829 1.00 89.44 693 ASP A C 1
ATOM 5530 O O . ASP A 1 693 ? -7.998 2.727 17.449 1.00 89.44 693 ASP A O 1
ATOM 5534 N N . SER A 1 694 ? -8.952 1.427 19.037 1.00 88.56 694 SER A N 1
ATOM 5535 C CA . SER A 1 694 ? -9.077 2.427 20.092 1.00 88.56 694 SER A CA 1
ATOM 5536 C C . SER A 1 694 ? -7.787 3.224 20.257 1.00 88.56 694 SER A C 1
ATOM 5538 O O . SER A 1 694 ? -6.706 2.640 20.317 1.00 88.56 694 SER A O 1
ATOM 5540 N N . GLY A 1 695 ? -7.896 4.550 20.255 1.00 85.44 695 GLY A N 1
ATOM 5541 C CA . GLY A 1 695 ? -6.749 5.445 20.367 1.00 85.44 695 GLY A CA 1
ATOM 5542 C C . GLY A 1 695 ? -5.907 5.601 19.105 1.00 85.44 695 GLY A C 1
ATOM 5543 O O . GLY A 1 695 ? -5.280 6.642 18.951 1.00 85.44 695 GLY A O 1
ATOM 5544 N N . GLU A 1 696 ? -5.900 4.646 18.169 1.00 87.12 696 GLU A N 1
ATOM 5545 C CA . GLU A 1 696 ? -4.872 4.514 17.119 1.00 87.12 696 GLU A CA 1
ATOM 5546 C C . GLU A 1 696 ? -5.241 5.136 15.760 1.00 87.12 696 GLU A C 1
ATOM 5548 O O . GLU A 1 696 ? -4.367 5.377 14.921 1.00 87.12 696 GLU A O 1
ATOM 5553 N N . VAL A 1 697 ? -6.528 5.407 15.522 1.00 91.69 697 VAL A N 1
ATOM 5554 C CA . VAL A 1 697 ? -7.050 5.820 14.205 1.00 91.69 697 VAL A CA 1
ATOM 5555 C C . VAL A 1 697 ? -7.751 7.169 14.264 1.00 91.69 697 VAL A C 1
ATOM 5557 O O . VAL A 1 697 ? -8.215 7.640 15.300 1.00 91.69 697 VAL A O 1
ATOM 5560 N N . SER A 1 698 ? -7.800 7.850 13.128 1.00 93.94 698 SER A N 1
ATOM 5561 C CA . SER A 1 698 ? -8.604 9.048 12.922 1.00 93.94 698 SER A CA 1
ATOM 5562 C C . SER A 1 698 ? -9.443 8.928 11.658 1.00 93.94 698 SER A C 1
ATOM 5564 O O . SER A 1 698 ? -9.022 8.338 10.665 1.00 93.94 698 SER A O 1
ATOM 5566 N N . PHE A 1 699 ? -10.631 9.508 11.690 1.00 95.38 699 PHE A N 1
ATOM 5567 C CA . PHE A 1 699 ? -11.555 9.540 10.567 1.00 95.38 699 PHE A CA 1
ATOM 5568 C C . PHE A 1 699 ? -11.764 10.985 10.146 1.00 95.38 699 PHE A C 1
ATOM 5570 O O . PHE A 1 699 ? -11.917 11.861 10.998 1.00 95.38 699 PHE A O 1
ATOM 5577 N N . VAL A 1 700 ? -11.720 11.239 8.842 1.00 94.38 700 VAL A N 1
ATOM 5578 C CA . VAL A 1 700 ? -11.750 12.597 8.296 1.00 94.38 700 VAL A CA 1
ATOM 5579 C C . VAL A 1 700 ? -12.894 12.726 7.310 1.00 94.38 700 VAL A C 1
ATOM 5581 O O . VAL A 1 700 ? -12.867 12.099 6.252 1.00 94.38 700 VAL A O 1
ATOM 5584 N N . LYS A 1 701 ? -13.874 13.566 7.634 1.00 91.44 701 LYS A N 1
ATOM 5585 C CA . LYS A 1 701 ? -14.935 13.957 6.703 1.00 91.44 701 LYS A CA 1
ATOM 5586 C C . LYS A 1 701 ? -14.749 15.424 6.361 1.00 91.44 701 LYS A C 1
ATOM 5588 O O . LYS A 1 701 ? -14.826 16.267 7.249 1.00 91.44 701 LYS A O 1
ATOM 5593 N N . GLU A 1 702 ? -14.487 15.710 5.088 1.00 84.69 702 GLU A N 1
ATOM 5594 C CA . GLU A 1 702 ? -14.151 17.059 4.609 1.00 84.69 702 GLU A CA 1
ATOM 5595 C C . GLU A 1 702 ? -12.929 17.630 5.363 1.00 84.69 702 GLU A C 1
ATOM 5597 O O . GLU A 1 702 ? -11.798 17.202 5.120 1.00 84.69 702 GLU A O 1
ATOM 5602 N N . ASP A 1 703 ? -13.154 18.549 6.305 1.00 83.94 703 ASP A N 1
ATOM 5603 C CA . ASP A 1 703 ? -12.132 19.144 7.175 1.00 83.94 703 ASP A CA 1
ATOM 5604 C C . ASP A 1 703 ? -12.290 18.755 8.659 1.00 83.94 703 ASP A C 1
ATOM 5606 O O . ASP A 1 703 ? -11.473 19.154 9.492 1.00 83.94 703 ASP A O 1
ATOM 5610 N N . HIS A 1 704 ? -13.308 17.959 9.010 1.00 90.06 704 HIS A N 1
ATOM 5611 C CA . HIS A 1 704 ? -13.554 17.511 10.381 1.00 90.06 704 HIS A CA 1
ATOM 5612 C C . HIS A 1 704 ? -12.774 16.236 10.696 1.00 90.06 704 HIS A C 1
ATOM 5614 O O . HIS A 1 704 ? -12.965 15.202 10.051 1.00 90.06 704 HIS A O 1
ATOM 5620 N N . TRP A 1 705 ? -11.921 16.301 11.719 1.00 90.94 705 TRP A N 1
ATOM 5621 C CA . TRP A 1 705 ? -11.154 15.165 12.222 1.00 90.94 705 TRP A CA 1
ATOM 5622 C C . TRP A 1 705 ? -11.812 14.590 13.471 1.00 90.94 705 TRP A C 1
ATOM 5624 O O . TRP A 1 705 ? -11.950 15.267 14.486 1.00 90.94 705 TRP A O 1
ATOM 5634 N N . TYR A 1 706 ? -12.157 13.310 13.409 1.00 91.50 706 TYR A N 1
ATOM 5635 C CA . TYR A 1 706 ? -12.578 12.527 14.559 1.00 91.50 706 TYR A CA 1
ATOM 5636 C C . TYR A 1 706 ? -11.449 11.571 14.953 1.00 91.50 706 TYR A C 1
ATOM 5638 O O . TYR A 1 706 ? -11.165 10.601 14.247 1.00 91.50 706 TYR A O 1
ATOM 5646 N N . HIS A 1 707 ? -10.766 11.866 16.057 1.00 90.31 707 HIS A N 1
ATOM 5647 C CA . HIS A 1 707 ? -9.752 10.983 16.629 1.00 90.31 707 HIS A CA 1
ATOM 5648 C C . HIS A 1 707 ? -10.445 9.935 17.495 1.00 90.31 707 HIS A C 1
ATOM 5650 O O . HIS A 1 707 ? -11.151 10.296 18.434 1.00 90.31 707 HIS A O 1
ATOM 5656 N N . LEU A 1 708 ? -10.263 8.652 17.174 1.00 89.12 708 LEU A N 1
ATOM 5657 C CA . LEU A 1 708 ? -10.914 7.576 17.910 1.00 89.12 708 LEU A CA 1
ATOM 5658 C C . LEU A 1 708 ? -10.357 7.541 19.347 1.00 89.12 708 LEU A C 1
ATOM 5660 O O . LEU A 1 708 ? -9.146 7.365 19.496 1.00 89.12 708 LEU A O 1
ATOM 5664 N N . PRO A 1 709 ? -11.186 7.740 20.388 1.00 84.12 709 PRO A N 1
ATOM 5665 C CA . PRO A 1 709 ? -10.712 7.812 21.768 1.00 84.12 709 PRO A CA 1
ATOM 5666 C C . PRO A 1 709 ? -10.308 6.436 22.302 1.00 84.12 709 PRO A C 1
ATOM 5668 O O . PRO A 1 709 ? -10.846 5.424 21.857 1.00 84.12 709 PRO A O 1
ATOM 5671 N N . ASP A 1 710 ? -9.434 6.406 23.313 1.00 82.69 710 ASP A N 1
ATOM 5672 C CA . ASP A 1 710 ? -9.037 5.165 24.006 1.00 82.69 710 ASP A CA 1
ATOM 5673 C C . ASP A 1 710 ? -10.220 4.484 24.726 1.00 82.69 710 ASP A C 1
ATOM 5675 O O . ASP A 1 710 ? -10.246 3.263 24.901 1.00 82.69 710 ASP A O 1
ATOM 5679 N N . SER A 1 711 ? -11.222 5.280 25.112 1.00 81.69 711 SER A N 1
ATOM 5680 C CA . SER A 1 711 ? -12.449 4.871 25.804 1.00 81.69 711 SER A CA 1
ATOM 5681 C C . SER A 1 711 ? -13.630 4.600 24.862 1.00 81.69 711 SER A C 1
ATOM 5683 O O . SER A 1 711 ? -14.802 4.696 25.243 1.00 81.69 711 SER A O 1
ATOM 5685 N N . ILE A 1 712 ? -13.355 4.293 23.589 1.00 87.94 712 ILE A N 1
ATOM 5686 C CA . ILE A 1 712 ? -14.410 4.083 22.589 1.00 87.94 712 ILE A CA 1
ATOM 5687 C C . ILE A 1 712 ? -15.365 2.947 22.969 1.00 87.94 712 ILE A C 1
ATOM 5689 O O . ILE A 1 712 ? -16.546 2.988 22.626 1.00 87.94 712 ILE A O 1
ATOM 5693 N N . ARG A 1 713 ? -14.884 1.939 23.702 1.00 89.25 713 ARG A N 1
ATOM 5694 C CA . ARG A 1 713 ? -15.698 0.793 24.114 1.00 89.25 713 ARG A CA 1
ATOM 5695 C C . ARG A 1 713 ? -16.767 1.217 25.124 1.00 89.25 713 ARG A C 1
ATOM 5697 O O . ARG A 1 713 ? -17.930 0.833 24.988 1.00 89.25 713 ARG A O 1
ATOM 5704 N N . GLU A 1 714 ? -16.396 2.053 26.090 1.00 87.62 714 GLU A N 1
ATOM 5705 C CA . GLU A 1 714 ? -17.310 2.661 27.058 1.00 87.62 714 GLU A CA 1
ATOM 5706 C C . GLU A 1 714 ? -18.277 3.619 26.358 1.00 87.62 714 GLU A C 1
ATOM 5708 O O . GLU A 1 714 ? -19.481 3.561 26.603 1.00 87.62 714 GLU A O 1
ATOM 5713 N N . ALA A 1 715 ? -17.772 4.441 25.432 1.00 86.12 715 ALA A N 1
ATOM 5714 C CA . ALA A 1 715 ? -18.601 5.364 24.663 1.00 86.12 715 ALA A CA 1
ATOM 5715 C C . ALA A 1 715 ? -19.676 4.619 23.853 1.00 86.12 715 ALA A C 1
ATOM 5717 O O . ALA A 1 715 ? -20.851 4.967 23.918 1.00 86.12 715 ALA A O 1
ATOM 5718 N N . LEU A 1 716 ? -19.308 3.548 23.140 1.00 88.00 716 LEU A N 1
ATOM 5719 C CA . LEU A 1 716 ? -20.248 2.750 22.349 1.00 88.00 716 LEU A CA 1
ATOM 5720 C C . LEU A 1 716 ? -21.300 2.051 23.215 1.00 88.00 716 LEU A C 1
ATOM 5722 O O . LEU A 1 716 ? -22.449 1.937 22.789 1.00 88.00 716 LEU A O 1
ATOM 5726 N N . THR A 1 717 ? -20.923 1.602 24.416 1.00 87.06 717 THR A N 1
ATOM 5727 C CA . THR A 1 717 ? -21.807 0.830 25.304 1.00 87.06 717 THR A CA 1
ATOM 5728 C C . THR A 1 717 ? -22.676 1.667 26.236 1.00 87.06 717 THR A C 1
ATOM 5730 O O . THR A 1 717 ? -23.572 1.125 26.888 1.00 87.06 717 THR A O 1
ATOM 5733 N N . GLN A 1 718 ? -22.461 2.981 26.277 1.00 84.38 718 GLN A N 1
ATOM 5734 C CA . GLN A 1 718 ? -23.203 3.885 27.144 1.00 84.38 718 GLN A CA 1
ATOM 5735 C C . GLN A 1 718 ? -24.715 3.817 26.879 1.00 84.38 718 GLN A C 1
ATOM 5737 O O . GLN A 1 718 ? -25.172 3.960 25.746 1.00 84.38 718 GLN A O 1
ATOM 5742 N N . ASP A 1 719 ? -25.496 3.605 27.941 1.00 78.25 719 ASP A N 1
ATOM 5743 C CA . ASP A 1 719 ? -26.964 3.533 27.906 1.00 78.25 719 ASP A CA 1
ATOM 5744 C C . ASP A 1 719 ? -27.541 2.499 26.909 1.00 78.25 719 ASP A C 1
ATOM 5746 O O . ASP A 1 719 ? -28.695 2.616 26.486 1.00 78.25 719 ASP A O 1
ATOM 5750 N N . LEU A 1 720 ? -26.767 1.468 26.534 1.00 77.00 720 LEU A N 1
ATOM 5751 C CA . LEU A 1 720 ? -27.284 0.353 25.739 1.00 77.00 720 LEU A CA 1
ATOM 5752 C C . LEU A 1 720 ? -28.199 -0.528 26.593 1.00 77.00 720 LEU A C 1
ATOM 5754 O O . LEU A 1 720 ? -27.763 -1.165 27.553 1.00 77.00 720 LEU A O 1
ATOM 5758 N N . ASP A 1 721 ? -29.467 -0.629 26.197 1.00 67.50 721 ASP A N 1
ATOM 5759 C CA . ASP A 1 721 ? -30.361 -1.649 26.739 1.00 67.50 721 ASP A CA 1
ATOM 5760 C C . ASP A 1 721 ? -30.024 -3.009 26.109 1.00 67.50 721 ASP A C 1
ATOM 5762 O O . ASP A 1 721 ? -30.400 -3.312 24.974 1.00 67.50 721 ASP A O 1
ATOM 5766 N N . LEU A 1 722 ? -29.272 -3.823 26.851 1.00 64.88 722 LEU A N 1
ATOM 5767 C CA . LEU A 1 722 ? -28.862 -5.168 26.443 1.00 64.88 722 LEU A CA 1
ATOM 5768 C C . LEU A 1 722 ? -29.967 -6.224 26.644 1.00 64.88 722 LEU A C 1
ATOM 5770 O O . LEU A 1 722 ? -29.738 -7.397 26.338 1.00 64.88 722 LEU A O 1
ATOM 5774 N N . ASN A 1 723 ? -31.177 -5.855 27.099 1.00 62.53 723 ASN A N 1
ATOM 5775 C CA . ASN A 1 723 ? -32.322 -6.776 27.188 1.00 62.53 723 ASN A CA 1
ATOM 5776 C C . ASN A 1 723 ? -32.944 -7.045 25.816 1.00 62.53 723 ASN A C 1
ATOM 5778 O O . ASN A 1 723 ? -34.104 -6.741 25.537 1.00 62.53 723 ASN A O 1
ATOM 5782 N N . ILE A 1 724 ? -32.146 -7.628 24.933 1.00 60.00 724 ILE A N 1
ATOM 5783 C CA . ILE A 1 724 ? -32.499 -7.731 23.529 1.00 60.00 724 ILE A CA 1
ATOM 5784 C C . ILE A 1 724 ? -33.266 -9.027 23.221 1.00 60.00 724 ILE A C 1
ATOM 5786 O O . ILE A 1 724 ? -34.060 -9.105 22.280 1.00 60.00 724 ILE A O 1
ATOM 5790 N N . LEU A 1 725 ? -33.075 -10.051 24.050 1.00 64.06 725 LEU A N 1
ATOM 5791 C CA . LEU A 1 725 ? -33.720 -11.352 23.915 1.00 64.06 725 LEU A CA 1
ATOM 5792 C C . LEU A 1 725 ? -34.998 -11.381 24.753 1.00 64.06 725 LEU A C 1
ATOM 5794 O O . LEU A 1 725 ? -35.011 -11.842 25.892 1.00 64.06 725 LEU A O 1
ATOM 5798 N N . SER A 1 726 ? -36.097 -10.881 24.188 1.00 68.12 726 SER A N 1
ATOM 5799 C CA . SER A 1 726 ? -37.411 -11.088 24.801 1.00 68.12 726 SER A CA 1
ATOM 5800 C C . SER A 1 726 ? -37.752 -12.586 24.845 1.00 68.12 726 SER A C 1
ATOM 5802 O O . SER A 1 726 ? -37.394 -13.343 23.940 1.00 68.12 726 SER A O 1
ATOM 5804 N N . ASN A 1 727 ? -38.525 -13.017 25.849 1.00 68.62 727 ASN A N 1
ATOM 5805 C CA . ASN A 1 727 ? -39.048 -14.392 25.909 1.00 68.62 727 ASN A CA 1
ATOM 5806 C C . ASN A 1 727 ? -39.816 -14.781 24.631 1.00 68.62 727 ASN A C 1
ATOM 5808 O O . ASN A 1 727 ? -39.857 -15.953 24.266 1.00 68.62 727 ASN A O 1
ATOM 5812 N N . TYR A 1 728 ? -40.402 -13.798 23.937 1.00 70.31 728 TYR A N 1
ATOM 5813 C CA . TYR A 1 728 ? -41.047 -13.996 22.643 1.00 70.31 728 TYR A CA 1
ATOM 5814 C C . TYR A 1 728 ? -40.035 -14.357 21.547 1.00 70.31 728 TYR A C 1
ATOM 5816 O O . TYR A 1 728 ? -40.241 -15.349 20.863 1.00 70.31 728 TYR A O 1
ATOM 5824 N N . ALA A 1 729 ? -38.924 -13.621 21.421 1.00 72.31 729 ALA A N 1
ATOM 5825 C CA . ALA A 1 729 ? -37.886 -13.898 20.422 1.00 72.31 729 ALA A CA 1
ATOM 5826 C C . ALA A 1 729 ? -37.211 -15.264 20.641 1.00 72.31 729 ALA A C 1
ATOM 5828 O O . ALA A 1 729 ? -36.955 -15.990 19.684 1.00 72.31 729 ALA A O 1
ATOM 5829 N N . ILE A 1 730 ? -36.980 -15.641 21.903 1.00 74.12 730 ILE A N 1
ATOM 5830 C CA . ILE A 1 730 ? -36.461 -16.968 22.270 1.00 74.12 730 ILE A CA 1
ATOM 5831 C C . ILE A 1 730 ? -37.465 -18.061 21.879 1.00 74.12 730 ILE A C 1
ATOM 5833 O O . ILE A 1 730 ? -37.088 -19.046 21.250 1.00 74.12 730 ILE A O 1
ATOM 5837 N N . SER A 1 731 ? -38.744 -17.880 22.224 1.00 73.88 731 SER A N 1
ATOM 5838 C CA . SER A 1 731 ? -39.809 -18.836 21.898 1.00 73.88 731 SER A CA 1
ATOM 5839 C C . SER A 1 731 ? -39.990 -18.997 20.388 1.00 73.88 731 SER A C 1
ATOM 5841 O O . SER A 1 731 ? -40.034 -20.119 19.897 1.00 73.88 731 SER A O 1
ATOM 5843 N N . ASP A 1 732 ? -40.043 -17.896 19.639 1.00 74.88 732 ASP A N 1
ATOM 5844 C CA . ASP A 1 732 ? -40.190 -17.899 18.180 1.00 74.88 732 ASP A CA 1
ATOM 5845 C C . ASP A 1 732 ? -39.012 -18.613 17.499 1.00 74.88 732 ASP A C 1
ATOM 5847 O O . ASP A 1 732 ? -39.199 -19.478 16.641 1.00 74.88 732 ASP A O 1
ATOM 5851 N N . CYS A 1 733 ? -37.794 -18.348 17.980 1.00 79.00 733 CYS A N 1
ATOM 5852 C CA . CYS A 1 733 ? -36.585 -19.016 17.519 1.00 79.00 733 CYS A CA 1
ATOM 5853 C C . CYS A 1 733 ? -36.624 -20.531 17.771 1.00 79.00 733 CYS A C 1
ATOM 5855 O O . CYS A 1 733 ? -36.403 -21.321 16.854 1.00 79.00 733 CYS A O 1
ATOM 5857 N N . LEU A 1 734 ? -36.990 -20.958 18.981 1.00 79.00 734 LEU A N 1
ATOM 5858 C CA . LEU A 1 734 ? -37.116 -22.380 19.306 1.00 79.00 734 LEU A CA 1
ATOM 5859 C C . LEU A 1 734 ? -38.253 -23.057 18.524 1.00 79.00 734 LEU A C 1
ATOM 5861 O O . LEU A 1 734 ? -38.075 -24.173 18.041 1.00 79.00 734 LEU A O 1
ATOM 5865 N N . ASN A 1 735 ? -39.383 -22.376 18.311 1.00 78.31 735 ASN A N 1
ATOM 5866 C CA . ASN A 1 735 ? -40.494 -22.901 17.510 1.00 78.31 735 ASN A CA 1
ATOM 5867 C C . ASN A 1 735 ? -40.093 -23.132 16.044 1.00 78.31 735 ASN A C 1
ATOM 5869 O O . ASN A 1 735 ? -40.560 -24.092 15.431 1.00 78.31 735 ASN A O 1
ATOM 5873 N N . SER A 1 736 ? -39.191 -22.309 15.495 1.00 74.69 736 SER A N 1
ATOM 5874 C CA . SER A 1 736 ? -38.686 -22.472 14.123 1.00 74.69 736 SER A CA 1
ATOM 5875 C C . SER A 1 736 ? -37.923 -23.789 13.898 1.00 74.69 736 SER A C 1
ATOM 5877 O O . SER A 1 736 ? -37.851 -24.274 12.768 1.00 74.69 736 SER A O 1
ATOM 5879 N N . THR A 1 737 ? -37.422 -24.422 14.968 1.00 72.00 737 THR A N 1
ATOM 5880 C CA . THR A 1 737 ? -36.727 -25.721 14.898 1.00 72.00 737 THR A CA 1
ATOM 5881 C C . THR A 1 737 ? -37.673 -26.907 14.662 1.00 72.00 737 THR A C 1
ATOM 5883 O O . THR A 1 737 ? -37.211 -28.015 14.394 1.00 72.00 737 THR A O 1
ATOM 5886 N N . ASN A 1 738 ? -38.997 -26.701 14.749 1.00 67.44 738 ASN A N 1
ATOM 5887 C CA . ASN A 1 738 ? -40.027 -27.746 14.668 1.00 67.44 738 ASN A CA 1
ATOM 5888 C C . ASN A 1 738 ? -39.836 -28.917 15.668 1.00 67.44 738 ASN A C 1
ATOM 5890 O O . ASN A 1 738 ? -40.333 -30.018 15.420 1.00 67.44 738 ASN A O 1
ATOM 5894 N N . ARG A 1 739 ? -39.137 -28.711 16.799 1.00 69.00 739 ARG A N 1
ATOM 5895 C CA . ARG A 1 739 ? -38.924 -29.730 17.851 1.00 69.00 739 ARG A CA 1
ATOM 5896 C C . ARG A 1 739 ? -39.651 -29.385 19.161 1.00 69.00 739 ARG A C 1
ATOM 5898 O O . ARG A 1 739 ? -39.899 -28.221 19.468 1.00 69.00 739 ARG A O 1
ATOM 5905 N N . ASP A 1 740 ? -39.995 -30.408 19.950 1.00 66.06 740 ASP A N 1
ATOM 5906 C CA . ASP A 1 740 ? -40.582 -30.223 21.287 1.00 66.06 740 ASP A CA 1
ATOM 5907 C C . ASP A 1 740 ? -39.496 -29.789 22.281 1.00 66.06 740 ASP A C 1
ATOM 5909 O O . ASP A 1 740 ? -38.580 -30.548 22.589 1.00 66.06 740 ASP A O 1
ATOM 5913 N N . CYS A 1 741 ? -39.596 -28.554 22.771 1.00 68.31 741 CYS A N 1
ATOM 5914 C CA . CYS A 1 741 ? -38.606 -27.942 23.660 1.00 68.31 741 CYS A CA 1
ATOM 5915 C C . CYS A 1 741 ? -38.964 -28.084 25.155 1.00 68.31 741 CYS A C 1
ATOM 5917 O O . CYS A 1 741 ? -38.368 -27.428 26.012 1.00 68.31 741 CYS A O 1
ATOM 5919 N N . ARG A 1 742 ? -39.969 -28.899 25.514 1.00 67.44 742 ARG A N 1
ATOM 5920 C CA . ARG A 1 742 ? -40.390 -29.065 26.916 1.00 67.44 742 ARG A CA 1
ATOM 5921 C C . ARG A 1 742 ? -39.358 -29.835 27.741 1.00 67.44 742 ARG A C 1
ATOM 5923 O O . ARG A 1 742 ? -39.062 -30.989 27.458 1.00 67.44 742 ARG A O 1
ATOM 5930 N N . GLY A 1 743 ? -38.897 -29.224 28.835 1.00 71.56 743 GLY A N 1
ATOM 5931 C CA . GLY A 1 743 ? -37.968 -29.854 29.787 1.00 71.56 743 GLY A CA 1
ATOM 5932 C C . GLY A 1 743 ? -36.505 -29.870 29.335 1.00 71.56 743 GLY A C 1
ATOM 5933 O O . GLY A 1 743 ? -35.687 -30.516 29.985 1.00 71.56 743 GLY A O 1
ATOM 5934 N N . VAL A 1 744 ? -36.197 -29.155 28.252 1.00 83.69 744 VAL A N 1
ATOM 5935 C CA . VAL A 1 744 ? -34.871 -29.025 27.644 1.00 83.69 744 VAL A CA 1
ATOM 5936 C C . VAL A 1 744 ? -34.172 -27.766 28.176 1.00 83.69 744 VAL A C 1
ATOM 5938 O O . VAL A 1 744 ? -34.821 -26.735 28.376 1.00 83.69 744 VAL A O 1
ATOM 5941 N N . GLY A 1 745 ? -32.864 -27.839 28.435 1.00 85.56 745 GLY A N 1
ATOM 5942 C CA . GLY A 1 745 ? -32.050 -26.688 28.820 1.00 85.56 745 GLY A CA 1
ATOM 5943 C C . GLY A 1 745 ? -31.813 -25.746 27.638 1.00 85.56 745 GLY A C 1
ATOM 5944 O O . GLY A 1 745 ? -31.549 -26.191 26.523 1.00 85.56 745 GLY A O 1
ATOM 5945 N N . VAL A 1 746 ? -31.904 -24.435 27.881 1.00 86.81 746 VAL A N 1
ATOM 5946 C CA . VAL A 1 746 ? -31.601 -23.399 26.883 1.00 86.81 746 VAL A CA 1
ATOM 5947 C C . VAL A 1 746 ? -30.480 -22.519 27.417 1.00 86.81 746 VAL A C 1
ATOM 5949 O O . VAL A 1 746 ? -30.629 -21.869 28.452 1.00 86.81 746 VAL A O 1
ATOM 5952 N N . PHE A 1 747 ? -29.369 -22.490 26.692 1.00 89.25 747 PHE A N 1
ATOM 5953 C CA . PHE A 1 747 ? -28.202 -21.663 26.977 1.00 89.25 747 PHE A CA 1
ATOM 5954 C C . PHE A 1 747 ? -28.135 -20.516 25.970 1.00 89.25 747 PHE A C 1
ATOM 5956 O O . PHE A 1 747 ? -28.483 -20.690 24.805 1.00 89.25 747 PHE A O 1
ATOM 5963 N N . ILE A 1 748 ? -27.684 -19.340 26.404 1.00 87.31 748 ILE A N 1
ATOM 5964 C CA . ILE A 1 748 ? -27.498 -18.174 25.532 1.00 87.31 748 ILE A CA 1
ATOM 5965 C C . ILE A 1 748 ? -26.003 -17.891 25.442 1.00 87.31 748 ILE A C 1
ATOM 5967 O O . ILE A 1 748 ? -25.348 -17.681 26.466 1.00 87.31 748 ILE A O 1
ATOM 5971 N N . LEU A 1 749 ? -25.483 -17.876 24.217 1.00 88.19 749 LEU A N 1
ATOM 5972 C CA . LEU A 1 749 ? -24.084 -17.596 23.921 1.00 88.19 749 LEU A CA 1
ATOM 5973 C C . LEU A 1 749 ? -23.995 -16.346 23.028 1.00 88.19 749 LEU A C 1
ATOM 5975 O O . LEU A 1 749 ? -24.180 -16.458 21.815 1.00 88.19 749 LEU A O 1
ATOM 5979 N N . PRO A 1 750 ? -23.757 -15.151 23.594 1.00 82.81 750 PRO A N 1
ATOM 5980 C CA . PRO A 1 750 ? -23.511 -13.964 22.787 1.00 82.81 750 PRO A CA 1
ATOM 5981 C C . PRO A 1 750 ? -22.142 -14.075 22.104 1.00 82.81 750 PRO A C 1
ATOM 5983 O O . PRO A 1 750 ? -21.158 -14.461 22.738 1.00 82.81 750 PRO A O 1
ATOM 5986 N N . LEU A 1 751 ? -22.092 -13.749 20.814 1.00 77.06 751 LEU A N 1
ATOM 5987 C CA . LEU A 1 751 ? -20.850 -13.494 20.099 1.00 77.06 751 LEU A CA 1
ATOM 5988 C C . LEU A 1 751 ? -20.439 -12.065 20.442 1.00 77.06 751 LEU A C 1
ATOM 5990 O O . LEU A 1 751 ? -21.075 -11.117 19.985 1.00 77.06 751 LEU A O 1
ATOM 5994 N N . GLU A 1 752 ? -19.437 -11.943 21.311 1.00 56.22 752 GLU A N 1
ATOM 5995 C CA . GLU A 1 752 ? -18.653 -10.710 21.406 1.00 56.22 752 GLU A CA 1
ATOM 5996 C C . GLU A 1 752 ? -17.784 -10.578 20.158 1.00 56.22 752 GLU A C 1
ATOM 5998 O O . GLU A 1 752 ? -17.096 -11.566 19.785 1.00 56.22 752 GLU A O 1
#

pLDDT: mean 84.56, std 13.2, range [24.61, 96.25]

Sequence (752 aa):
MLSDYHQRQHATAQTVEPSISAIDSVESIYKALNGRDEIKAKALLMLMLRNWLTEVSNFDPVSGHALHTGIIDFLDAVTKSLQDKSPEGEIKDRIYRIVSHTKEAVLAIMEHTRDKILREHAMLPIHAAREVDSNSVQWLSRQPGRTLREKLSGKPYMKAVRRRSSVDTAENRLLRAFLFRLEQILIERQNVLPATTEETCEELLVSLQRWLRTDDAAEIGAWGNLPPNNTLLQDKRYRKVWDGWLWLQAIDEQITGDSKRVHRDILSVIYWNTLSLLNNSGRFRTVQQPVGLDYDNFSIAPELPVRGYLFPETLGAKFSGIIDKLVTDKGFGFVGGYFFHASDLTTTLRFDDLQIGELLFFDVEETPKGECAKRLERVVYLTFDLSGEQINICANEKTISVRIVNEQIIITQNNSSEKKQFKITPTTLNDIPKTIFSMVADAPFEYSAPTNNQSGSIQMDSSVIDLCSIRPMFITNKGSQVKLPFRLLQQTWKLNNAVEHLIDCGSAKAISLSDNIETVSMRSLFSHSSTLPDATKSSASMFFTKKLSDYIQADKLTYLVPDWGNDFDLEGIRKSVNFYFAESTPLPKSIAAIFAWQSSKKFVQDRVRENDFVLVVDSFDGGISITPVQAIYQKELDEILPETQGMSWERHPTVIVPNRGIHTAMARNLDRNGCQTSEELLHLFGFDGLASDSGEVSFVKEDHWYHLPDSIREALTQDLDLNILSNYAISDCLNSTNRDCRGVGVFILPLE

Radius of gyration: 35.91 Å; chains: 1; bounding box: 78×78×127 Å

Foldseek 3Di:
DPPPPPPPDDDDDDPDDDDLQDQQALLNLLVQCVPDPPSVQLSVLLLVLQQLQQQLFDADLQLRDTDKAKLLSSLVSSVCCLVVPPVLADRCHLLVSLLVSQVVLLVVCLVPQDKDWDWDWDWDFPVPQPAADPVQVVQLVPADDDDSCRSCPPPRTGGHIDTDIASQDLLLLLSLVLLVLSLVSLVSVPVRDPPSRHDRSVVSNVVSVVSCPDPNVVRHDHNPPDDDDPVCCPDSSSVSSVSSSVCNVCRSVLSSLSSVCSLLSLVVLLQSSLVSLQVQLLFWAWATFIWDDDSSNSDTDTPDFTKTWGHADPPDPWAKFFWQFDDPVQQWTATNNAIDGQVQEPPVDGSVPDDGGAMWTFDWDQDPVGIHTGHIDHIWIWTWDRDRQKIWIDTPPWIWIWGDDPQWIWIDIPPDPDIDIGHDDPVVSSVSSQVVNCVRNVDGRDRDPPLDPPPAADEAQEKEWELQFQFIWMAGPVRDIDTDSWGLKWKWACDPVRDTDIHGCTNHQEYEDEPRIDIAGSNLLQDPPRPDDPVRSLVSLLVSLVVVCRRYVYQEYEYEDELPGDPVSCPSNVVNNVVRHVHYHYDYPQVVLVVVCLLDPVVVVLPADAQAWEFEWEADQQAIKTKIKGWHADPVCCVVPVSSVSTDIDIDRIDGDGDNPLLVLLLVLVVVSVDPCSNVCCSRGNLCRLQVCAQRHWYHYPHDIDGRHNCSNVSSPPPDPPPRDDPVNVVVNVVSRVDDCPPHHYHYHYDD